Protein AF-0000000067234802 (afdb_homodimer)

pLDDT: mean 81.95, std 20.13, range [26.34, 98.94]

Nearest PDB structures (foldseek):
  7edz-assembly1_D  TM=8.935E-01  e=3.406E-32  Homo sapiens
  6ai8-assembly1_A  TM=8.961E-01  e=8.977E-29  Saccharomyces cerevisiae S288C
  6aim-assembly1_A  TM=8.455E-01  e=2.722E-29  Saccharomyces cerevisiae S288C
  1p9o-assembly1_B  TM=8.854E-01  e=9.335E-25  Homo sapiens
  1p9o-assembly1_A  TM=8.567E-01  e=4.963E-24  Homo sapiens

Foldseek 3Di:
DPPPPPPCPPPCPLVNLLVVQLVLFPDDCVVVLVLLLVLQVLQFDPDQCAPLNHRDRHGVAFEEEFEFFWAWFAQAPVGPDIDIPGDLRPLRAVLQVLCVVVVAQYEYEYAPPHDHHLCVLFDPDDPVVSCVVFKDWDPQDPPDPPPPPPDPPPPVPPCPVVVSPRDMDTDPVSVVSVVVSVVSVVVCVVSVRYHYHYDHHLNRRLNSLLSSLQSCQVNFLSYEYHYHYHYDQWYDRNVPHHHDDDDPPPDDDDDDTHGDRDCLLCSCVPSRVRYAYEEEEEDQDPVCFQVVQLCCCVVRVHAWYWTDYPVQRFFKIKIKGADPLPPQPVPPPPPDDPFKDDWDDDVVSRIIMIMGGDDPVDPTSSNVVSVVVVRSSSVSSVVVD/DPPPPPPCPPPCPLVNLLVVLLVLFPDDCVVVLVLLLVLQVLQFDPDQCAPLNHRDRHGVAFEEEFEFFWAWFAQAPVGPDIHIPGDLRPLRAVLQVLCVVVPYQYEYEYAPPHDHHLCVLFDPDDPVVSCVVFKDWDPQPPPDPPPPPPDPPPPPPPCPVPVSPRDMDTDPVSVVSVVVSVVSVVVCVVSVRYHYHYDHHLNRRLNSLLSSLQSCQVNFLSYEYHYHYHYDQWYDRNVPHHHDDDDPPPDDDDDDTHGDRDCLLCSCVPSRVRYAYEEEEEDQDPVCFQVVQLCCCVVRVHAWYWTDYPVQRFFKIKIKGADPLPPQPVPDVPPDDPFKDDWDDDVVSRIIMIMGGDGPVDPTSSNVVSVVVVRSSSVSSVVVD

Solvent-accessible surface area (backbone atoms only — not comparable to full-atom values): 42060 Å² total; per-residue (Å²): 136,81,83,76,76,73,78,71,78,71,78,69,50,69,63,54,47,42,51,51,52,59,70,48,41,90,68,81,53,62,71,58,50,52,52,50,51,54,52,52,59,69,37,45,32,97,51,66,57,11,68,78,65,42,84,47,95,20,34,62,40,40,39,34,37,35,26,18,7,27,17,27,30,58,62,22,66,61,67,46,36,27,39,35,26,60,39,65,12,57,70,30,16,52,35,50,50,42,40,46,73,71,55,32,29,35,39,37,40,29,21,68,90,31,51,52,58,66,36,86,69,44,74,92,59,58,70,51,54,34,47,60,66,39,30,43,77,54,73,76,75,78,73,68,78,72,77,78,72,77,76,72,80,73,68,78,69,72,68,70,66,54,73,76,71,60,41,51,40,58,33,75,93,37,29,65,48,51,31,53,41,52,50,52,53,47,52,31,62,75,69,63,33,62,44,81,43,76,31,53,32,52,54,40,45,55,51,46,50,51,53,52,32,49,72,47,32,86,52,23,56,49,27,33,39,40,44,53,38,36,69,55,62,51,33,54,59,61,86,72,39,41,65,58,77,84,71,68,87,74,55,61,50,76,47,76,27,42,66,49,61,74,54,63,38,44,39,38,68,62,39,24,53,53,35,45,34,34,42,60,41,79,34,90,47,78,91,49,41,63,60,53,41,44,48,47,36,69,71,34,59,45,59,33,26,42,34,29,40,68,91,47,49,71,43,36,41,33,38,39,29,55,61,78,56,73,74,51,57,78,54,79,75,52,88,64,92,84,23,67,50,76,71,43,76,37,74,92,71,46,29,30,36,33,41,37,37,48,45,90,86,50,92,54,36,44,58,60,50,46,54,53,51,51,37,47,48,54,44,52,38,63,65,76,98,135,84,80,77,76,77,78,72,77,71,78,70,49,69,62,56,48,41,50,51,54,58,68,49,38,90,67,80,53,62,69,58,51,52,53,50,51,54,52,52,59,70,36,45,33,96,51,66,57,10,70,78,66,41,85,47,95,20,33,61,39,41,39,33,38,35,25,17,7,26,17,26,30,58,62,22,67,61,66,46,36,28,38,33,26,60,40,64,12,57,69,29,16,52,35,50,50,43,39,48,75,70,55,32,29,36,41,37,41,30,20,69,91,32,51,51,56,64,35,84,68,45,73,93,59,58,70,52,55,35,47,59,67,40,31,43,75,54,72,77,75,76,74,68,77,72,76,76,75,77,76,73,78,74,66,78,70,71,66,70,67,55,73,76,70,62,40,49,40,56,33,75,91,38,30,63,47,50,33,52,41,51,47,54,52,46,51,31,63,74,68,62,33,62,45,80,43,77,29,54,33,50,54,40,45,53,51,46,51,50,54,53,32,50,72,46,32,88,52,22,57,48,29,33,39,39,45,54,39,36,70,54,62,50,34,54,60,59,86,72,40,40,66,58,78,86,72,68,87,75,56,61,50,76,44,75,28,41,65,47,59,73,53,63,39,44,39,38,68,62,40,24,55,52,35,46,34,33,41,62,43,79,33,91,47,78,89,48,39,61,58,53,42,45,46,46,35,69,73,32,59,47,60,32,28,44,32,31,41,69,91,46,50,69,44,35,40,33,39,39,30,55,62,78,56,72,74,55,58,73,55,72,76,51,86,65,92,82,23,67,49,76,71,44,76,37,74,92,71,46,30,30,35,32,41,36,35,47,46,90,87,49,92,54,36,42,58,60,50,46,54,53,51,50,38,47,48,53,44,51,37,61,66,76,99

InterPro domains:
  IPR007085 DNA/pantothenate metabolism flavoprotein, C-terminal [PF04127] (225-314)
  IPR035929 CoaB-like superfamily [G3DSA:3.40.50.10300] (46-384)
  IPR035929 CoaB-like superfamily [SSF102645] (59-322)

Structure (mmCIF, N/CA/C/O backbone):
data_AF-0000000067234802-model_v1
#
loop_
_entity.id
_entity.type
_entity.pdbx_description
1 polymer 'DNA/pantothenate metabolism flavoprotein C-terminal domain-containing protein'
#
loop_
_atom_site.group_PDB
_atom_site.id
_atom_site.type_symbol
_atom_site.label_atom_id
_atom_site.label_alt_id
_atom_site.label_comp_id
_atom_site.label_asym_id
_atom_site.label_entity_id
_atom_site.label_seq_id
_atom_site.pdbx_PDB_ins_code
_atom_site.Cartn_x
_atom_site.Cartn_y
_atom_site.Cartn_z
_atom_site.occupancy
_atom_site.B_iso_or_equiv
_atom_site.auth_seq_id
_atom_site.auth_comp_id
_atom_site.auth_asym_id
_atom_site.auth_atom_id
_atom_site.pdbx_PDB_model_num
ATOM 1 N N . MET A 1 1 ? 58.312 25.859 -0.154 1 26.38 1 MET A N 1
ATOM 2 C CA . MET A 1 1 ? 57.156 26.656 -0.539 1 26.38 1 MET A CA 1
ATOM 3 C C . MET A 1 1 ? 55.906 25.797 -0.668 1 26.38 1 MET A C 1
ATOM 5 O O . MET A 1 1 ? 55.812 25.016 -1.605 1 26.38 1 MET A O 1
ATOM 9 N N . GLU A 1 2 ? 55.438 25.172 0.445 1 26.88 2 GLU A N 1
ATOM 10 C CA . GLU A 1 2 ? 54.469 24.125 0.701 1 26.88 2 GLU A CA 1
ATOM 11 C C . GLU A 1 2 ? 53.062 24.609 0.369 1 26.88 2 GLU A C 1
ATOM 13 O O . GLU A 1 2 ? 52.594 25.625 0.907 1 26.88 2 GLU A O 1
ATOM 18 N N . ASN A 1 3 ? 52.625 24.547 -0.975 1 27.67 3 ASN A N 1
ATOM 19 C CA . ASN A 1 3 ? 51.344 25 -1.52 1 27.67 3 ASN A CA 1
ATOM 20 C C . ASN A 1 3 ? 50.188 24.344 -0.794 1 27.67 3 ASN A C 1
ATOM 22 O O . ASN A 1 3 ? 49.969 23.141 -0.9 1 27.67 3 ASN A O 1
ATOM 26 N N . GLY A 1 4 ? 49.844 24.75 0.474 1 28.23 4 GLY A N 1
ATOM 27 C CA . GLY A 1 4 ? 48.688 24.375 1.272 1 28.23 4 GLY A CA 1
ATOM 28 C C . GLY A 1 4 ? 47.375 24.531 0.532 1 28.23 4 GLY A C 1
ATOM 29 O O . GLY A 1 4 ? 46.812 25.641 0.451 1 28.23 4 GLY A O 1
ATOM 30 N N . GLY A 1 5 ? 47.125 23.812 -0.588 1 30.14 5 GLY A N 1
ATOM 31 C CA . GLY A 1 5 ? 45.875 23.875 -1.325 1 30.14 5 GLY A CA 1
ATOM 32 C C . GLY A 1 5 ? 44.656 23.672 -0.446 1 30.14 5 GLY A C 1
ATOM 33 O O . GLY A 1 5 ? 44.469 22.609 0.141 1 30.14 5 GLY A O 1
ATOM 34 N N . SER A 1 6 ? 44.156 24.719 0.299 1 28.97 6 SER A N 1
ATOM 35 C CA . SER A 1 6 ? 42.906 24.812 1.038 1 28.97 6 SER A CA 1
ATOM 36 C C . SER A 1 6 ? 41.719 24.375 0.182 1 28.97 6 SER A C 1
ATOM 38 O O . SER A 1 6 ? 41.375 25.031 -0.802 1 28.97 6 SER A O 1
ATOM 40 N N . ASN A 1 7 ? 41.594 23.156 -0.205 1 31.14 7 ASN A N 1
ATOM 41 C CA . ASN A 1 7 ? 40.406 22.656 -0.865 1 31.14 7 ASN A CA 1
ATOM 42 C C . ASN A 1 7 ? 39.125 23.109 -0.137 1 31.14 7 ASN A C 1
ATOM 44 O O . ASN A 1 7 ? 38.844 22.641 0.967 1 31.14 7 ASN A O 1
ATOM 48 N N . GLY A 1 8 ? 38.688 24.375 -0.122 1 28.81 8 GLY A N 1
ATOM 49 C CA . GLY A 1 8 ? 37.469 24.969 0.346 1 28.81 8 GLY A CA 1
ATOM 50 C C . GLY A 1 8 ? 36.219 24.156 -0.053 1 28.81 8 GLY A C 1
ATOM 51 O O . GLY A 1 8 ? 35.75 24.25 -1.188 1 28.81 8 GLY A O 1
ATOM 52 N N . ASP A 1 9 ? 36.031 22.953 0.308 1 35.59 9 ASP A N 1
ATOM 53 C CA . ASP A 1 9 ? 34.688 22.375 0.24 1 35.59 9 ASP A CA 1
ATOM 54 C C . ASP A 1 9 ? 33.625 23.422 0.593 1 35.59 9 ASP A C 1
ATOM 56 O O . ASP A 1 9 ? 33.562 23.906 1.727 1 35.59 9 ASP A O 1
ATOM 60 N N . GLN A 1 10 ? 33.344 24.375 -0.161 1 36.66 10 GLN A N 1
ATOM 61 C CA . GLN A 1 10 ? 32.312 25.406 -0.014 1 36.66 10 GLN A CA 1
ATOM 62 C C . GLN A 1 10 ? 31.031 24.812 0.531 1 36.66 10 GLN A C 1
ATOM 64 O O . GLN A 1 10 ? 30.484 23.859 -0.026 1 36.66 10 GLN A O 1
ATOM 69 N N . GLU A 1 11 ? 30.75 24.844 1.757 1 40.97 11 GLU A N 1
ATOM 70 C CA . GLU A 1 11 ? 29.484 24.609 2.441 1 40.97 11 GLU A CA 1
ATOM 71 C C . GLU A 1 11 ? 28.297 25.141 1.633 1 40.97 11 GLU A C 1
ATOM 73 O O . GLU A 1 11 ? 28.141 26.359 1.487 1 40.97 11 GLU A O 1
ATOM 78 N N . VAL A 1 12 ? 27.984 24.625 0.521 1 48.66 12 VAL A N 1
ATOM 79 C CA . VAL A 1 12 ? 26.734 24.984 -0.129 1 48.66 12 VAL A CA 1
ATOM 80 C C . VAL A 1 12 ? 25.656 25.25 0.926 1 48.66 12 VAL A C 1
ATOM 82 O O . VAL A 1 12 ? 25.453 24.422 1.818 1 48.66 12 VAL A O 1
ATOM 85 N N . SER A 1 13 ? 25.125 26.469 0.968 1 64.75 13 SER A N 1
ATOM 86 C CA . SER A 1 13 ? 24.062 26.859 1.896 1 64.75 13 SER A CA 1
ATOM 87 C C . SER A 1 13 ? 22.875 25.906 1.801 1 64.75 13 SER A C 1
ATOM 89 O O . SER A 1 13 ? 22.672 25.266 0.772 1 64.75 13 SER A O 1
ATOM 91 N N . THR A 1 14 ? 22.359 25.578 2.904 1 76.25 14 THR A N 1
ATOM 92 C CA . THR A 1 14 ? 21.156 24.766 2.998 1 76.25 14 THR A CA 1
ATOM 93 C C . THR A 1 14 ? 20.125 25.203 1.953 1 76.25 14 THR A C 1
ATOM 95 O O . THR A 1 14 ? 19.5 24.359 1.305 1 76.25 14 THR A O 1
ATOM 98 N N . SER A 1 15 ? 20.156 26.5 1.616 1 82.75 15 SER A N 1
ATOM 99 C CA . SER A 1 15 ? 19.188 27.031 0.663 1 82.75 15 SER A CA 1
ATOM 100 C C . SER A 1 15 ? 19.531 26.625 -0.764 1 82.75 15 SER A C 1
ATOM 102 O O . SER A 1 15 ? 18.641 26.297 -1.556 1 82.75 15 SER A O 1
ATOM 104 N N . ASP A 1 16 ? 20.75 26.672 -1.002 1 86.12 16 ASP A N 1
ATOM 105 C CA . ASP A 1 16 ? 21.203 26.281 -2.338 1 86.12 16 ASP A CA 1
ATOM 106 C C . ASP A 1 16 ? 20.922 24.812 -2.6 1 86.12 16 ASP A C 1
ATOM 108 O O . ASP A 1 16 ? 20.531 24.422 -3.709 1 86.12 16 ASP A O 1
ATOM 112 N N . ALA A 1 17 ? 21.141 24.094 -1.57 1 87.69 17 ALA A N 1
ATOM 113 C CA . ALA A 1 17 ? 20.891 22.656 -1.694 1 87.69 17 ALA A CA 1
ATOM 114 C C . ALA A 1 17 ? 19.406 22.375 -1.938 1 87.69 17 ALA A C 1
ATOM 116 O O . ALA A 1 17 ? 19.062 21.5 -2.738 1 87.69 17 ALA A O 1
ATOM 117 N N . VAL A 1 18 ? 18.578 23.109 -1.311 1 88.88 18 VAL A N 1
ATOM 118 C CA . VAL A 1 18 ? 17.141 22.953 -1.455 1 88.88 18 VAL A CA 1
ATOM 119 C C . VAL A 1 18 ? 16.719 23.344 -2.869 1 88.88 18 VAL A C 1
ATOM 121 O O . VAL A 1 18 ? 15.961 22.625 -3.518 1 88.88 18 VAL A O 1
ATOM 124 N N . GLU A 1 19 ? 17.203 24.453 -3.354 1 89.81 19 GLU A N 1
ATOM 125 C CA . GLU A 1 19 ? 16.875 24.906 -4.695 1 89.81 19 GLU A CA 1
ATOM 126 C C . GLU A 1 19 ? 17.359 23.922 -5.758 1 89.81 19 GLU A C 1
ATOM 128 O O . GLU A 1 19 ? 16.672 23.688 -6.75 1 89.81 19 GLU A O 1
ATOM 133 N N . ALA A 1 20 ? 18.5 23.453 -5.52 1 90.06 20 ALA A N 1
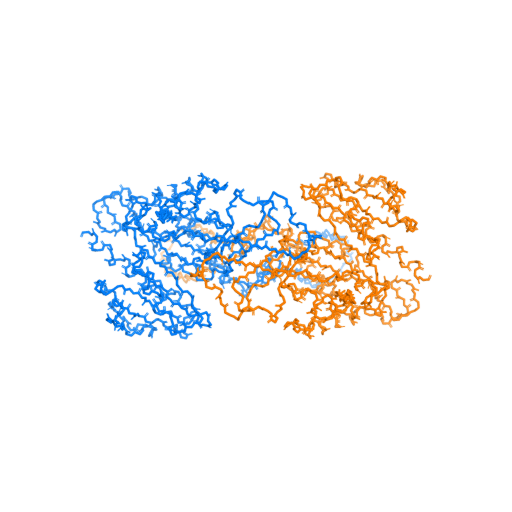ATOM 134 C CA . ALA A 1 20 ? 19.047 22.453 -6.453 1 90.06 20 ALA A CA 1
ATOM 135 C C . ALA A 1 20 ? 18.172 21.203 -6.484 1 90.06 20 ALA A C 1
ATOM 137 O O . ALA A 1 20 ? 17.906 20.641 -7.551 1 90.06 20 ALA A O 1
ATOM 138 N N . PHE A 1 21 ? 17.797 20.766 -5.34 1 92.25 21 PHE A N 1
ATOM 139 C CA . PHE A 1 21 ? 16.922 19.609 -5.223 1 92.25 21 PHE A CA 1
ATOM 140 C C . PHE A 1 21 ? 15.633 19.828 -5.996 1 92.25 21 PHE A C 1
ATOM 142 O O . PHE A 1 21 ? 15.219 18.984 -6.789 1 92.25 21 PHE A O 1
ATOM 149 N N . LEU A 1 22 ? 15.031 20.969 -5.832 1 90.69 22 LEU A N 1
ATOM 150 C CA . LEU A 1 22 ? 13.727 21.266 -6.422 1 90.69 22 LEU A CA 1
ATOM 151 C C . LEU A 1 22 ? 13.852 21.484 -7.93 1 90.69 22 LEU A C 1
ATOM 153 O O . LEU A 1 22 ? 12.938 21.156 -8.688 1 90.69 22 LEU A O 1
ATOM 157 N N . ALA A 1 23 ? 14.922 22.031 -8.336 1 90.5 23 ALA A N 1
ATOM 158 C CA . ALA A 1 23 ? 15.164 22.234 -9.758 1 90.5 23 ALA A CA 1
ATOM 159 C C . ALA A 1 23 ? 15.336 20.906 -10.484 1 90.5 23 ALA A C 1
ATOM 161 O O . ALA A 1 23 ? 14.977 20.781 -11.656 1 90.5 23 ALA A O 1
ATOM 162 N N . ASP A 1 24 ? 15.82 19.984 -9.789 1 91.94 24 ASP A N 1
ATOM 163 C CA . ASP A 1 24 ? 16.094 18.656 -10.352 1 91.94 24 ASP A CA 1
ATOM 164 C C . ASP A 1 24 ? 14.859 17.781 -10.305 1 91.94 24 ASP A C 1
ATOM 166 O O . ASP A 1 24 ? 14.828 16.719 -10.93 1 91.94 24 ASP A O 1
ATOM 170 N N . SER A 1 25 ? 13.867 18.188 -9.578 1 90.5 25 SER A N 1
ATOM 171 C CA . SER A 1 25 ? 12.648 17.391 -9.406 1 90.5 25 SER A CA 1
ATOM 172 C C . SER A 1 25 ? 11.852 17.312 -10.703 1 90.5 25 SER A C 1
ATOM 174 O O . SER A 1 25 ? 11.641 18.328 -11.367 1 90.5 25 SER A O 1
ATOM 176 N N . PRO A 1 26 ? 11.359 16.094 -11.07 1 90.81 26 PRO A N 1
ATOM 177 C CA . PRO A 1 26 ? 10.539 15.953 -12.281 1 90.81 26 PRO A CA 1
ATOM 178 C C . PRO A 1 26 ? 9.078 16.344 -12.055 1 90.81 26 PRO A C 1
ATOM 180 O O . PRO A 1 26 ? 8.258 16.25 -12.969 1 90.81 26 PRO A O 1
ATOM 183 N N . VAL A 1 27 ? 8.648 16.75 -10.93 1 91.81 27 VAL A N 1
ATOM 184 C CA . VAL A 1 27 ? 7.258 16.891 -10.508 1 91.81 27 VAL A CA 1
ATOM 185 C C . VAL A 1 27 ? 6.758 18.297 -10.844 1 91.81 27 VAL A C 1
ATOM 187 O O . VAL A 1 27 ? 7.43 19.297 -10.555 1 91.81 27 VAL A O 1
ATOM 190 N N . SER A 1 28 ? 5.574 18.203 -11.516 1 90.56 28 SER A N 1
ATOM 191 C CA . SER A 1 28 ? 4.879 19.469 -11.719 1 90.56 28 SER A CA 1
ATOM 192 C C . SER A 1 28 ? 3.852 19.719 -10.617 1 90.56 28 SER A C 1
ATOM 194 O O . SER A 1 28 ? 3.135 18.797 -10.211 1 90.56 28 SER A O 1
ATOM 196 N N . GLY A 1 29 ? 3.84 20.891 -10.094 1 92.06 29 GLY A N 1
ATOM 197 C CA . GLY A 1 29 ? 2.941 21.203 -8.992 1 92.06 29 GLY A CA 1
ATOM 198 C C . GLY A 1 29 ? 1.767 22.062 -9.398 1 92.06 29 GLY A C 1
ATOM 199 O O . GLY A 1 29 ? 1.055 22.594 -8.547 1 92.06 29 GLY A O 1
ATOM 200 N N . GLU A 1 30 ? 1.438 22.141 -10.695 1 92.62 30 GLU A N 1
ATOM 201 C CA . GLU A 1 30 ? 0.438 23.094 -11.164 1 92.62 30 GLU A CA 1
ATOM 202 C C . GLU A 1 30 ? -0.958 22.719 -10.68 1 92.62 30 GLU A C 1
ATOM 204 O O . GLU A 1 30 ? -1.699 23.562 -10.18 1 92.62 30 GLU A O 1
ATOM 209 N N . ALA A 1 31 ? -1.29 21.484 -10.812 1 95.31 31 ALA A N 1
ATOM 210 C CA . ALA A 1 31 ? -2.609 21.031 -10.383 1 95.31 31 ALA A CA 1
ATOM 211 C C . ALA A 1 31 ? -2.783 21.203 -8.875 1 95.31 31 ALA A C 1
ATOM 213 O O . ALA A 1 31 ? -3.865 21.578 -8.406 1 95.31 31 ALA A O 1
ATOM 214 N N . VAL A 1 32 ? -1.755 20.969 -8.164 1 96.88 32 VAL A N 1
ATOM 215 C CA . VAL A 1 32 ? -1.773 21.125 -6.715 1 96.88 32 VAL A CA 1
ATOM 216 C C . VAL A 1 32 ? -1.948 22.609 -6.359 1 96.88 32 VAL A C 1
ATOM 218 O O . VAL A 1 32 ? -2.756 22.953 -5.492 1 96.88 32 VAL A O 1
ATOM 221 N N . ALA A 1 33 ? -1.244 23.453 -7.074 1 97.31 33 ALA A N 1
ATOM 222 C CA . ALA A 1 33 ? -1.346 24.891 -6.84 1 97.31 33 ALA A CA 1
ATOM 223 C C . ALA A 1 33 ? -2.773 25.391 -7.055 1 97.31 33 ALA A C 1
ATOM 225 O O . ALA A 1 33 ? -3.305 26.141 -6.238 1 97.31 33 ALA A O 1
ATOM 226 N N . ASP A 1 34 ? -3.365 24.891 -8.062 1 97.69 34 ASP A N 1
ATOM 227 C CA . ASP A 1 34 ? -4.73 25.297 -8.391 1 97.69 34 ASP A CA 1
ATOM 228 C C . ASP A 1 34 ? -5.707 24.828 -7.309 1 97.69 34 ASP A C 1
ATOM 230 O O . ASP A 1 34 ? -6.582 25.594 -6.891 1 97.69 34 ASP A O 1
ATOM 234 N N . SER A 1 35 ? -5.531 23.656 -6.883 1 98 35 SER A N 1
ATOM 235 C CA . SER A 1 35 ? -6.426 23.109 -5.871 1 98 35 SER A CA 1
ATOM 236 C C . SER A 1 35 ? -6.281 23.844 -4.547 1 98 35 SER A C 1
ATOM 238 O O . SER A 1 35 ? -7.277 24.125 -3.873 1 98 35 SER A O 1
ATOM 240 N N . VAL A 1 36 ? -5.059 24.156 -4.219 1 98.31 36 VAL A N 1
ATOM 241 C CA . VAL A 1 36 ? -4.801 24.844 -2.957 1 98.31 36 VAL A CA 1
ATOM 242 C C . VAL A 1 36 ? -5.332 26.281 -3.027 1 98.31 36 VAL A C 1
ATOM 244 O O . VAL A 1 36 ? -5.949 26.766 -2.078 1 98.31 36 VAL A O 1
ATOM 247 N N . ALA A 1 37 ? -5.141 26.922 -4.156 1 97.62 37 ALA A N 1
ATOM 248 C CA . ALA A 1 37 ? -5.648 28.281 -4.336 1 97.62 37 ALA A CA 1
ATOM 249 C C . ALA A 1 37 ? -7.168 28.312 -4.207 1 97.62 37 ALA A C 1
ATOM 251 O O . ALA A 1 37 ? -7.719 29.203 -3.549 1 97.62 37 ALA A O 1
ATOM 252 N N . ALA A 1 38 ? -7.789 27.344 -4.812 1 97.25 38 ALA A N 1
ATOM 253 C CA . ALA A 1 38 ? -9.242 27.266 -4.734 1 97.25 38 ALA A CA 1
ATOM 254 C C . ALA A 1 38 ? -9.703 27 -3.301 1 97.25 38 ALA A C 1
ATOM 256 O O . ALA A 1 38 ? -10.719 27.547 -2.863 1 97.25 38 ALA A O 1
ATOM 257 N N . PHE A 1 39 ? -8.992 26.281 -2.615 1 97.75 39 PHE A N 1
ATOM 258 C CA . PHE A 1 39 ? -9.305 25.969 -1.229 1 97.75 39 PHE A CA 1
ATOM 259 C C . PHE A 1 39 ? -9.188 27.203 -0.344 1 97.75 39 PHE A C 1
ATOM 261 O O . PHE A 1 39 ? -10.055 27.453 0.492 1 97.75 39 PHE A O 1
ATOM 268 N N . ILE A 1 40 ? -8.102 27.922 -0.537 1 96.38 40 ILE A N 1
ATOM 269 C CA . ILE A 1 40 ? -7.875 29.156 0.208 1 96.38 40 ILE A CA 1
ATOM 270 C C . ILE A 1 40 ? -9.008 30.141 -0.067 1 96.38 40 ILE A C 1
ATOM 272 O O . ILE A 1 40 ? -9.555 30.75 0.86 1 96.38 40 ILE A O 1
ATOM 276 N N . GLU A 1 41 ? -9.391 30.219 -1.292 1 94.44 41 GLU A N 1
ATOM 277 C CA . GLU A 1 41 ? -10.453 31.141 -1.684 1 94.44 41 GLU A CA 1
ATOM 278 C C . GLU A 1 41 ? -11.773 30.797 -1.001 1 94.44 41 GLU A C 1
ATOM 280 O O . GLU A 1 41 ? -12.531 31.688 -0.618 1 94.44 41 GLU A O 1
ATOM 285 N N . ARG A 1 42 ? -11.977 29.641 -0.82 1 93.5 42 ARG A N 1
ATOM 286 C CA . ARG A 1 42 ? -13.219 29.172 -0.2 1 93.5 42 ARG A CA 1
ATOM 287 C C . ARG A 1 42 ? -13.281 29.578 1.266 1 93.5 42 ARG A C 1
ATOM 289 O O . ARG A 1 42 ? -14.375 29.781 1.811 1 93.5 42 ARG A O 1
ATOM 296 N N . HIS A 1 43 ? -12.18 29.719 1.885 1 93.5 43 HIS A N 1
ATOM 297 C CA . HIS A 1 43 ? -12.172 29.969 3.322 1 93.5 43 HIS A CA 1
ATOM 298 C C . HIS A 1 43 ? -11.766 31.406 3.625 1 93.5 43 HIS A C 1
ATOM 300 O O . HIS A 1 43 ? -11.5 31.75 4.777 1 93.5 43 HIS A O 1
ATOM 306 N N . ARG A 1 44 ? -11.719 32.188 2.58 1 87.69 44 ARG A N 1
ATOM 307 C CA . ARG A 1 44 ? -11.438 33.625 2.781 1 87.69 44 ARG A CA 1
ATOM 308 C C . ARG A 1 44 ? -12.625 34.312 3.424 1 87.69 44 ARG A C 1
ATOM 310 O O . ARG A 1 44 ? -13.781 34.031 3.094 1 87.69 44 ARG A O 1
ATOM 317 N N . SER A 1 45 ? -12.445 35.031 4.441 1 76.06 45 SER A N 1
ATOM 318 C CA . SER A 1 45 ? -13.5 35.75 5.156 1 76.06 45 SER A CA 1
ATOM 319 C C . SER A 1 45 ? -14.039 36.906 4.328 1 76.06 45 SER A C 1
ATOM 321 O O . SER A 1 45 ? -13.297 37.562 3.59 1 76.06 45 SER A O 1
ATOM 323 N N . SER A 1 46 ? -15.367 36.844 3.732 1 61.09 46 SER A N 1
ATOM 324 C CA . SER A 1 46 ? -15.977 37.969 3.064 1 61.09 46 SER A CA 1
ATOM 325 C C . SER A 1 46 ? -15.891 39.25 3.928 1 61.09 46 SER A C 1
ATOM 327 O O . SER A 1 46 ? -16.062 40.344 3.43 1 61.09 46 SER A O 1
ATOM 329 N N . GLY A 1 47 ? -15.766 39.156 5.406 1 54.72 47 GLY A N 1
ATOM 330 C CA . GLY A 1 47 ? -15.789 40.312 6.285 1 54.72 47 GLY A CA 1
ATOM 331 C C . GLY A 1 47 ? -14.578 40.406 7.191 1 54.72 47 GLY A C 1
ATOM 332 O O . GLY A 1 47 ? -13.703 39.531 7.156 1 54.72 47 GLY A O 1
ATOM 333 N N . ASN A 1 48 ? -14.352 41.625 7.895 1 47.84 48 ASN A N 1
ATOM 334 C CA . ASN A 1 48 ? -13.266 42.062 8.766 1 47.84 48 ASN A CA 1
ATOM 335 C C . ASN A 1 48 ? -13 41.062 9.883 1 47.84 48 ASN A C 1
ATOM 337 O O . ASN A 1 48 ? -12.375 41.406 10.891 1 47.84 48 ASN A O 1
ATOM 341 N N . THR A 1 49 ? -13.828 40.031 10.086 1 50.31 49 THR A N 1
ATOM 342 C CA . THR A 1 49 ? -13.617 39.312 11.336 1 50.31 49 THR A CA 1
ATOM 343 C C . THR A 1 49 ? -12.742 38.094 11.125 1 50.31 49 THR A C 1
ATOM 345 O O . THR A 1 49 ? -13.172 37.125 10.484 1 50.31 49 THR A O 1
ATOM 348 N N . ALA A 1 50 ? -11.539 38.219 11.008 1 50.81 50 ALA A N 1
ATOM 349 C CA . ALA A 1 50 ? -10.609 37.094 10.984 1 50.81 50 ALA A CA 1
ATOM 350 C C . ALA A 1 50 ? -10.797 36.188 12.211 1 50.81 50 ALA A C 1
ATOM 352 O O . ALA A 1 50 ? -11.234 36.656 13.266 1 50.81 50 ALA A O 1
ATOM 353 N N . PHE A 1 51 ? -10.945 34.812 12.039 1 55.31 51 PHE A N 1
ATOM 354 C CA . PHE A 1 51 ? -10.938 33.906 13.172 1 55.31 51 PHE A CA 1
ATOM 355 C C . PHE A 1 51 ? -10.102 34.469 14.32 1 55.31 51 PHE A C 1
ATOM 357 O O . PHE A 1 51 ? -10.453 34.281 15.492 1 55.31 51 PHE A O 1
ATOM 364 N N . THR A 1 52 ? -9.047 35.188 13.938 1 53.72 52 THR A N 1
ATOM 365 C CA . THR A 1 52 ? -8.156 35.719 14.961 1 53.72 52 THR A CA 1
ATOM 366 C C . THR A 1 52 ? -8.586 37.125 15.375 1 53.72 52 THR A C 1
ATOM 368 O O . THR A 1 52 ? -7.91 37.781 16.172 1 53.72 52 THR A O 1
ATOM 371 N N . GLY A 1 53 ? -9.883 37.469 15.109 1 52.88 53 GLY A N 1
ATOM 372 C CA . GLY A 1 53 ? -10.305 38.812 15.477 1 52.88 53 GLY A CA 1
ATOM 373 C C . GLY A 1 53 ? -9.477 39.906 14.797 1 52.88 53 GLY A C 1
ATOM 374 O O . GLY A 1 53 ? -9.656 41.094 15.078 1 52.88 53 GLY A O 1
ATOM 375 N N . ARG A 1 54 ? -8.445 39.562 14.133 1 52.22 54 ARG A N 1
ATOM 376 C CA . ARG A 1 54 ? -7.566 40.594 13.594 1 52.22 54 ARG A CA 1
ATOM 377 C C . ARG A 1 54 ? -8.133 41.188 12.312 1 52.22 54 ARG A C 1
ATOM 379 O O . ARG A 1 54 ? -8.883 40.531 11.594 1 52.22 54 ARG A O 1
ATOM 386 N N . ALA A 1 55 ? -8.062 42.562 12.172 1 48.47 55 ALA A N 1
ATOM 387 C CA . ALA A 1 55 ? -8.305 43.406 11.008 1 48.47 55 ALA A CA 1
ATOM 388 C C . ALA A 1 55 ? -7.418 43 9.836 1 48.47 55 ALA A C 1
ATOM 390 O O . ALA A 1 55 ? -6.211 42.812 10 1 48.47 55 ALA A O 1
ATOM 391 N N . GLY A 1 56 ? -7.719 42.125 8.805 1 53.34 56 GLY A N 1
ATOM 392 C CA . GLY A 1 56 ? -7.043 41.781 7.559 1 53.34 56 GLY A CA 1
ATOM 393 C C . GLY A 1 56 ? -7.754 40.688 6.777 1 53.34 56 GLY A C 1
ATOM 394 O O . GLY A 1 56 ? -8.781 40.156 7.215 1 53.34 56 GLY A O 1
ATOM 395 N N . PRO A 1 57 ? -7.355 40.562 5.461 1 57.78 57 PRO A N 1
ATOM 396 C CA . PRO A 1 57 ? -7.879 39.438 4.676 1 57.78 57 PRO A CA 1
ATOM 397 C C . PRO A 1 57 ? -7.719 38.094 5.383 1 57.78 57 PRO A C 1
ATOM 399 O O . PRO A 1 57 ? -6.594 37.688 5.684 1 57.78 57 PRO A O 1
ATOM 402 N N . GLY A 1 58 ? -8.719 37.875 6.355 1 67 58 GLY A N 1
ATOM 403 C CA . GLY A 1 58 ? -8.555 36.719 7.23 1 67 58 GLY A CA 1
ATOM 404 C C . GLY A 1 58 ? -9.367 35.5 6.793 1 67 58 GLY A C 1
ATOM 405 O O . GLY A 1 58 ? -9.938 35.5 5.703 1 67 58 GLY A O 1
ATOM 406 N N . LEU A 1 59 ? -9.039 34.438 7.328 1 81.12 59 LEU A N 1
ATOM 407 C CA . LEU A 1 59 ? -9.727 33.156 7.09 1 81.12 59 LEU A CA 1
ATOM 408 C C . LEU A 1 59 ? -10.961 33.031 7.973 1 81.12 59 LEU A C 1
ATOM 410 O O . LEU A 1 59 ? -10.992 33.594 9.078 1 81.12 59 LEU A O 1
ATOM 414 N N . SER A 1 60 ? -12.016 32.531 7.469 1 84.56 60 SER A N 1
ATOM 415 C CA . SER A 1 60 ? -13.203 32.188 8.25 1 84.56 60 SER A CA 1
ATOM 416 C C . SER A 1 60 ? -12.898 31.109 9.281 1 84.56 60 SER A C 1
ATOM 418 O O . SER A 1 60 ? -13.617 30.969 10.273 1 84.56 60 SER A O 1
ATOM 420 N N . ARG A 1 61 ? -11.883 30.406 9.047 1 91.5 61 ARG A N 1
ATOM 421 C CA . ARG A 1 61 ? -11.359 29.375 9.953 1 91.5 61 ARG A CA 1
ATOM 422 C C . ARG A 1 61 ? -9.875 29.125 9.695 1 91.5 61 ARG A C 1
ATOM 424 O O . ARG A 1 61 ? -9.391 29.328 8.578 1 91.5 61 ARG A O 1
ATOM 431 N N . PRO A 1 62 ? -9.211 28.734 10.703 1 95 62 PRO A N 1
ATOM 432 C CA . PRO A 1 62 ? -7.785 28.469 10.484 1 95 62 PRO A CA 1
ATOM 433 C C . PRO A 1 62 ? -7.539 27.281 9.57 1 95 62 PRO A C 1
ATOM 435 O O . PRO A 1 62 ? -8.375 26.375 9.492 1 95 62 PRO A O 1
ATOM 438 N N . ILE A 1 63 ? -6.43 27.297 8.852 1 97.31 63 ILE A N 1
ATOM 439 C CA . ILE A 1 63 ? -6.051 26.203 7.949 1 97.31 63 ILE A CA 1
ATOM 440 C C . ILE A 1 63 ? -4.852 25.453 8.523 1 97.31 63 ILE A C 1
ATOM 442 O O . ILE A 1 63 ? -3.896 26.078 9.008 1 97.31 63 ILE A O 1
ATOM 446 N N . VAL A 1 64 ? -4.965 24.172 8.57 1 98.69 64 VAL A N 1
ATOM 447 C CA . VAL A 1 64 ? -3.824 23.359 8.945 1 98.69 64 VAL A CA 1
ATOM 448 C C . VAL A 1 64 ? -3.432 22.438 7.789 1 98.69 64 VAL A C 1
ATOM 450 O O . VAL A 1 64 ? -4.297 21.875 7.113 1 98.69 64 VAL A O 1
ATOM 453 N N . VAL A 1 65 ? -2.145 22.359 7.469 1 98.88 65 VAL A N 1
ATOM 454 C CA . VAL A 1 65 ? -1.576 21.375 6.551 1 98.88 65 VAL A CA 1
ATOM 455 C C . VAL A 1 65 ? -1.06 20.172 7.336 1 98.88 65 VAL A C 1
ATOM 457 O O . VAL A 1 65 ? -0.133 20.312 8.141 1 98.88 65 VAL A O 1
ATOM 460 N N . VAL A 1 66 ? -1.678 19.047 7.113 1 98.94 66 VAL A N 1
ATOM 461 C CA . VAL A 1 66 ? -1.248 17.812 7.754 1 98.94 66 VAL A CA 1
ATOM 462 C C . VAL A 1 66 ? -0.521 16.938 6.738 1 98.94 66 VAL A C 1
ATOM 464 O O . VAL A 1 66 ? -1.109 16.516 5.742 1 98.94 66 VAL A O 1
ATOM 467 N N . THR A 1 67 ? 0.748 16.75 6.961 1 98.75 67 THR A N 1
ATOM 468 C CA . THR A 1 67 ? 1.438 15.766 6.133 1 98.75 67 THR A CA 1
ATOM 469 C C . THR A 1 67 ? 1.38 14.375 6.773 1 98.75 67 THR A C 1
ATOM 471 O O . THR A 1 67 ? 1.423 14.25 7.996 1 98.75 67 THR A O 1
ATOM 474 N N . SER A 1 68 ? 1.238 13.367 5.949 1 98.5 68 SER A N 1
ATOM 475 C CA . SER A 1 68 ? 0.999 12.039 6.492 1 98.5 68 SER A CA 1
ATOM 476 C C . SER A 1 68 ? 1.508 10.953 5.547 1 98.5 68 SER A C 1
ATOM 478 O O . SER A 1 68 ? 1.494 11.133 4.328 1 98.5 68 SER A O 1
ATOM 480 N N . GLY A 1 69 ? 1.903 9.812 6.16 1 97 69 GLY A N 1
ATOM 481 C CA . GLY A 1 69 ? 2.414 8.703 5.367 1 97 69 GLY A CA 1
ATOM 482 C C . GLY A 1 69 ? 3.912 8.773 5.148 1 97 69 GLY A C 1
ATOM 483 O O . GLY A 1 69 ? 4.586 9.656 5.676 1 97 69 GLY A O 1
ATOM 484 N N . GLY A 1 70 ? 4.414 7.812 4.426 1 96 70 GLY A N 1
ATOM 485 C CA . GLY A 1 70 ? 5.84 7.77 4.133 1 96 70 GLY A CA 1
ATOM 486 C C . GLY A 1 70 ? 6.195 8.398 2.801 1 96 70 GLY A C 1
ATOM 487 O O . GLY A 1 70 ? 5.348 9.016 2.154 1 96 70 GLY A O 1
ATOM 488 N N . THR A 1 71 ? 7.457 8.352 2.465 1 96.38 71 THR A N 1
ATOM 489 C CA . THR A 1 71 ? 7.953 8.789 1.163 1 96.38 71 THR A CA 1
ATOM 490 C C . THR A 1 71 ? 8.797 7.695 0.509 1 96.38 71 THR A C 1
ATOM 492 O O . THR A 1 71 ? 9.414 6.887 1.201 1 96.38 71 THR A O 1
ATOM 495 N N . THR A 1 72 ? 8.773 7.68 -0.773 1 95.62 72 THR A N 1
ATOM 496 C CA . THR A 1 72 ? 9.617 6.742 -1.503 1 95.62 72 THR A CA 1
ATOM 497 C C . THR A 1 72 ? 10.75 7.48 -2.221 1 95.62 72 THR A C 1
ATOM 499 O O . THR A 1 72 ? 10.625 8.672 -2.516 1 95.62 72 THR A O 1
ATOM 502 N N . VAL A 1 73 ? 11.781 6.773 -2.389 1 94.81 73 VAL A N 1
ATOM 503 C CA . VAL A 1 73 ? 12.93 7.25 -3.145 1 94.81 73 VAL A CA 1
ATOM 504 C C . VAL A 1 73 ? 13.172 6.344 -4.348 1 94.81 73 VAL A C 1
ATOM 506 O O . VAL A 1 73 ? 13.672 5.227 -4.203 1 94.81 73 VAL A O 1
ATOM 509 N N . PRO A 1 74 ? 12.875 6.863 -5.512 1 92.5 74 PRO A N 1
ATOM 510 C CA . PRO A 1 74 ? 13.094 6.027 -6.695 1 92.5 74 PRO A CA 1
ATOM 511 C C . PRO A 1 74 ? 14.562 5.66 -6.895 1 92.5 74 PRO A C 1
ATOM 513 O O . PRO A 1 74 ? 15.445 6.477 -6.633 1 92.5 74 PRO A O 1
ATOM 516 N N . LEU A 1 75 ? 14.773 4.434 -7.324 1 90.5 75 LEU A N 1
ATOM 517 C CA . LEU A 1 75 ? 16.125 3.986 -7.652 1 90.5 75 LEU A CA 1
ATOM 518 C C . LEU A 1 75 ? 16.359 4.023 -9.156 1 90.5 75 LEU A C 1
ATOM 520 O O . LEU A 1 75 ? 17.5 3.938 -9.617 1 90.5 75 LEU A O 1
ATOM 524 N N . GLU A 1 76 ? 15.328 4.07 -9.859 1 86.69 76 GLU A N 1
ATOM 525 C CA . GLU A 1 76 ? 15.328 4.242 -11.312 1 86.69 76 GLU A CA 1
ATOM 526 C C . GLU A 1 76 ? 14.195 5.156 -11.758 1 86.69 76 GLU A C 1
ATOM 528 O O . GLU A 1 76 ? 13.195 5.312 -11.047 1 86.69 76 GLU A O 1
ATOM 533 N N . ARG A 1 77 ? 14.398 5.711 -12.938 1 79.56 77 ARG A N 1
ATOM 534 C CA . ARG A 1 77 ? 13.398 6.66 -13.414 1 79.56 77 ARG A CA 1
ATOM 535 C C . ARG A 1 77 ? 12.102 5.945 -13.781 1 79.56 77 ARG A C 1
ATOM 537 O O . ARG A 1 77 ? 11.008 6.434 -13.484 1 79.56 77 ARG A O 1
ATOM 544 N N . ARG A 1 78 ? 12.289 4.91 -14.547 1 68.56 78 ARG A N 1
ATOM 545 C CA . ARG A 1 78 ? 11.117 4.09 -14.82 1 68.56 78 ARG A CA 1
ATOM 546 C C . ARG A 1 78 ? 10.883 3.074 -13.711 1 68.56 78 ARG A C 1
ATOM 548 O O . ARG A 1 78 ? 11.469 1.991 -13.719 1 68.56 78 ARG A O 1
ATOM 555 N N . CYS A 1 79 ? 10.188 3.508 -12.742 1 61.91 79 CYS A N 1
ATOM 556 C CA . CYS A 1 79 ? 10.258 3.121 -11.336 1 61.91 79 CYS A CA 1
ATOM 557 C C . CYS A 1 79 ? 9.68 1.727 -11.125 1 61.91 79 CYS A C 1
ATOM 559 O O . CYS A 1 79 ? 8.469 1.563 -10.984 1 61.91 79 CYS A O 1
ATOM 561 N N . VAL A 1 80 ? 10.602 0.771 -11.094 1 75.94 80 VAL A N 1
ATOM 562 C CA . VAL A 1 80 ? 10.234 -0.565 -10.641 1 75.94 80 VAL A CA 1
ATOM 563 C C . VAL A 1 80 ? 10.781 -0.801 -9.234 1 75.94 80 VAL A C 1
ATOM 565 O O . VAL A 1 80 ? 10.219 -1.579 -8.461 1 75.94 80 VAL A O 1
ATOM 568 N N . ARG A 1 81 ? 11.766 0.021 -8.922 1 86.88 81 ARG A N 1
ATOM 569 C CA . ARG A 1 81 ? 12.352 -0.166 -7.598 1 86.88 81 ARG A CA 1
ATOM 570 C C . ARG A 1 81 ? 12.484 1.165 -6.867 1 86.88 81 ARG A C 1
ATOM 572 O O . ARG A 1 81 ? 12.82 2.184 -7.473 1 86.88 81 ARG A O 1
ATOM 579 N N . PHE A 1 82 ? 12.203 1.153 -5.586 1 92.88 82 PHE A N 1
ATOM 580 C CA . PHE A 1 82 ? 12.375 2.342 -4.762 1 92.88 82 PHE A CA 1
ATOM 581 C C . PHE A 1 82 ? 12.68 1.958 -3.318 1 92.88 82 PHE A C 1
ATOM 583 O O . PHE A 1 82 ? 12.414 0.829 -2.9 1 92.88 82 PHE A O 1
ATOM 590 N N . ILE A 1 83 ? 13.273 2.883 -2.637 1 92.88 83 ILE A N 1
ATOM 591 C CA . ILE A 1 83 ? 13.391 2.777 -1.187 1 92.88 83 ILE A CA 1
ATOM 592 C C . ILE A 1 83 ? 12.188 3.428 -0.517 1 92.88 83 ILE A C 1
ATOM 594 O O . ILE A 1 83 ? 11.812 4.555 -0.856 1 92.88 83 ILE A O 1
ATOM 598 N N . ASP A 1 84 ? 11.641 2.701 0.323 1 93.44 84 ASP A N 1
ATOM 599 C CA . ASP A 1 84 ? 10.461 3.201 1.016 1 93.44 84 ASP A CA 1
ATOM 600 C C . ASP A 1 84 ? 10.773 3.518 2.477 1 93.44 84 ASP A C 1
ATOM 602 O O . ASP A 1 84 ? 11.25 2.656 3.217 1 93.44 84 ASP A O 1
ATOM 606 N N . ASN A 1 85 ? 10.57 4.75 2.818 1 92.56 85 ASN A N 1
ATOM 607 C CA . ASN A 1 85 ? 10.438 5.137 4.219 1 92.56 85 ASN A CA 1
ATOM 608 C C . ASN A 1 85 ? 9 5.012 4.703 1 92.56 85 ASN A C 1
ATOM 610 O O . ASN A 1 85 ? 8.203 5.938 4.543 1 92.56 85 ASN A O 1
ATOM 614 N N . PHE A 1 86 ? 8.836 3.941 5.418 1 89.12 86 PHE A N 1
ATOM 615 C CA . PHE A 1 86 ? 7.457 3.496 5.586 1 89.12 86 PHE A CA 1
ATOM 616 C C . PHE A 1 86 ? 6.793 4.219 6.754 1 89.12 86 PHE A C 1
ATOM 618 O O . PHE A 1 86 ? 7.422 4.438 7.793 1 89.12 86 PHE A O 1
ATOM 625 N N . SER A 1 87 ? 5.508 4.504 6.496 1 92.88 87 SER A N 1
ATOM 626 C CA . SER A 1 87 ? 4.562 4.938 7.52 1 92.88 87 SER A CA 1
ATOM 627 C C . SER A 1 87 ? 3.129 4.598 7.125 1 92.88 87 SER A C 1
ATOM 629 O O . SER A 1 87 ? 2.701 4.883 6.008 1 92.88 87 SER A O 1
ATOM 631 N N . ALA A 1 88 ? 2.455 4 8.094 1 91.94 88 ALA A N 1
ATOM 632 C CA . ALA A 1 88 ? 1.061 3.654 7.828 1 91.94 88 ALA A CA 1
ATOM 633 C C . ALA A 1 88 ? 0.197 4.906 7.707 1 91.94 88 ALA A C 1
ATOM 635 O O . ALA A 1 88 ? -0.895 4.863 7.137 1 91.94 88 ALA A O 1
ATOM 636 N N . GLY A 1 89 ? 0.66 5.996 8.25 1 95.25 89 GLY A N 1
ATOM 637 C CA . GLY A 1 89 ? -0.068 7.254 8.156 1 95.25 89 GLY A CA 1
ATOM 638 C C . GLY A 1 89 ? -1.188 7.371 9.172 1 95.25 89 GLY A C 1
ATOM 639 O O . GLY A 1 89 ? -2.104 8.18 9 1 95.25 89 GLY A O 1
ATOM 640 N N . THR A 1 90 ? -1.133 6.586 10.242 1 94.69 90 THR A N 1
ATOM 641 C CA . THR A 1 90 ? -2.191 6.562 11.25 1 94.69 90 THR A CA 1
ATOM 642 C C . THR A 1 90 ? -2.266 7.891 11.992 1 94.69 90 THR A C 1
ATOM 644 O O . THR A 1 90 ? -3.338 8.492 12.094 1 94.69 90 THR A O 1
ATOM 647 N N . ARG A 1 91 ? -1.131 8.367 12.422 1 95.5 91 ARG A N 1
ATOM 648 C CA . ARG A 1 91 ? -1.062 9.625 13.156 1 95.5 91 ARG A CA 1
ATOM 649 C C . ARG A 1 91 ? -1.658 10.766 12.336 1 95.5 91 ARG A C 1
ATOM 651 O O . ARG A 1 91 ? -2.486 11.531 12.836 1 95.5 91 ARG A O 1
ATOM 658 N N . GLY A 1 92 ? -1.254 10.891 11.133 1 97.88 92 GLY A N 1
ATOM 659 C CA . GLY A 1 92 ? -1.75 11.961 10.281 1 97.88 92 GLY A CA 1
ATOM 660 C C . GLY A 1 92 ? -3.234 11.852 9.984 1 97.88 92 GLY A C 1
ATOM 661 O O . GLY A 1 92 ? -3.957 12.852 10.031 1 97.88 92 GLY A O 1
ATOM 662 N N . ALA A 1 93 ? -3.701 10.68 9.742 1 97.94 93 ALA A N 1
ATOM 663 C CA . ALA A 1 93 ? -5.098 10.461 9.375 1 97.94 93 ALA A CA 1
ATOM 664 C C . ALA A 1 93 ? -6.027 10.797 10.531 1 97.94 93 ALA A C 1
ATOM 666 O O . ALA A 1 93 ? -6.996 11.547 10.367 1 97.94 93 ALA A O 1
ATOM 667 N N . ILE A 1 94 ? -5.734 10.289 11.688 1 97.31 94 ILE A N 1
ATOM 668 C CA . ILE A 1 94 ? -6.59 10.508 12.852 1 97.31 94 ILE A CA 1
ATOM 669 C C . ILE A 1 94 ? -6.512 11.969 13.289 1 97.31 94 ILE A C 1
ATOM 671 O O . ILE A 1 94 ? -7.52 12.562 13.672 1 97.31 94 ILE A O 1
ATOM 675 N N . SER A 1 95 ? -5.309 12.531 13.18 1 98.38 95 SER A N 1
ATOM 676 C CA . SER A 1 95 ? -5.168 13.938 13.523 1 98.38 95 SER A CA 1
ATOM 677 C C . SER A 1 95 ? -6.02 14.812 12.602 1 98.38 95 SER A C 1
ATOM 679 O O . SER A 1 95 ? -6.582 15.82 13.039 1 98.38 95 SER A O 1
ATOM 681 N N . THR A 1 96 ? -6.078 14.469 11.359 1 98.62 96 THR A N 1
ATOM 682 C CA . THR A 1 96 ? -6.902 15.203 10.414 1 98.62 96 THR A CA 1
ATOM 683 C C . THR A 1 96 ? -8.359 15.219 10.859 1 98.62 96 THR A C 1
ATOM 685 O O . THR A 1 96 ? -9.008 16.281 10.859 1 98.62 96 THR A O 1
ATOM 688 N N . GLU A 1 97 ? -8.844 14.117 11.328 1 97.81 97 GLU A N 1
ATOM 689 C CA . GLU A 1 97 ? -10.211 14.039 11.836 1 97.81 97 GLU A CA 1
ATOM 690 C C . GLU A 1 97 ? -10.406 14.953 13.039 1 97.81 97 GLU A C 1
ATOM 692 O O . GLU A 1 97 ? -11.406 15.672 13.117 1 97.81 97 GLU A O 1
ATOM 697 N N . ARG A 1 98 ? -9.445 14.906 13.875 1 97.5 98 ARG A N 1
ATOM 698 C CA . ARG A 1 98 ? -9.555 15.695 15.094 1 97.5 98 ARG A CA 1
ATOM 699 C C . ARG A 1 98 ? -9.461 17.188 14.805 1 97.5 98 ARG A C 1
ATOM 701 O O . ARG A 1 98 ? -10.133 18 15.445 1 97.5 98 ARG A O 1
ATOM 708 N N . PHE A 1 99 ? -8.617 17.578 13.875 1 98.31 99 PHE A N 1
ATOM 709 C CA . PHE A 1 99 ? -8.531 18.984 13.477 1 98.31 99 PHE A CA 1
ATOM 710 C C . PHE A 1 99 ? -9.852 19.453 12.875 1 98.31 99 PHE A C 1
ATOM 712 O O . PHE A 1 99 ? -10.289 20.578 13.141 1 98.31 99 PHE A O 1
ATOM 719 N N . LEU A 1 100 ? -10.43 18.594 12.047 1 97.69 100 LEU A N 1
ATOM 720 C CA . LEU A 1 100 ? -11.734 18.922 11.484 1 97.69 100 LEU A CA 1
ATOM 721 C C . LEU A 1 100 ? -12.758 19.156 12.586 1 97.69 100 LEU A C 1
ATOM 723 O O . LEU A 1 100 ? -13.523 20.125 12.547 1 97.69 100 LEU A O 1
ATOM 727 N N . GLU A 1 101 ? -12.766 18.328 13.57 1 95.81 101 GLU A N 1
ATOM 728 C CA . GLU A 1 101 ? -13.664 18.453 14.711 1 95.81 101 GLU A CA 1
ATOM 729 C C . GLU A 1 101 ? -13.398 19.734 15.492 1 95.81 101 GLU A C 1
ATOM 731 O O . GLU A 1 101 ? -14.312 20.312 16.078 1 95.81 101 GLU A O 1
ATOM 736 N N . ALA A 1 102 ? -12.133 20.156 15.469 1 96 102 ALA A N 1
ATOM 737 C CA . ALA A 1 102 ? -11.734 21.344 16.203 1 96 102 ALA A CA 1
ATOM 738 C C . ALA A 1 102 ? -12.023 22.609 15.398 1 96 102 ALA A C 1
ATOM 740 O O . ALA A 1 102 ? -11.695 23.719 15.828 1 96 102 ALA A O 1
ATOM 741 N N . GLY A 1 103 ? -12.539 22.484 14.172 1 95 103 GLY A N 1
ATOM 742 C CA . GLY A 1 103 ? -13.008 23.625 13.406 1 95 103 GLY A CA 1
ATOM 743 C C . GLY A 1 103 ? -12.008 24.094 12.367 1 95 103 GLY A C 1
ATOM 744 O O . GLY A 1 103 ? -12.188 25.156 11.758 1 95 103 GLY A O 1
ATOM 745 N N . TYR A 1 104 ? -10.961 23.328 12.148 1 97.12 104 TYR A N 1
ATOM 746 C CA . TYR A 1 104 ? -9.969 23.688 11.148 1 97.12 104 TYR A CA 1
ATOM 747 C C . TYR A 1 104 ? -10.422 23.281 9.75 1 97.12 104 TYR A C 1
ATOM 749 O O . TYR A 1 104 ? -11.18 22.328 9.594 1 97.12 104 TYR A O 1
ATOM 757 N N . ALA A 1 105 ? -10.031 24.031 8.742 1 97.94 105 ALA A N 1
ATOM 758 C CA . ALA A 1 105 ? -9.914 23.5 7.387 1 97.94 105 ALA A CA 1
ATOM 759 C C . ALA A 1 105 ? -8.578 22.781 7.195 1 97.94 105 ALA A C 1
ATOM 761 O O . ALA A 1 105 ? -7.539 23.266 7.652 1 97.94 105 ALA A O 1
ATOM 762 N N . VAL A 1 106 ? -8.656 21.625 6.535 1 98.81 106 VAL A N 1
ATOM 763 C CA . VAL A 1 106 ? -7.461 20.781 6.531 1 98.81 106 VAL A CA 1
ATOM 764 C C . VAL A 1 106 ? -7.02 20.516 5.094 1 98.81 106 VAL A C 1
ATOM 766 O O . VAL A 1 106 ? -7.82 20.078 4.266 1 98.81 106 VAL A O 1
ATOM 769 N N . ILE A 1 107 ? -5.785 20.844 4.781 1 98.88 107 ILE A N 1
ATOM 770 C CA . ILE A 1 107 ? -5.098 20.312 3.617 1 98.88 107 ILE A CA 1
ATOM 771 C C . ILE A 1 107 ? -4.309 19.062 4.016 1 98.88 107 ILE A C 1
ATOM 773 O O . ILE A 1 107 ? -3.299 19.156 4.715 1 98.88 107 ILE A O 1
ATOM 777 N N . PHE A 1 108 ? -4.805 17.969 3.574 1 98.81 108 PHE A N 1
ATOM 778 C CA . PHE A 1 108 ? -4.203 16.672 3.906 1 98.81 108 PHE A CA 1
ATOM 779 C C . PHE A 1 108 ? -3.26 16.219 2.801 1 98.81 108 PHE A C 1
ATOM 781 O O . PHE A 1 108 ? -3.697 15.641 1.805 1 98.81 108 PHE A O 1
ATOM 788 N N . LEU A 1 109 ? -1.994 16.5 2.979 1 98.88 109 LEU A N 1
ATOM 789 C CA . LEU A 1 109 ? -0.935 16.047 2.082 1 98.88 109 LEU A CA 1
ATOM 790 C C . LEU A 1 109 ? -0.467 14.648 2.459 1 98.88 109 LEU A C 1
ATOM 792 O O . LEU A 1 109 ? 0.272 14.477 3.432 1 98.88 109 LEU A O 1
ATOM 796 N N . THR A 1 110 ? -0.855 13.656 1.66 1 98.69 110 THR A N 1
ATOM 797 C CA . THR A 1 110 ? -0.75 12.281 2.145 1 98.69 110 THR A CA 1
ATOM 798 C C . THR A 1 110 ? -0.151 11.375 1.073 1 98.69 110 THR A C 1
ATOM 800 O O . THR A 1 110 ? -0.371 11.586 -0.121 1 98.69 110 THR A O 1
ATOM 803 N N . ARG A 1 111 ? 0.543 10.352 1.573 1 97.81 111 ARG A N 1
ATOM 804 C CA . ARG A 1 111 ? 1.109 9.32 0.707 1 97.81 111 ARG A CA 1
ATOM 805 C C . ARG A 1 111 ? 0.014 8.438 0.121 1 97.81 111 ARG A C 1
ATOM 807 O O . ARG A 1 111 ? -0.877 7.984 0.842 1 97.81 111 ARG A O 1
ATOM 814 N N . THR A 1 112 ? 0.15 8.203 -1.181 1 95.12 112 THR A N 1
ATOM 815 C CA . THR A 1 112 ? -0.741 7.238 -1.814 1 95.12 112 THR A CA 1
ATOM 816 C C . THR A 1 112 ? -0.667 5.887 -1.105 1 95.12 112 THR A C 1
ATOM 818 O O . THR A 1 112 ? 0.423 5.387 -0.824 1 95.12 112 THR A O 1
ATOM 821 N N . GLY A 1 113 ? -1.823 5.367 -0.777 1 91.25 113 GLY A N 1
ATOM 822 C CA . GLY A 1 113 ? -1.891 4.047 -0.172 1 91.25 113 GLY A CA 1
ATOM 823 C C . GLY A 1 113 ? -1.843 4.082 1.345 1 91.25 113 GLY A C 1
ATOM 824 O O . GLY A 1 113 ? -2.002 3.049 2 1 91.25 113 GLY A O 1
ATOM 825 N N . SER A 1 114 ? -1.553 5.215 1.953 1 95.12 114 SER A N 1
ATOM 826 C CA . SER A 1 114 ? -1.545 5.32 3.408 1 95.12 114 SER A CA 1
ATOM 827 C C . SER A 1 114 ? -2.955 5.508 3.957 1 95.12 114 SER A C 1
ATOM 829 O O . SER A 1 114 ? -3.898 5.734 3.195 1 95.12 114 SER A O 1
ATOM 831 N N . LEU A 1 115 ? -3.047 5.375 5.23 1 96.12 115 LEU A N 1
ATOM 832 C CA . LEU A 1 115 ? -4.348 5.496 5.883 1 96.12 115 LEU A CA 1
ATOM 833 C C . LEU A 1 115 ? -4.941 6.883 5.648 1 96.12 115 LEU A C 1
ATOM 835 O O . LEU A 1 115 ? -4.238 7.891 5.734 1 96.12 115 LEU A O 1
ATOM 839 N N . GLN A 1 116 ? -6.266 6.875 5.34 1 97.06 116 GLN A N 1
ATOM 840 C CA . GLN A 1 116 ? -7 8.117 5.105 1 97.06 116 GLN A CA 1
ATOM 841 C C . GLN A 1 116 ? -7.918 8.438 6.277 1 97.06 116 GLN A C 1
ATOM 843 O O . GLN A 1 116 ? -8.258 7.559 7.07 1 97.06 116 GLN A O 1
ATOM 848 N N . PRO A 1 117 ? -8.242 9.703 6.406 1 97.38 117 PRO A N 1
ATOM 849 C CA . PRO A 1 117 ? -9.242 10.023 7.43 1 97.38 117 PRO A CA 1
ATOM 850 C C . PRO A 1 117 ? -10.523 9.203 7.277 1 97.38 117 PRO A C 1
ATOM 852 O O . PRO A 1 117 ? -10.898 8.836 6.16 1 97.38 117 PRO A O 1
ATOM 855 N N . PHE A 1 118 ? -11.133 8.828 8.445 1 95.88 118 PHE A N 1
ATOM 856 C CA . PHE A 1 118 ? -12.398 8.125 8.547 1 95.88 118 PHE A CA 1
ATOM 857 C C . PHE A 1 118 ? -12.234 6.652 8.203 1 95.88 118 PHE A C 1
ATOM 859 O O . PHE A 1 118 ? -13.219 5.949 7.961 1 95.88 118 PHE A O 1
ATOM 866 N N . SER A 1 119 ? -11.016 6.211 8.102 1 93.81 119 SER A N 1
ATOM 867 C CA . SER A 1 119 ? -10.742 4.809 7.805 1 93.81 119 SER A CA 1
ATOM 868 C C . SER A 1 119 ? -10.867 3.945 9.055 1 93.81 119 SER A C 1
ATOM 870 O O . SER A 1 119 ? -11.094 2.736 8.961 1 93.81 119 SER A O 1
ATOM 872 N N . GLN A 1 120 ? -10.711 4.539 10.203 1 88 120 GLN A N 1
ATOM 873 C CA . GLN A 1 120 ? -10.617 3.779 11.445 1 88 120 GLN A CA 1
ATOM 874 C C . GLN A 1 120 ? -11.914 3.035 11.734 1 88 120 GLN A C 1
ATOM 876 O O . GLN A 1 120 ? -11.914 2.014 12.422 1 88 120 GLN A O 1
ATOM 881 N N . MET A 1 121 ? -12.969 3.502 11.188 1 87.38 121 MET A N 1
ATOM 882 C CA . MET A 1 121 ? -14.273 2.904 11.477 1 87.38 121 MET A CA 1
ATOM 883 C C . MET A 1 121 ? -14.594 1.79 10.484 1 87.38 121 MET A C 1
ATOM 885 O O . MET A 1 121 ? -15.625 1.125 10.602 1 87.38 121 MET A O 1
ATOM 889 N N . LEU A 1 122 ? -13.773 1.637 9.562 1 93 122 LEU A N 1
ATOM 890 C CA . LEU A 1 122 ? -13.969 0.616 8.539 1 93 122 LEU A CA 1
ATOM 891 C C . LEU A 1 122 ? -13.109 -0.611 8.82 1 93 122 LEU A C 1
ATOM 893 O O . LEU A 1 122 ? -12.078 -0.51 9.484 1 93 122 LEU A O 1
ATOM 897 N N . PRO A 1 123 ? -13.578 -1.782 8.336 1 91.62 123 PRO A N 1
ATOM 898 C CA . PRO A 1 123 ? -12.734 -2.969 8.484 1 91.62 123 PRO A CA 1
ATOM 899 C C . PRO A 1 123 ? -11.359 -2.795 7.844 1 91.62 123 PRO A C 1
ATOM 901 O O . PRO A 1 123 ? -11.25 -2.227 6.754 1 91.62 123 PRO A O 1
ATOM 904 N N . ALA A 1 124 ? -10.367 -3.23 8.609 1 89.5 124 ALA A N 1
ATOM 905 C CA . ALA A 1 124 ? -9.008 -3.229 8.078 1 89.5 124 ALA A CA 1
ATOM 906 C C . ALA A 1 124 ? -8.773 -4.441 7.184 1 89.5 124 ALA A C 1
ATOM 908 O O . ALA A 1 124 ? -8.391 -5.508 7.664 1 89.5 124 ALA A O 1
ATOM 909 N N . ALA A 1 125 ? -9.031 -4.336 5.949 1 91.69 125 ALA A N 1
ATOM 910 C CA . ALA A 1 125 ? -8.922 -5.43 4.988 1 91.69 125 ALA A CA 1
ATOM 911 C C . ALA A 1 125 ? -8.812 -4.902 3.562 1 91.69 125 ALA A C 1
ATOM 913 O O . ALA A 1 125 ? -8.953 -3.699 3.326 1 91.69 125 ALA A O 1
ATOM 914 N N . ASP A 1 126 ? -8.461 -5.82 2.652 1 92.38 126 ASP A N 1
ATOM 915 C CA . ASP A 1 126 ? -8.469 -5.461 1.237 1 92.38 126 ASP A CA 1
ATOM 916 C C . ASP A 1 126 ? -9.883 -5.172 0.747 1 92.38 126 ASP A C 1
ATOM 918 O O . ASP A 1 126 ? -10.859 -5.664 1.322 1 92.38 126 ASP A O 1
ATOM 922 N N . PRO A 1 127 ? -10.016 -4.453 -0.364 1 91.19 127 PRO A N 1
ATOM 923 C CA . PRO A 1 127 ? -11.312 -3.926 -0.785 1 91.19 127 PRO A CA 1
ATOM 924 C C . PRO A 1 127 ? -12.375 -5.016 -0.942 1 91.19 127 PRO A C 1
ATOM 926 O O . PRO A 1 127 ? -13.492 -4.871 -0.451 1 91.19 127 PRO A O 1
ATOM 929 N N . PRO A 1 128 ? -12.086 -6.176 -1.587 1 93.06 128 PRO A N 1
ATOM 930 C CA . PRO A 1 128 ? -13.141 -7.195 -1.685 1 93.06 128 PRO A CA 1
ATOM 931 C C . PRO A 1 128 ? -13.578 -7.719 -0.321 1 93.06 128 PRO A C 1
ATOM 933 O O . PRO A 1 128 ? -14.766 -7.988 -0.113 1 93.06 128 PRO A O 1
ATOM 936 N N . GLU A 1 129 ? -12.633 -7.77 0.569 1 93.12 129 GLU A N 1
ATOM 937 C CA . GLU A 1 129 ? -12.953 -8.234 1.915 1 93.12 129 GLU A CA 1
ATOM 938 C C . GLU A 1 129 ? -13.727 -7.172 2.693 1 93.12 129 GLU A C 1
ATOM 940 O O . GLU A 1 129 ? -14.594 -7.5 3.5 1 93.12 129 GLU A O 1
ATOM 945 N N . VAL A 1 130 ? -13.352 -5.914 2.463 1 93.62 130 VAL A N 1
ATOM 946 C CA . VAL A 1 130 ? -14.117 -4.832 3.08 1 93.62 130 VAL A CA 1
ATOM 947 C C . VAL A 1 130 ? -15.586 -4.938 2.676 1 93.62 130 VAL A C 1
ATOM 949 O O . VAL A 1 130 ? -16.469 -4.871 3.525 1 93.62 130 VAL A O 1
ATOM 952 N N . ILE A 1 131 ? -15.844 -5.168 1.427 1 94.44 131 ILE A N 1
ATOM 953 C CA . ILE A 1 131 ? -17.203 -5.27 0.913 1 94.44 131 ILE A CA 1
ATOM 954 C C . ILE A 1 131 ? -17.906 -6.461 1.559 1 94.44 131 ILE A C 1
ATOM 956 O O . ILE A 1 131 ? -19.062 -6.344 1.999 1 94.44 131 ILE A O 1
ATOM 960 N N . ALA A 1 132 ? -17.25 -7.555 1.684 1 94.19 132 ALA A N 1
ATOM 961 C CA . ALA A 1 132 ? -17.828 -8.758 2.262 1 94.19 132 ALA A CA 1
ATOM 962 C C . ALA A 1 132 ? -18.172 -8.555 3.738 1 94.19 132 ALA A C 1
ATOM 964 O O . ALA A 1 132 ? -19.078 -9.203 4.27 1 94.19 132 ALA A O 1
ATOM 965 N N . ARG A 1 133 ? -17.453 -7.664 4.34 1 94.62 133 ARG A N 1
ATOM 966 C CA . ARG A 1 133 ? -17.641 -7.438 5.77 1 94.62 133 ARG A CA 1
ATOM 967 C C . ARG A 1 133 ? -18.734 -6.398 6.016 1 94.62 133 ARG A C 1
ATOM 969 O O . ARG A 1 133 ? -19.391 -6.418 7.059 1 94.62 133 ARG A O 1
ATOM 976 N N . VAL A 1 134 ? -18.922 -5.547 5.031 1 95.44 134 VAL A N 1
ATOM 977 C CA . VAL A 1 134 ? -19.859 -4.457 5.309 1 95.44 134 VAL A CA 1
ATOM 978 C C . VAL A 1 134 ? -21.188 -4.734 4.625 1 95.44 134 VAL A C 1
ATOM 980 O O . VAL A 1 134 ? -22.203 -4.137 4.984 1 95.44 134 VAL A O 1
ATOM 983 N N . ALA A 1 135 ? -21.234 -5.613 3.615 1 95.88 135 ALA A N 1
ATOM 984 C CA . ALA A 1 135 ? -22.438 -5.891 2.834 1 95.88 135 ALA A CA 1
ATOM 985 C C . ALA A 1 135 ? -22.641 -7.391 2.648 1 95.88 135 ALA A C 1
ATOM 987 O O . ALA A 1 135 ? -21.719 -8.18 2.893 1 95.88 135 ALA A O 1
ATOM 988 N N . MET A 1 136 ? -23.844 -7.777 2.268 1 95.44 136 MET A N 1
ATOM 989 C CA . MET A 1 136 ? -24.172 -9.18 2.031 1 95.44 136 MET A CA 1
ATOM 990 C C . MET A 1 136 ? -25.266 -9.312 0.987 1 95.44 136 MET A C 1
ATOM 992 O O . MET A 1 136 ? -26.016 -8.359 0.737 1 95.44 136 MET A O 1
ATOM 996 N N . LEU A 1 137 ? -25.266 -10.477 0.339 1 93.81 137 LEU A N 1
ATOM 997 C CA . LEU A 1 137 ? -26.359 -10.797 -0.569 1 93.81 137 LEU A CA 1
ATOM 998 C C . LEU A 1 137 ? -27.656 -11.008 0.199 1 93.81 137 LEU A C 1
ATOM 1000 O O . LEU A 1 137 ? -27.656 -11.641 1.257 1 93.81 137 LEU A O 1
ATOM 1004 N N . GLN A 1 138 ? -28.703 -10.398 -0.319 1 86.44 138 GLN A N 1
ATOM 1005 C CA . GLN A 1 138 ? -30 -10.617 0.298 1 86.44 138 GLN A CA 1
ATOM 1006 C C . GLN A 1 138 ? -30.562 -11.992 -0.062 1 86.44 138 GLN A C 1
ATOM 1008 O O . GLN A 1 138 ? -30.609 -12.359 -1.237 1 86.44 138 GLN A O 1
ATOM 1013 N N . PRO A 1 139 ? -30.875 -12.773 0.884 1 73.19 139 PRO A N 1
ATOM 1014 C CA . PRO A 1 139 ? -31.484 -14.07 0.581 1 73.19 139 PRO A CA 1
ATOM 1015 C C . PRO A 1 139 ? -32.844 -13.938 -0.125 1 73.19 139 PRO A C 1
ATOM 1017 O O . PRO A 1 139 ? -33.531 -12.93 0.056 1 73.19 139 PRO A O 1
ATOM 1020 N N . PRO A 1 140 ? -33.062 -14.758 -1.164 1 66.56 140 PRO A N 1
ATOM 1021 C CA . PRO A 1 140 ? -34.406 -14.727 -1.791 1 66.56 140 PRO A CA 1
ATOM 1022 C C . PRO A 1 140 ? -35.531 -14.781 -0.773 1 66.56 140 PRO A C 1
ATOM 1024 O O . PRO A 1 140 ? -35.375 -15.367 0.303 1 66.56 140 PRO A O 1
ATOM 1027 N N . PRO A 1 141 ? -36.5 -13.883 -0.946 1 61.69 141 PRO A N 1
ATOM 1028 C CA . PRO A 1 141 ? -37.625 -13.961 -0.007 1 61.69 141 PRO A CA 1
ATOM 1029 C C . PRO A 1 141 ? -38.156 -15.383 0.159 1 61.69 141 PRO A C 1
ATOM 1031 O O . PRO A 1 141 ? -38.125 -16.172 -0.792 1 61.69 141 PRO A O 1
ATOM 1034 N N . ALA A 1 142 ? -38.156 -15.906 1.324 1 54.72 142 ALA A N 1
ATOM 1035 C CA . ALA A 1 142 ? -38.75 -17.203 1.586 1 54.72 142 ALA A CA 1
ATOM 1036 C C . ALA A 1 142 ? -40.125 -17.328 0.897 1 54.72 142 ALA A C 1
ATOM 1038 O O . ALA A 1 142 ? -40.969 -16.453 1.049 1 54.72 142 ALA A O 1
ATOM 1039 N N . VAL A 1 143 ? -40.094 -17.828 -0.282 1 50.06 143 VAL A N 1
ATOM 1040 C CA . VAL A 1 143 ? -41.438 -18.141 -0.816 1 50.06 143 VAL A CA 1
ATOM 1041 C C . VAL A 1 143 ? -42.281 -18.812 0.26 1 50.06 143 VAL A C 1
ATOM 1043 O O . VAL A 1 143 ? -41.844 -19.781 0.88 1 50.06 143 VAL A O 1
ATOM 1046 N N . ALA A 1 144 ? -43.188 -18.156 0.906 1 48.59 144 ALA A N 1
ATOM 1047 C CA . ALA A 1 144 ? -44.156 -18.844 1.742 1 48.59 144 ALA A CA 1
ATOM 1048 C C . ALA A 1 144 ? -44.719 -20.078 1.041 1 48.59 144 ALA A C 1
ATOM 1050 O O . ALA A 1 144 ? -45 -20.047 -0.16 1 48.59 144 ALA A O 1
ATOM 1051 N N . PRO A 1 145 ? -44.469 -21.234 1.668 1 44.91 145 PRO A N 1
ATOM 1052 C CA . PRO A 1 145 ? -45.094 -22.406 1.061 1 44.91 145 PRO A CA 1
ATOM 1053 C C . PRO A 1 145 ? -46.531 -22.109 0.563 1 44.91 145 PRO A C 1
ATOM 1055 O O . PRO A 1 145 ? -47.281 -21.422 1.241 1 44.91 145 PRO A O 1
ATOM 1058 N N . ALA A 1 146 ? -46.656 -22.062 -0.701 1 41.44 146 ALA A N 1
ATOM 1059 C CA . ALA A 1 146 ? -48.031 -22.047 -1.167 1 41.44 146 ALA A CA 1
ATOM 1060 C C . ALA A 1 146 ? -48.906 -23.031 -0.369 1 41.44 146 ALA A C 1
ATOM 1062 O O . ALA A 1 146 ? -48.531 -24.188 -0.183 1 41.44 146 ALA A O 1
ATOM 1063 N N . GLU A 1 147 ? -49.688 -22.656 0.427 1 42.72 147 GLU A N 1
ATOM 1064 C CA . GLU A 1 147 ? -50.781 -23.531 0.84 1 42.72 147 GLU A CA 1
ATOM 1065 C C . GLU A 1 147 ? -51.406 -24.219 -0.362 1 42.72 147 GLU A C 1
ATOM 1067 O O . GLU A 1 147 ? -51.719 -23.578 -1.369 1 42.72 147 GLU A O 1
ATOM 1072 N N . GLY A 1 148 ? -51.156 -25.5 -0.613 1 37.56 148 GLY A N 1
ATOM 1073 C CA . GLY A 1 148 ? -51.719 -26.438 -1.577 1 37.56 148 GLY A CA 1
ATOM 1074 C C . GLY A 1 148 ? -53.219 -26.266 -1.767 1 37.56 148 GLY A C 1
ATOM 1075 O O . GLY A 1 148 ? -54 -26.953 -1.113 1 37.56 148 GLY A O 1
ATOM 1076 N N . SER A 1 149 ? -53.844 -25.141 -1.96 1 38.56 149 SER A N 1
ATOM 1077 C CA . SER A 1 149 ? -55.188 -25.453 -2.418 1 38.56 149 SER A CA 1
ATOM 1078 C C . SER A 1 149 ? -55.156 -26.234 -3.729 1 38.56 149 SER A C 1
ATOM 1080 O O . SER A 1 149 ? -54.344 -25.938 -4.617 1 38.56 149 SER A O 1
ATOM 1082 N N . LEU A 1 150 ? -55.656 -27.594 -3.842 1 33.44 150 LEU A N 1
ATOM 1083 C CA . LEU A 1 150 ? -55.906 -28.656 -4.816 1 33.44 150 LEU A CA 1
ATOM 1084 C C . LEU A 1 150 ? -56.562 -28.078 -6.078 1 33.44 150 LEU A C 1
ATOM 1086 O O . LEU A 1 150 ? -56.969 -28.828 -6.957 1 33.44 150 LEU A O 1
ATOM 1090 N N . ASP A 1 151 ? -57.219 -27.031 -6.117 1 37.03 151 ASP A N 1
ATOM 1091 C CA . ASP A 1 151 ? -57.969 -26.984 -7.379 1 37.03 151 ASP A CA 1
ATOM 1092 C C . ASP A 1 151 ? -57 -26.953 -8.57 1 37.03 151 ASP A C 1
ATOM 1094 O O . ASP A 1 151 ? -55.906 -26.391 -8.484 1 37.03 151 ASP A O 1
ATOM 1098 N N . GLY A 1 152 ? -57.188 -27.734 -9.711 1 29.25 152 GLY A N 1
ATOM 1099 C CA . GLY A 1 152 ? -56.594 -28.141 -10.977 1 29.25 152 GLY A CA 1
ATOM 1100 C C . GLY A 1 152 ? -55.969 -26.984 -11.742 1 29.25 152 GLY A C 1
ATOM 1101 O O . GLY A 1 152 ? -55.5 -27.156 -12.867 1 29.25 152 GLY A O 1
ATOM 1102 N N . LYS A 1 153 ? -56.719 -25.891 -11.812 1 35.78 153 LYS A N 1
ATOM 1103 C CA . LYS A 1 153 ? -56.219 -25.203 -13.008 1 35.78 153 LYS A CA 1
ATOM 1104 C C . LYS A 1 153 ? -54.75 -24.812 -12.867 1 35.78 153 LYS A C 1
ATOM 1106 O O . LYS A 1 153 ? -54.375 -24.094 -11.945 1 35.78 153 LYS A O 1
ATOM 1111 N N . ALA A 1 154 ? -53.844 -25.688 -13.422 1 30.58 154 ALA A N 1
ATOM 1112 C CA . ALA A 1 154 ? -52.406 -25.531 -13.609 1 30.58 154 ALA A CA 1
ATOM 1113 C C . ALA A 1 154 ? -52.062 -24.125 -14.102 1 30.58 154 ALA A C 1
ATOM 1115 O O . ALA A 1 154 ? -52.25 -23.812 -15.281 1 30.58 154 ALA A O 1
ATOM 1116 N N . VAL A 1 155 ? -52.562 -23.094 -13.547 1 32.25 155 VAL A N 1
ATOM 1117 C CA . VAL A 1 155 ? -52 -21.891 -14.141 1 32.25 155 VAL A CA 1
ATOM 1118 C C . VAL A 1 155 ? -50.469 -22.047 -14.203 1 32.25 155 VAL A C 1
ATOM 1120 O O . VAL A 1 155 ? -49.844 -22.547 -13.266 1 32.25 155 VAL A O 1
ATOM 1123 N N . SER A 1 156 ? -49.938 -22.188 -15.422 1 31.52 156 SER A N 1
ATOM 1124 C CA . SER A 1 156 ? -48.531 -22.047 -15.797 1 31.52 156 SER A CA 1
ATOM 1125 C C . SER A 1 156 ? -47.844 -20.906 -15.016 1 31.52 156 SER A C 1
ATOM 1127 O O . SER A 1 156 ? -48.25 -19.75 -15.141 1 31.52 156 SER A O 1
ATOM 1129 N N . ALA A 1 157 ? -47.75 -21.062 -13.766 1 31.67 157 ALA A N 1
ATOM 1130 C CA . ALA A 1 157 ? -46.875 -20.125 -13.094 1 31.67 157 ALA A CA 1
ATOM 1131 C C . ALA A 1 157 ? -45.625 -19.875 -13.922 1 31.67 157 ALA A C 1
ATOM 1133 O O . ALA A 1 157 ? -44.781 -20.766 -14.094 1 31.67 157 ALA A O 1
ATOM 1134 N N . SER A 1 158 ? -45.812 -19.281 -15.055 1 32.12 158 SER A N 1
ATOM 1135 C CA . SER A 1 158 ? -44.594 -18.641 -15.602 1 32.12 158 SER A CA 1
ATOM 1136 C C . SER A 1 158 ? -43.719 -18.109 -14.484 1 32.12 158 SER A C 1
ATOM 1138 O O . SER A 1 158 ? -44.125 -17.234 -13.719 1 32.12 158 SER A O 1
ATOM 1140 N N . SER A 1 159 ? -43.125 -19.016 -13.766 1 32.94 159 SER A N 1
ATOM 1141 C CA . SER A 1 159 ? -41.906 -18.656 -13.047 1 32.94 159 SER A CA 1
ATOM 1142 C C . SER A 1 159 ? -41.125 -17.578 -13.797 1 32.94 159 SER A C 1
ATOM 1144 O O . SER A 1 159 ? -40.344 -17.891 -14.719 1 32.94 159 SER A O 1
ATOM 1146 N N . SER A 1 160 ? -41.781 -16.656 -14.406 1 33.56 160 SER A N 1
ATOM 1147 C CA . SER A 1 160 ? -40.844 -15.586 -14.703 1 33.56 160 SER A CA 1
ATOM 1148 C C . SER A 1 160 ? -39.75 -15.5 -13.648 1 33.56 160 SER A C 1
ATOM 1150 O O . SER A 1 160 ? -40.031 -15.148 -12.5 1 33.56 160 SER A O 1
ATOM 1152 N N . GLY A 1 161 ? -39.062 -16.562 -13.453 1 35.62 161 GLY A N 1
ATOM 1153 C CA . GLY A 1 161 ? -37.719 -16.5 -12.898 1 35.62 161 GLY A CA 1
ATOM 1154 C C . GLY A 1 161 ? -37.125 -15.117 -12.969 1 35.62 161 GLY A C 1
ATOM 1155 O O . GLY A 1 161 ? -36.344 -14.82 -13.898 1 35.62 161 GLY A O 1
ATOM 1156 N N . GLY A 1 162 ? -37.906 -14.203 -13.008 1 37.16 162 GLY A N 1
ATOM 1157 C CA . GLY A 1 162 ? -37.188 -12.945 -12.852 1 37.16 162 GLY A CA 1
ATOM 1158 C C . GLY A 1 162 ? -35.875 -13.086 -12.109 1 37.16 162 GLY A C 1
ATOM 1159 O O . GLY A 1 162 ? -35.719 -13.969 -11.266 1 37.16 162 GLY A O 1
ATOM 1160 N N . ALA A 1 163 ? -34.844 -12.836 -12.836 1 38.69 163 ALA A N 1
ATOM 1161 C CA . ALA A 1 163 ? -33.531 -12.703 -12.227 1 38.69 163 ALA A CA 1
ATOM 1162 C C . ALA A 1 163 ? -33.656 -12.312 -10.758 1 38.69 163 ALA A C 1
ATOM 1164 O O . ALA A 1 163 ? -34.188 -11.242 -10.43 1 38.69 163 ALA A O 1
ATOM 1165 N N . ASP A 1 164 ? -34.25 -13.094 -9.891 1 46 164 ASP A N 1
ATOM 1166 C CA . ASP A 1 164 ? -34 -12.891 -8.469 1 46 164 ASP A CA 1
ATOM 1167 C C . ASP A 1 164 ? -32.906 -11.844 -8.25 1 46 164 ASP A C 1
ATOM 1169 O O . ASP A 1 164 ? -31.734 -12.086 -8.523 1 46 164 ASP A O 1
ATOM 1173 N N . ALA A 1 165 ? -33.125 -10.672 -8.68 1 51.47 165 ALA A N 1
ATOM 1174 C CA . ALA A 1 165 ? -32.344 -9.438 -8.586 1 51.47 165 ALA A CA 1
ATOM 1175 C C . ALA A 1 165 ? -31.469 -9.438 -7.352 1 51.47 165 ALA A C 1
ATOM 1177 O O . ALA A 1 165 ? -31.938 -9.633 -6.23 1 51.47 165 ALA A O 1
ATOM 1178 N N . ASP A 1 166 ? -30.219 -9.969 -7.445 1 67.19 166 ASP A N 1
ATOM 1179 C CA . ASP A 1 166 ? -29.062 -9.938 -6.547 1 67.19 166 ASP A CA 1
ATOM 1180 C C . ASP A 1 166 ? -29.016 -8.633 -5.758 1 67.19 166 ASP A C 1
ATOM 1182 O O . ASP A 1 166 ? -28.531 -7.613 -6.258 1 67.19 166 ASP A O 1
ATOM 1186 N N . ASN A 1 167 ? -29.938 -8.625 -4.801 1 86.88 167 ASN A N 1
ATOM 1187 C CA . ASN A 1 167 ? -29.938 -7.449 -3.941 1 86.88 167 ASN A CA 1
ATOM 1188 C C . ASN A 1 167 ? -28.828 -7.52 -2.891 1 86.88 167 ASN A C 1
ATOM 1190 O O . ASN A 1 167 ? -28.625 -8.562 -2.27 1 86.88 167 ASN A O 1
ATOM 1194 N N . VAL A 1 168 ? -28.062 -6.555 -2.871 1 95.19 168 VAL A N 1
ATOM 1195 C CA . VAL A 1 168 ? -27 -6.391 -1.881 1 95.19 168 VAL A CA 1
ATOM 1196 C C . VAL A 1 168 ? -27.453 -5.402 -0.807 1 95.19 168 VAL A C 1
ATOM 1198 O O . VAL A 1 168 ? -28 -4.34 -1.119 1 95.19 168 VAL A O 1
ATOM 1201 N N . VAL A 1 169 ? -27.312 -5.789 0.431 1 94.69 169 VAL A N 1
ATOM 1202 C CA . VAL A 1 169 ? -27.688 -4.922 1.537 1 94.69 169 VAL A CA 1
ATOM 1203 C C . VAL A 1 169 ? -26.516 -4.754 2.5 1 94.69 169 VAL A C 1
ATOM 1205 O O . VAL A 1 169 ? -25.609 -5.582 2.525 1 94.69 169 VAL A O 1
ATOM 1208 N N . ILE A 1 170 ? -26.625 -3.67 3.246 1 96 170 ILE A N 1
ATOM 1209 C CA . ILE A 1 170 ? -25.609 -3.426 4.27 1 96 170 ILE A CA 1
ATOM 1210 C C . ILE A 1 170 ? -25.859 -4.34 5.469 1 96 170 ILE A C 1
ATOM 1212 O O . ILE A 1 170 ? -27 -4.52 5.895 1 96 170 ILE A O 1
ATOM 1216 N N . ARG A 1 171 ? -24.766 -4.902 5.949 1 95.12 171 ARG A N 1
ATOM 1217 C CA . ARG A 1 171 ? -24.891 -5.703 7.16 1 95.12 171 ARG A CA 1
ATOM 1218 C C . ARG A 1 171 ? -25.344 -4.844 8.336 1 95.12 171 ARG A C 1
ATOM 1220 O O . ARG A 1 171 ? -24.781 -3.773 8.578 1 95.12 171 ARG A O 1
ATOM 1227 N N . PRO A 1 172 ? -26.281 -5.316 9.07 1 93.88 172 PRO A N 1
ATOM 1228 C CA . PRO A 1 172 ? -26.844 -4.508 10.156 1 93.88 172 PRO A CA 1
ATOM 1229 C C . PRO A 1 172 ? -25.781 -4.074 11.172 1 93.88 172 PRO A C 1
ATOM 1231 O O . PRO A 1 172 ? -25.844 -2.947 11.672 1 93.88 172 PRO A O 1
ATOM 1234 N N . GLU A 1 173 ? -24.828 -4.914 11.469 1 94.31 173 GLU A N 1
ATOM 1235 C CA . GLU A 1 173 ? -23.828 -4.621 12.484 1 94.31 173 GLU A CA 1
ATOM 1236 C C . GLU A 1 173 ? -22.875 -3.527 12.016 1 94.31 173 GLU A C 1
ATOM 1238 O O . GLU A 1 173 ? -22.125 -2.965 12.82 1 94.31 173 GLU A O 1
ATOM 1243 N N . GLN A 1 174 ? -22.938 -3.23 10.711 1 94.56 174 GLN A N 1
ATOM 1244 C CA . GLN A 1 174 ? -22.016 -2.248 10.148 1 94.56 174 GLN A CA 1
ATOM 1245 C C . GLN A 1 174 ? -22.734 -0.934 9.844 1 94.56 174 GLN A C 1
ATOM 1247 O O . GLN A 1 174 ? -22.094 0.057 9.477 1 94.56 174 GLN A O 1
ATOM 1252 N N . MET A 1 175 ? -23.969 -0.855 10.078 1 94.25 175 MET A N 1
ATOM 1253 C CA . MET A 1 175 ? -24.812 0.264 9.68 1 94.25 175 MET A CA 1
ATOM 1254 C C . MET A 1 175 ? -24.375 1.555 10.359 1 94.25 175 MET A C 1
ATOM 1256 O O . MET A 1 175 ? -24.141 2.564 9.688 1 94.25 175 MET A O 1
ATOM 1260 N N . ALA A 1 176 ? -24.219 1.488 11.578 1 93.06 176 ALA A N 1
ATOM 1261 C CA . ALA A 1 176 ? -23.891 2.684 12.352 1 93.06 176 ALA A CA 1
ATOM 1262 C C . ALA A 1 176 ? -22.531 3.24 11.945 1 93.06 176 ALA A C 1
ATOM 1264 O O . ALA A 1 176 ? -22.375 4.449 11.742 1 93.06 176 ALA A O 1
ATOM 1265 N N . ALA A 1 177 ? -21.562 2.398 11.836 1 93.38 177 ALA A N 1
ATOM 1266 C CA . ALA A 1 177 ? -20.203 2.809 11.484 1 93.38 177 ALA A CA 1
ATOM 1267 C C . ALA A 1 177 ? -20.156 3.432 10.086 1 93.38 177 ALA A C 1
ATOM 1269 O O . ALA A 1 177 ? -19.547 4.484 9.891 1 93.38 177 ALA A O 1
ATOM 1270 N N . LEU A 1 178 ? -20.844 2.832 9.188 1 95.94 178 LEU A N 1
ATOM 1271 C CA . LEU A 1 178 ? -20.859 3.336 7.816 1 95.94 178 LEU A CA 1
ATOM 1272 C C . LEU A 1 178 ? -21.594 4.676 7.738 1 95.94 178 LEU A C 1
ATOM 1274 O O . LEU A 1 178 ? -21.156 5.574 7.012 1 95.94 178 LEU A O 1
ATOM 1278 N N . ALA A 1 179 ? -22.625 4.766 8.484 1 95.38 179 ALA A N 1
ATOM 1279 C CA . ALA A 1 179 ? -23.359 6.027 8.508 1 95.38 179 ALA A CA 1
ATOM 1280 C C . ALA A 1 179 ? -22.484 7.16 9.031 1 95.38 179 ALA A C 1
ATOM 1282 O O . ALA A 1 179 ? -22.5 8.273 8.492 1 95.38 179 ALA A O 1
ATOM 1283 N N . ARG A 1 180 ? -21.781 6.867 10.039 1 93.69 180 ARG A N 1
ATOM 1284 C CA . ARG A 1 180 ? -20.891 7.863 10.625 1 93.69 180 ARG A CA 1
ATOM 1285 C C . ARG A 1 180 ? -19.844 8.32 9.617 1 93.69 180 ARG A C 1
ATOM 1287 O O . ARG A 1 180 ? -19.578 9.516 9.477 1 93.69 180 ARG A O 1
ATOM 1294 N N . VAL A 1 181 ? -19.234 7.387 8.891 1 94.81 181 VAL A N 1
ATOM 1295 C CA . VAL A 1 181 ? -18.219 7.688 7.895 1 94.81 181 VAL A CA 1
ATOM 1296 C C . VAL A 1 181 ? -18.812 8.539 6.781 1 94.81 181 VAL A C 1
ATOM 1298 O O . VAL A 1 181 ? -18.25 9.57 6.406 1 94.81 181 VAL A O 1
ATOM 1301 N N . LEU A 1 182 ? -19.953 8.133 6.316 1 96.19 182 LEU A N 1
ATOM 1302 C CA . LEU A 1 182 ? -20.594 8.82 5.199 1 96.19 182 LEU A CA 1
ATOM 1303 C C . LEU A 1 182 ? -21 10.234 5.598 1 96.19 182 LEU A C 1
ATOM 1305 O O . LEU A 1 182 ? -20.859 11.172 4.812 1 96.19 182 LEU A O 1
ATOM 1309 N N . ARG A 1 183 ? -21.453 10.414 6.812 1 95.19 183 ARG A N 1
ATOM 1310 C CA . ARG A 1 183 ? -21.844 11.734 7.301 1 95.19 183 ARG A CA 1
ATOM 1311 C C . ARG A 1 183 ? -20.625 12.656 7.422 1 95.19 183 ARG A C 1
ATOM 1313 O O . ARG A 1 183 ? -20.688 13.828 7.051 1 95.19 183 ARG A O 1
ATOM 1320 N N . ALA A 1 184 ? -19.641 12.078 7.961 1 94.81 184 ALA A N 1
ATOM 1321 C CA . ALA A 1 184 ? -18.422 12.867 8.109 1 94.81 184 ALA A CA 1
ATOM 1322 C C . ALA A 1 184 ? -17.875 13.32 6.754 1 94.81 184 ALA A C 1
ATOM 1324 O O . ALA A 1 184 ? -17.484 14.477 6.59 1 94.81 184 ALA A O 1
ATOM 1325 N N . GLN A 1 185 ? -17.875 12.453 5.832 1 94.94 185 GLN A N 1
ATOM 1326 C CA . GLN A 1 185 ? -17.422 12.781 4.488 1 94.94 185 GLN A CA 1
ATOM 1327 C C . GLN A 1 185 ? -18.328 13.82 3.838 1 94.94 185 GLN A C 1
ATOM 1329 O O . GLN A 1 185 ? -17.844 14.742 3.174 1 94.94 185 GLN A O 1
ATOM 1334 N N . GLN A 1 186 ? -19.578 13.648 4.047 1 94.56 186 GLN A N 1
ATOM 1335 C CA . GLN A 1 186 ? -20.547 14.594 3.502 1 94.56 186 GLN A CA 1
ATOM 1336 C C . GLN A 1 186 ? -20.344 15.984 4.098 1 94.56 186 GLN A C 1
ATOM 1338 O O . GLN A 1 186 ? -20.406 16.984 3.381 1 94.56 186 GLN A O 1
ATOM 1343 N N . ALA A 1 187 ? -20.156 16.031 5.336 1 95.31 187 ALA A N 1
ATOM 1344 C CA . ALA A 1 187 ? -19.922 17.312 6.008 1 95.31 187 ALA A CA 1
ATOM 1345 C C . ALA A 1 187 ? -18.688 18.016 5.445 1 95.31 187 ALA A C 1
ATOM 1347 O O . ALA A 1 187 ? -18.703 19.219 5.191 1 95.31 187 ALA A O 1
ATOM 1348 N N . CYS A 1 188 ? -17.641 17.266 5.207 1 96.31 188 CYS A N 1
ATOM 1349 C CA . CYS A 1 188 ? -16.422 17.828 4.645 1 96.31 188 CYS A CA 1
ATOM 1350 C C . CYS A 1 188 ? -16.656 18.375 3.24 1 96.31 188 CYS A C 1
ATOM 1352 O O . CYS A 1 188 ? -16.141 19.422 2.881 1 96.31 188 CYS A O 1
ATOM 1354 N N . ARG A 1 189 ? -17.406 17.656 2.475 1 94.62 189 ARG A N 1
ATOM 1355 C CA . ARG A 1 189 ? -17.703 18.062 1.106 1 94.62 189 ARG A CA 1
ATOM 1356 C C . ARG A 1 189 ? -18.562 19.328 1.087 1 94.62 189 ARG A C 1
ATOM 1358 O O . ARG A 1 189 ? -18.297 20.25 0.32 1 94.62 189 ARG A O 1
ATOM 1365 N N . GLU A 1 190 ? -19.578 19.344 1.887 1 94.38 190 GLU A N 1
ATOM 1366 C CA . GLU A 1 190 ? -20.516 20.469 1.925 1 94.38 190 GLU A CA 1
ATOM 1367 C C . GLU A 1 190 ? -19.828 21.75 2.393 1 94.38 190 GLU A C 1
ATOM 1369 O O . GLU A 1 190 ? -20.047 22.812 1.82 1 94.38 190 GLU A O 1
ATOM 1374 N N . HIS A 1 191 ? -18.984 21.656 3.326 1 94.75 191 HIS A N 1
ATOM 1375 C CA . HIS A 1 191 ? -18.344 22.844 3.895 1 94.75 191 HIS A CA 1
ATOM 1376 C C . HIS A 1 191 ? -16.984 23.094 3.25 1 94.75 191 HIS A C 1
ATOM 1378 O O . HIS A 1 191 ? -16.375 24.141 3.463 1 94.75 191 HIS A O 1
ATOM 1384 N N . GLY A 1 192 ? -16.484 22.094 2.488 1 96.44 192 GLY A N 1
ATOM 1385 C CA . GLY A 1 192 ? -15.211 22.234 1.812 1 96.44 192 GLY A CA 1
ATOM 1386 C C . GLY A 1 192 ? -14.039 22.344 2.768 1 96.44 192 GLY A C 1
ATOM 1387 O O . GLY A 1 192 ? -13.133 23.156 2.561 1 96.44 192 GLY A O 1
ATOM 1388 N N . THR A 1 193 ? -14.062 21.547 3.814 1 97.88 193 THR A N 1
ATOM 1389 C CA . THR A 1 193 ? -13.102 21.75 4.895 1 97.88 193 THR A CA 1
ATOM 1390 C C . THR A 1 193 ? -11.938 20.766 4.766 1 97.88 193 THR A C 1
ATOM 1392 O O . THR A 1 193 ? -10.984 20.828 5.543 1 97.88 193 THR A O 1
ATOM 1395 N N . LEU A 1 194 ? -11.984 19.875 3.74 1 98.5 194 LEU A N 1
ATOM 1396 C CA . LEU A 1 194 ? -10.922 18.891 3.592 1 98.5 194 LEU A CA 1
ATOM 1397 C C . LEU A 1 194 ? -10.445 18.828 2.145 1 98.5 194 LEU A C 1
ATOM 1399 O O . LEU A 1 194 ? -11.234 18.547 1.238 1 98.5 194 LEU A O 1
ATOM 1403 N N . LEU A 1 195 ? -9.25 19.141 1.908 1 98.62 195 LEU A N 1
ATOM 1404 C CA . LEU A 1 195 ? -8.57 18.969 0.626 1 98.62 195 LEU A CA 1
ATOM 1405 C C . LEU A 1 195 ? -7.492 17.906 0.718 1 98.62 195 LEU A C 1
ATOM 1407 O O . LEU A 1 195 ? -6.559 18.016 1.516 1 98.62 195 LEU A O 1
ATOM 1411 N N . ILE A 1 196 ? -7.621 16.859 -0.055 1 98.44 196 ILE A N 1
ATOM 1412 C CA . ILE A 1 196 ? -6.66 15.758 -0.034 1 98.44 196 ILE A CA 1
ATOM 1413 C C . ILE A 1 196 ? -5.727 15.867 -1.239 1 98.44 196 ILE A C 1
ATOM 1415 O O . ILE A 1 196 ? -6.188 15.938 -2.381 1 98.44 196 ILE A O 1
ATOM 1419 N N . ILE A 1 197 ? -4.5 15.953 -1 1 98.56 197 ILE A N 1
ATOM 1420 C CA . ILE A 1 197 ? -3.465 15.969 -2.029 1 98.56 197 ILE A CA 1
ATOM 1421 C C . ILE A 1 197 ? -2.545 14.766 -1.854 1 98.56 197 ILE A C 1
ATOM 1423 O O . ILE A 1 197 ? -1.948 14.578 -0.789 1 98.56 197 ILE A O 1
ATOM 1427 N N . LYS A 1 198 ? -2.395 13.992 -2.906 1 98 198 LYS A N 1
ATOM 1428 C CA . LYS A 1 198 ? -1.621 12.758 -2.834 1 98 198 LYS A CA 1
ATOM 1429 C C . LYS A 1 198 ? -0.203 12.961 -3.359 1 98 198 LYS A C 1
ATOM 1431 O O . LYS A 1 198 ? 0.002 13.672 -4.344 1 98 198 LYS A O 1
ATOM 1436 N N . TYR A 1 199 ? 0.772 12.359 -2.674 1 97.56 199 TYR A N 1
ATOM 1437 C CA . TYR A 1 199 ? 2.148 12.258 -3.148 1 97.56 199 TYR A CA 1
ATOM 1438 C C . TYR A 1 199 ? 2.658 10.828 -3.035 1 97.56 199 TYR A C 1
ATOM 1440 O O . TYR A 1 199 ? 2.012 9.977 -2.416 1 97.56 199 TYR A O 1
ATOM 1448 N N . GLU A 1 200 ? 3.748 10.555 -3.66 1 95.56 200 GLU A N 1
ATOM 1449 C CA . GLU A 1 200 ? 4.363 9.234 -3.547 1 95.56 200 GLU A CA 1
ATOM 1450 C C . GLU A 1 200 ? 5.852 9.344 -3.229 1 95.56 200 GLU A C 1
ATOM 1452 O O . GLU A 1 200 ? 6.332 8.734 -2.27 1 95.56 200 GLU A O 1
ATOM 1457 N N . THR A 1 201 ? 6.559 10.125 -3.939 1 96 201 THR A N 1
ATOM 1458 C CA . THR A 1 201 ? 8.016 10.18 -3.822 1 96 201 THR A CA 1
ATOM 1459 C C . THR A 1 201 ? 8.438 11.359 -2.961 1 96 201 THR A C 1
ATOM 1461 O O . THR A 1 201 ? 7.648 12.273 -2.711 1 96 201 THR A O 1
ATOM 1464 N N . ILE A 1 202 ? 9.688 11.305 -2.607 1 96 202 ILE A N 1
ATOM 1465 C CA . ILE A 1 202 ? 10.281 12.422 -1.88 1 96 202 ILE A CA 1
ATOM 1466 C C . ILE A 1 202 ? 10.227 13.688 -2.732 1 96 202 ILE A C 1
ATOM 1468 O O . ILE A 1 202 ? 10.047 14.789 -2.211 1 96 202 ILE A O 1
ATOM 1472 N N . PHE A 1 203 ? 10.281 13.531 -4.031 1 95.5 203 PHE A N 1
ATOM 1473 C CA . PHE A 1 203 ? 10.203 14.672 -4.941 1 95.5 203 PHE A CA 1
ATOM 1474 C C . PHE A 1 203 ? 8.812 15.289 -4.926 1 95.5 203 PHE A C 1
ATOM 1476 O O . PHE A 1 203 ? 8.672 16.516 -4.855 1 95.5 203 PHE A O 1
ATOM 1483 N N . ASP A 1 204 ? 7.789 14.391 -5.012 1 96.88 204 ASP A N 1
ATOM 1484 C CA . ASP A 1 204 ? 6.418 14.875 -4.879 1 96.88 204 ASP A CA 1
ATOM 1485 C C . ASP A 1 204 ? 6.238 15.656 -3.584 1 96.88 204 ASP A C 1
ATOM 1487 O O . ASP A 1 204 ? 5.758 16.797 -3.604 1 96.88 204 ASP A O 1
ATOM 1491 N N . TYR A 1 205 ? 6.594 15.031 -2.514 1 97.31 205 TYR A N 1
ATOM 1492 C CA . TYR A 1 205 ? 6.355 15.547 -1.172 1 97.31 205 TYR A CA 1
ATOM 1493 C C . TYR A 1 205 ? 6.938 16.953 -1.016 1 97.31 205 TYR A C 1
ATOM 1495 O O . TYR A 1 205 ? 6.227 17.875 -0.633 1 97.31 205 TYR A O 1
ATOM 1503 N N . LEU A 1 206 ? 8.195 17.109 -1.335 1 96.31 206 LEU A N 1
ATOM 1504 C CA . LEU A 1 206 ? 8.883 18.375 -1.079 1 96.31 206 LEU A CA 1
ATOM 1505 C C . LEU A 1 206 ? 8.414 19.453 -2.047 1 96.31 206 LEU A C 1
ATOM 1507 O O . LEU A 1 206 ? 8.297 20.625 -1.671 1 96.31 206 LEU A O 1
ATOM 1511 N N . THR A 1 207 ? 8.141 19.094 -3.285 1 96.44 207 THR A N 1
ATOM 1512 C CA . THR A 1 207 ? 7.617 20.062 -4.254 1 96.44 207 THR A CA 1
ATOM 1513 C C . THR A 1 207 ? 6.258 20.594 -3.803 1 96.44 207 THR A C 1
ATOM 1515 O O . THR A 1 207 ? 6.027 21.797 -3.811 1 96.44 207 THR A O 1
ATOM 1518 N N . TYR A 1 208 ? 5.41 19.688 -3.398 1 98.12 208 TYR A N 1
ATOM 1519 C CA . TYR A 1 208 ? 4.074 20.094 -2.975 1 98.12 208 TYR A CA 1
ATOM 1520 C C . TYR A 1 208 ? 4.133 20.891 -1.678 1 98.12 208 TYR A C 1
ATOM 1522 O O . TYR A 1 208 ? 3.404 21.875 -1.512 1 98.12 208 TYR A O 1
ATOM 1530 N N . LEU A 1 209 ? 4.961 20.438 -0.772 1 97.56 209 LEU A N 1
ATOM 1531 C CA . LEU A 1 209 ? 5.094 21.156 0.491 1 97.56 209 LEU A CA 1
ATOM 1532 C C . LEU A 1 209 ? 5.523 22.609 0.254 1 97.56 209 LEU A C 1
ATOM 1534 O O . LEU A 1 209 ? 4.961 23.531 0.846 1 97.56 209 LEU A O 1
ATOM 1538 N N . ARG A 1 210 ? 6.488 22.828 -0.614 1 96.06 210 ARG A N 1
ATOM 1539 C CA . ARG A 1 210 ? 6.945 24.188 -0.941 1 96.06 210 ARG A CA 1
ATOM 1540 C C . ARG A 1 210 ? 5.82 25.016 -1.551 1 96.06 210 ARG A C 1
ATOM 1542 O O . ARG A 1 210 ? 5.566 26.141 -1.114 1 96.06 210 ARG A O 1
ATOM 1549 N N . LEU A 1 211 ? 5.223 24.438 -2.473 1 96.88 211 LEU A N 1
ATOM 1550 C CA . LEU A 1 211 ? 4.16 25.141 -3.182 1 96.88 211 LEU A CA 1
ATOM 1551 C C . LEU A 1 211 ? 3.035 25.531 -2.23 1 96.88 211 LEU A C 1
ATOM 1553 O O . LEU A 1 211 ? 2.57 26.672 -2.244 1 96.88 211 LEU A O 1
ATOM 1557 N N . ILE A 1 212 ? 2.59 24.625 -1.428 1 98.38 212 ILE A N 1
ATOM 1558 C CA . ILE A 1 212 ? 1.516 24.859 -0.469 1 98.38 212 ILE A CA 1
ATOM 1559 C C . ILE A 1 212 ? 1.938 25.938 0.523 1 98.38 212 ILE A C 1
ATOM 1561 O O . ILE A 1 212 ? 1.166 26.844 0.82 1 98.38 212 ILE A O 1
ATOM 1565 N N . SER A 1 213 ? 3.156 25.828 1.002 1 97.81 213 SER A N 1
ATOM 1566 C CA . SER A 1 213 ? 3.676 26.797 1.968 1 97.81 213 SER A CA 1
ATOM 1567 C C . SER A 1 213 ? 3.684 28.203 1.391 1 97.81 213 SER A C 1
ATOM 1569 O O . SER A 1 213 ? 3.254 29.156 2.051 1 97.81 213 SER A O 1
ATOM 1571 N N . GLU A 1 214 ? 4.098 28.281 0.19 1 96.44 214 GLU A N 1
ATOM 1572 C CA . GLU A 1 214 ? 4.184 29.594 -0.45 1 96.44 214 GLU A CA 1
ATOM 1573 C C . GLU A 1 214 ? 2.797 30.203 -0.653 1 96.44 214 GLU A C 1
ATOM 1575 O O . GLU A 1 214 ? 2.609 31.406 -0.472 1 96.44 214 GLU A O 1
ATOM 1580 N N . LEU A 1 215 ? 1.905 29.422 -1.005 1 97.5 215 LEU A N 1
ATOM 1581 C CA . LEU A 1 215 ? 0.543 29.891 -1.229 1 97.5 215 LEU A CA 1
ATOM 1582 C C . LEU A 1 215 ? -0.11 30.297 0.086 1 97.5 215 LEU A C 1
ATOM 1584 O O . LEU A 1 215 ? -0.94 31.219 0.111 1 97.5 215 LEU A O 1
ATOM 1588 N N . LEU A 1 216 ? 0.296 29.719 1.166 1 96.94 216 LEU A N 1
ATOM 1589 C CA . LEU A 1 216 ? -0.321 29.984 2.463 1 96.94 216 LEU A CA 1
ATOM 1590 C C . LEU A 1 216 ? 0.427 31.078 3.209 1 96.94 216 LEU A C 1
ATOM 1592 O O . LEU A 1 216 ? -0.061 31.594 4.219 1 96.94 216 LEU A O 1
ATOM 1596 N N . ARG A 1 217 ? 1.551 31.453 2.713 1 96 217 ARG A N 1
ATOM 1597 C CA . ARG A 1 217 ? 2.463 32.375 3.375 1 96 217 ARG A CA 1
ATOM 1598 C C . ARG A 1 217 ? 1.741 33.656 3.777 1 96 217 ARG A C 1
ATOM 1600 O O . ARG A 1 217 ? 1.877 34.125 4.91 1 96 217 ARG A O 1
ATOM 1607 N N . PRO A 1 218 ? 0.874 34.219 2.906 1 93.56 218 PRO A N 1
ATOM 1608 C CA . PRO A 1 218 ? 0.237 35.5 3.24 1 93.56 218 PRO A CA 1
ATOM 1609 C C . PRO A 1 218 ? -0.739 35.375 4.41 1 93.56 218 PRO A C 1
ATOM 1611 O O . PRO A 1 218 ? -1.112 36.406 5.008 1 93.56 218 PRO A O 1
ATOM 1614 N N . LEU A 1 219 ? -1.082 34.219 4.793 1 92.69 219 LEU A N 1
ATOM 1615 C CA . LEU A 1 219 ? -2.121 34.031 5.797 1 92.69 219 LEU A CA 1
ATOM 1616 C C . LEU A 1 219 ? -1.519 33.969 7.199 1 92.69 219 LEU A C 1
ATOM 1618 O O . LEU A 1 219 ? -2.248 34 8.195 1 92.69 219 LEU A O 1
ATOM 1622 N N . GLY A 1 220 ? -0.245 33.844 7.277 1 91.88 220 GLY A N 1
ATOM 1623 C CA . GLY A 1 220 ? 0.501 34.031 8.508 1 91.88 220 GLY A CA 1
ATOM 1624 C C . GLY A 1 220 ? 0.079 33.094 9.617 1 91.88 220 GLY A C 1
ATOM 1625 O O . GLY A 1 220 ? 0.016 31.891 9.422 1 91.88 220 GLY A O 1
ATOM 1626 N N . PRO A 1 221 ? -0.264 33.688 10.781 1 93 221 PRO A N 1
ATOM 1627 C CA . PRO A 1 221 ? -0.493 32.875 11.984 1 93 221 PRO A CA 1
ATOM 1628 C C . PRO A 1 221 ? -1.781 32.062 11.914 1 93 221 PRO A C 1
ATOM 1630 O O . PRO A 1 221 ? -2.018 31.203 12.758 1 93 221 PRO A O 1
ATOM 1633 N N . ASP A 1 222 ? -2.592 32.312 10.914 1 92.81 222 ASP A N 1
ATOM 1634 C CA . ASP A 1 222 ? -3.824 31.547 10.742 1 92.81 222 ASP A CA 1
ATOM 1635 C C . ASP A 1 222 ? -3.539 30.156 10.172 1 92.81 222 ASP A C 1
ATOM 1637 O O . ASP A 1 222 ? -4.441 29.328 10.07 1 92.81 222 ASP A O 1
ATOM 1641 N N . VAL A 1 223 ? -2.297 29.953 9.875 1 96.19 223 VAL A N 1
ATOM 1642 C CA . VAL A 1 223 ? -1.904 28.703 9.234 1 96.19 223 VAL A CA 1
ATOM 1643 C C . VAL A 1 223 ? -1.038 27.875 10.188 1 96.19 223 VAL A C 1
ATOM 1645 O O . VAL A 1 223 ? -0.179 28.422 10.883 1 96.19 223 VAL A O 1
ATOM 1648 N N . MET A 1 224 ? -1.3 26.609 10.18 1 97.81 224 MET A N 1
ATOM 1649 C CA . MET A 1 224 ? -0.462 25.656 10.906 1 97.81 224 MET A CA 1
ATOM 1650 C C . MET A 1 224 ? 0.079 24.594 9.961 1 97.81 224 MET A C 1
ATOM 1652 O O . MET A 1 224 ? -0.64 24.109 9.086 1 97.81 224 MET A O 1
ATOM 1656 N N . PHE A 1 225 ? 1.33 24.266 10.125 1 98.5 225 PHE A N 1
ATOM 1657 C CA . PHE A 1 225 ? 1.918 23.094 9.5 1 98.5 225 PHE A CA 1
ATOM 1658 C C . PHE A 1 225 ? 2.141 21.984 10.531 1 98.5 225 PHE A C 1
ATOM 1660 O O . PHE A 1 225 ? 2.896 22.172 11.484 1 98.5 225 PHE A O 1
ATOM 1667 N N . TYR A 1 226 ? 1.418 20.938 10.391 1 98.69 226 TYR A N 1
ATOM 1668 C CA . TYR A 1 226 ? 1.498 19.719 11.188 1 98.69 226 TYR A CA 1
ATOM 1669 C C . TYR A 1 226 ? 2.182 18.594 10.414 1 98.69 226 TYR A C 1
ATOM 1671 O O . TYR A 1 226 ? 1.528 17.859 9.672 1 98.69 226 TYR A O 1
ATOM 1679 N N . LEU A 1 227 ? 3.479 18.406 10.625 1 97.94 227 LEU A N 1
ATOM 1680 C CA . LEU A 1 227 ? 4.32 17.625 9.719 1 97.94 227 LEU A CA 1
ATOM 1681 C C . LEU A 1 227 ? 4.547 16.219 10.242 1 97.94 227 LEU A C 1
ATOM 1683 O O . LEU A 1 227 ? 5.656 15.875 10.656 1 97.94 227 LEU A O 1
ATOM 1687 N N . ALA A 1 228 ? 3.588 15.328 10.039 1 97.19 228 ALA A N 1
ATOM 1688 C CA . ALA A 1 228 ? 3.594 13.992 10.633 1 97.19 228 ALA A CA 1
ATOM 1689 C C . ALA A 1 228 ? 4.074 12.945 9.633 1 97.19 228 ALA A C 1
ATOM 1691 O O . ALA A 1 228 ? 4.117 11.75 9.945 1 97.19 228 ALA A O 1
ATOM 1692 N N . ALA A 1 229 ? 4.473 13.312 8.453 1 96.94 229 ALA A N 1
ATOM 1693 C CA . ALA A 1 229 ? 4.922 12.352 7.445 1 96.94 229 ALA A CA 1
ATOM 1694 C C . ALA A 1 229 ? 6.301 11.805 7.793 1 96.94 229 ALA A C 1
ATOM 1696 O O . ALA A 1 229 ? 7.121 12.5 8.398 1 96.94 229 ALA A O 1
ATOM 1697 N N . ALA A 1 230 ? 6.508 10.531 7.43 1 94.25 230 ALA A N 1
ATOM 1698 C CA . ALA A 1 230 ? 7.844 9.945 7.461 1 94.25 230 ALA A CA 1
ATOM 1699 C C . ALA A 1 230 ? 8.617 10.273 6.188 1 94.25 230 ALA A C 1
ATOM 1701 O O . ALA A 1 230 ? 8.398 9.648 5.145 1 94.25 230 ALA A O 1
ATOM 1702 N N . VAL A 1 231 ? 9.523 11.188 6.34 1 93.69 231 VAL A N 1
ATOM 1703 C CA . VAL A 1 231 ? 10.227 11.711 5.176 1 93.69 231 VAL A CA 1
ATOM 1704 C C . VAL A 1 231 ? 11.617 11.094 5.094 1 93.69 231 VAL A C 1
ATOM 1706 O O . VAL A 1 231 ? 12.344 11.047 6.09 1 93.69 231 VAL A O 1
ATOM 1709 N N . SER A 1 232 ? 11.93 10.672 3.9 1 92.69 232 SER A N 1
ATOM 1710 C CA . SER A 1 232 ? 13.25 10.07 3.709 1 92.69 232 SER A CA 1
ATOM 1711 C C . SER A 1 232 ? 14.359 11.07 3.992 1 92.69 232 SER A C 1
ATOM 1713 O O . SER A 1 232 ? 14.273 12.234 3.605 1 92.69 232 SER A O 1
ATOM 1715 N N . ASP A 1 233 ? 15.414 10.531 4.629 1 88.44 233 ASP A N 1
ATOM 1716 C CA . ASP A 1 233 ? 16.578 11.359 4.91 1 88.44 233 ASP A CA 1
ATOM 1717 C C . ASP A 1 233 ? 17.562 11.32 3.744 1 88.44 233 ASP A C 1
ATOM 1719 O O . ASP A 1 233 ? 18.469 12.156 3.668 1 88.44 233 ASP A O 1
ATOM 1723 N N . PHE A 1 234 ? 17.359 10.352 2.84 1 91.31 234 PHE A N 1
ATOM 1724 C CA . PHE A 1 234 ? 18.297 10.164 1.733 1 91.31 234 PHE A CA 1
ATOM 1725 C C . PHE A 1 234 ? 17.547 10.055 0.41 1 91.31 234 PHE A C 1
ATOM 1727 O O . PHE A 1 234 ? 16.344 9.758 0.391 1 91.31 234 PHE A O 1
ATOM 1734 N N . TYR A 1 235 ? 18.266 10.359 -0.629 1 92.56 235 TYR A N 1
ATOM 1735 C CA . TYR A 1 235 ? 17.672 10.234 -1.957 1 92.56 235 TYR A CA 1
ATOM 1736 C C . TYR A 1 235 ? 18.75 10.125 -3.025 1 92.56 235 TYR A C 1
ATOM 1738 O O . TYR A 1 235 ? 19.953 10.227 -2.725 1 92.56 235 TYR A O 1
ATOM 1746 N N . ILE A 1 236 ? 18.375 9.781 -4.203 1 90.94 236 ILE A N 1
ATOM 1747 C CA . ILE A 1 236 ? 19.219 9.875 -5.398 1 90.94 236 ILE A CA 1
ATOM 1748 C C . ILE A 1 236 ? 18.703 10.992 -6.301 1 90.94 236 ILE A C 1
ATOM 1750 O O . ILE A 1 236 ? 17.531 11.023 -6.664 1 90.94 236 ILE A O 1
ATOM 1754 N N . PRO A 1 237 ? 19.672 11.914 -6.598 1 91.75 237 PRO A N 1
ATOM 1755 C CA . PRO A 1 237 ? 19.234 12.977 -7.504 1 91.75 237 PRO A CA 1
ATOM 1756 C C . PRO A 1 237 ? 18.625 12.438 -8.797 1 91.75 237 PRO A C 1
ATOM 1758 O O . PRO A 1 237 ? 19.109 11.445 -9.344 1 91.75 237 PRO A O 1
ATOM 1761 N N . TRP A 1 238 ? 17.547 13.086 -9.219 1 89.38 238 TRP A N 1
ATOM 1762 C CA . TRP A 1 238 ? 16.797 12.617 -10.391 1 89.38 238 TRP A CA 1
ATOM 1763 C C . TRP A 1 238 ? 17.719 12.508 -11.602 1 89.38 238 TRP A C 1
ATOM 1765 O O . TRP A 1 238 ? 17.609 11.547 -12.375 1 89.38 238 TRP A O 1
ATOM 1775 N N . SER A 1 239 ? 18.547 13.438 -11.758 1 89.62 239 SER A N 1
ATOM 1776 C CA . SER A 1 239 ? 19.453 13.5 -12.898 1 89.62 239 SER A CA 1
ATOM 1777 C C . SER A 1 239 ? 20.453 12.344 -12.875 1 89.62 239 SER A C 1
ATOM 1779 O O . SER A 1 239 ? 21.078 12.031 -13.891 1 89.62 239 SER A O 1
ATOM 1781 N N . GLU A 1 240 ? 20.641 11.703 -11.695 1 88.19 240 GLU A N 1
ATOM 1782 C CA . GLU A 1 240 ? 21.609 10.625 -11.547 1 88.19 240 GLU A CA 1
ATOM 1783 C C . GLU A 1 240 ? 20.922 9.258 -11.633 1 88.19 240 GLU A C 1
ATOM 1785 O O . GLU A 1 240 ? 21.609 8.227 -11.641 1 88.19 240 GLU A O 1
ATOM 1790 N N . LEU A 1 241 ? 19.672 9.242 -11.734 1 85.56 241 LEU A N 1
ATOM 1791 C CA . LEU A 1 241 ? 18.938 7.984 -11.797 1 85.56 241 LEU A CA 1
ATOM 1792 C C . LEU A 1 241 ? 19.125 7.305 -13.148 1 85.56 241 LEU A C 1
ATOM 1794 O O . LEU A 1 241 ? 19.141 7.973 -14.188 1 85.56 241 LEU A O 1
ATOM 1798 N N . ALA A 1 242 ? 19.312 5.945 -13.039 1 77.69 242 ALA A N 1
ATOM 1799 C CA . ALA A 1 242 ? 19.328 5.16 -14.266 1 77.69 242 ALA A CA 1
ATOM 1800 C C . ALA A 1 242 ? 17.969 5.199 -14.961 1 77.69 242 ALA A C 1
ATOM 1802 O O . ALA A 1 242 ? 16.938 5.27 -14.297 1 77.69 242 ALA A O 1
ATOM 1803 N N . GLU A 1 243 ? 18.031 5.223 -16.312 1 71.5 243 GLU A N 1
ATOM 1804 C CA . GLU A 1 243 ? 16.781 5.293 -17.062 1 71.5 243 GLU A CA 1
ATOM 1805 C C . GLU A 1 243 ? 16.016 3.98 -16.969 1 71.5 243 GLU A C 1
ATOM 1807 O O . GLU A 1 243 ? 14.797 3.982 -16.781 1 71.5 243 GLU A O 1
ATOM 1812 N N . HIS A 1 244 ? 16.906 2.916 -17.172 1 66.69 244 HIS A N 1
ATOM 1813 C CA . HIS A 1 244 ? 16.25 1.615 -17.234 1 66.69 244 HIS A CA 1
ATOM 1814 C C . HIS A 1 244 ? 16.578 0.762 -16.016 1 66.69 244 HIS A C 1
ATOM 1816 O O . HIS A 1 244 ? 17.406 1.144 -15.195 1 66.69 244 HIS A O 1
ATOM 1822 N N . LYS A 1 245 ? 15.891 -0.375 -15.945 1 65.25 245 LYS A N 1
ATOM 1823 C CA . LYS A 1 245 ? 16 -1.307 -14.828 1 65.25 245 LYS A CA 1
ATOM 1824 C C . LYS A 1 245 ? 17.438 -1.746 -14.617 1 65.25 245 LYS A C 1
ATOM 1826 O O . LYS A 1 245 ? 18.141 -2.066 -15.578 1 65.25 245 LYS A O 1
ATOM 1831 N N . ILE A 1 246 ? 17.844 -1.646 -13.344 1 66.75 246 ILE A N 1
ATOM 1832 C CA . ILE A 1 246 ? 19.172 -2.129 -12.969 1 66.75 246 ILE A CA 1
ATOM 1833 C C . ILE A 1 246 ? 19.25 -3.639 -13.195 1 66.75 246 ILE A C 1
ATOM 1835 O O . ILE A 1 246 ? 18.375 -4.383 -12.758 1 66.75 246 ILE A O 1
ATOM 1839 N N . GLN A 1 247 ? 20.188 -4.035 -14.008 1 65.56 247 GLN A N 1
ATOM 1840 C CA . GLN A 1 247 ? 20.328 -5.449 -14.352 1 65.56 247 GLN A CA 1
ATOM 1841 C C . GLN A 1 247 ? 21.141 -6.195 -13.297 1 65.56 247 GLN A C 1
ATOM 1843 O O . GLN A 1 247 ? 22.109 -5.652 -12.75 1 65.56 247 GLN A O 1
ATOM 1848 N N . SER A 1 248 ? 20.75 -7.379 -12.852 1 63.97 248 SER A N 1
ATOM 1849 C CA . SER A 1 248 ? 21.375 -8.188 -11.82 1 63.97 248 SER A CA 1
ATOM 1850 C C . SER A 1 248 ? 22.609 -8.922 -12.359 1 63.97 248 SER A C 1
ATOM 1852 O O . SER A 1 248 ? 23.375 -9.492 -11.586 1 63.97 248 SER A O 1
ATOM 1854 N N . ALA A 1 249 ? 22.797 -8.984 -13.57 1 59.06 249 ALA A N 1
ATOM 1855 C CA . ALA A 1 249 ? 23.859 -9.82 -14.102 1 59.06 249 ALA A CA 1
ATOM 1856 C C . ALA A 1 249 ? 25.234 -9.305 -13.648 1 59.06 249 ALA A C 1
ATOM 1858 O O . ALA A 1 249 ? 26.203 -10.055 -13.625 1 59.06 249 ALA A O 1
ATOM 1859 N N . ASP A 1 250 ? 25.281 -8.195 -13.078 1 60.91 250 ASP A N 1
ATOM 1860 C CA . ASP A 1 250 ? 26.578 -7.555 -12.938 1 60.91 250 ASP A CA 1
ATOM 1861 C C . ASP A 1 250 ? 27.062 -7.609 -11.492 1 60.91 250 ASP A C 1
ATOM 1863 O O . ASP A 1 250 ? 27.875 -6.785 -11.07 1 60.91 250 ASP A O 1
ATOM 1867 N N . GLY A 1 251 ? 26.703 -8.57 -10.656 1 67.81 251 GLY A N 1
ATOM 1868 C CA . GLY A 1 251 ? 27.25 -8.625 -9.312 1 67.81 251 GLY A CA 1
ATOM 1869 C C . GLY A 1 251 ? 26.359 -7.969 -8.273 1 67.81 251 GLY A C 1
ATOM 1870 O O . GLY A 1 251 ? 25.156 -7.82 -8.484 1 67.81 251 GLY A O 1
ATOM 1871 N N . PRO A 1 252 ? 27.047 -7.695 -7.117 1 79.12 252 PRO A N 1
ATOM 1872 C CA . PRO A 1 252 ? 26.297 -7.031 -6.047 1 79.12 252 PRO A CA 1
ATOM 1873 C C . PRO A 1 252 ? 25.844 -5.629 -6.43 1 79.12 252 PRO A C 1
ATOM 1875 O O . PRO A 1 252 ? 26.438 -4.992 -7.301 1 79.12 252 PRO A O 1
ATOM 1878 N N . LEU A 1 253 ? 24.75 -5.27 -5.965 1 83.69 253 LEU A N 1
ATOM 1879 C CA . LEU A 1 253 ? 24.234 -3.932 -6.227 1 83.69 253 LEU A CA 1
ATOM 1880 C C . LEU A 1 253 ? 24.734 -2.939 -5.184 1 83.69 253 LEU A C 1
ATOM 1882 O O . LEU A 1 253 ? 24.547 -3.148 -3.982 1 83.69 253 LEU A O 1
ATOM 1886 N N . GLU A 1 254 ? 25.438 -1.926 -5.711 1 86.5 254 GLU A N 1
ATOM 1887 C CA . GLU A 1 254 ? 25.906 -0.843 -4.852 1 86.5 254 GLU A CA 1
ATOM 1888 C C . GLU A 1 254 ? 25.109 0.433 -5.082 1 86.5 254 GLU A C 1
ATOM 1890 O O . GLU A 1 254 ? 24.953 0.883 -6.219 1 86.5 254 GLU A O 1
ATOM 1895 N N . LEU A 1 255 ? 24.562 0.908 -3.975 1 87.75 255 LEU A N 1
ATOM 1896 C CA . LEU A 1 255 ? 23.781 2.143 -4.043 1 87.75 255 LEU A CA 1
ATOM 1897 C C . LEU A 1 255 ? 24.422 3.227 -3.176 1 87.75 255 LEU A C 1
ATOM 1899 O O . LEU A 1 255 ? 24.906 2.947 -2.076 1 87.75 255 LEU A O 1
ATOM 1903 N N . SER A 1 256 ? 24.469 4.422 -3.773 1 88.19 256 SER A N 1
ATOM 1904 C CA . SER A 1 256 ? 24.922 5.602 -3.045 1 88.19 256 SER A CA 1
ATOM 1905 C C . SER A 1 256 ? 23.844 6.68 -3.027 1 88.19 256 SER A C 1
ATOM 1907 O O . SER A 1 256 ? 23.438 7.18 -4.078 1 88.19 256 SER A O 1
ATOM 1909 N N . LEU A 1 257 ? 23.406 6.988 -1.837 1 90.94 257 LEU A N 1
ATOM 1910 C CA . LEU A 1 257 ? 22.328 7.973 -1.69 1 90.94 257 LEU A CA 1
ATOM 1911 C C . LEU A 1 257 ? 22.859 9.25 -1.044 1 90.94 257 LEU A C 1
ATOM 1913 O O . LEU A 1 257 ? 23.688 9.195 -0.137 1 90.94 257 LEU A O 1
ATOM 1917 N N . LYS A 1 258 ? 22.328 10.367 -1.52 1 91 258 LYS A N 1
ATOM 1918 C CA . LYS A 1 258 ? 22.656 11.664 -0.945 1 91 258 LYS A CA 1
ATOM 1919 C C . LYS A 1 258 ? 21.672 12.047 0.149 1 91 258 LYS A C 1
ATOM 1921 O O . LYS A 1 258 ? 20.547 11.531 0.19 1 91 258 LYS A O 1
ATOM 1926 N N . ARG A 1 259 ? 22.078 12.914 0.974 1 90.31 259 ARG A N 1
ATOM 1927 C CA . ARG A 1 259 ? 21.203 13.398 2.025 1 90.31 259 ARG A CA 1
ATOM 1928 C C . ARG A 1 259 ? 20.156 14.367 1.464 1 90.31 259 ARG A C 1
ATOM 1930 O O . ARG A 1 259 ? 20.469 15.203 0.616 1 90.31 259 ARG A O 1
ATOM 1937 N N . VAL A 1 260 ? 18.969 14.18 1.918 1 90.12 260 VAL A N 1
ATOM 1938 C CA . VAL A 1 260 ? 17.922 15.141 1.566 1 90.12 260 VAL A CA 1
ATOM 1939 C C . VAL A 1 260 ? 18.188 16.469 2.283 1 90.12 260 VAL A C 1
ATOM 1941 O O . VAL A 1 260 ? 18.484 16.484 3.479 1 90.12 260 VAL A O 1
ATOM 1944 N N . PRO A 1 261 ? 18.078 17.531 1.501 1 86.56 261 PRO A N 1
ATOM 1945 C CA . PRO A 1 261 ? 18.266 18.812 2.178 1 86.56 261 PRO A CA 1
ATOM 1946 C C . PRO A 1 261 ? 17.25 19.062 3.279 1 86.56 261 PRO A C 1
ATOM 1948 O O . PRO A 1 261 ? 16.094 18.609 3.176 1 86.56 261 PRO A O 1
ATOM 1951 N N . LYS A 1 262 ? 17.688 19.703 4.297 1 78.56 262 LYS A N 1
ATOM 1952 C CA . LYS A 1 262 ? 16.828 19.953 5.441 1 78.56 262 LYS A CA 1
ATOM 1953 C C . LYS A 1 262 ? 15.734 20.953 5.094 1 78.56 262 LYS A C 1
ATOM 1955 O O . LYS A 1 262 ? 15.938 22.172 5.238 1 78.56 262 LYS A O 1
ATOM 1960 N N . MET A 1 263 ? 14.68 20.562 4.852 1 86.06 263 MET A N 1
ATOM 1961 C CA . MET A 1 263 ? 13.586 21.391 4.336 1 86.06 263 MET A CA 1
ATOM 1962 C C . MET A 1 263 ? 12.836 22.078 5.473 1 86.06 263 MET A C 1
ATOM 1964 O O . MET A 1 263 ? 12.227 23.125 5.273 1 86.06 263 MET A O 1
ATOM 1968 N N . LEU A 1 264 ? 12.914 21.516 6.605 1 90 264 LEU A N 1
ATOM 1969 C CA . LEU A 1 264 ? 12.195 22.062 7.746 1 90 264 LEU A CA 1
ATOM 1970 C C . LEU A 1 264 ? 12.648 23.5 8.023 1 90 264 LEU A C 1
ATOM 1972 O O . LEU A 1 264 ? 11.82 24.391 8.242 1 90 264 LEU A O 1
ATOM 1976 N N . GLY A 1 265 ? 13.93 23.703 7.949 1 89.12 265 GLY A N 1
ATOM 1977 C CA . GLY A 1 265 ? 14.453 25.047 8.141 1 89.12 265 GLY A CA 1
ATOM 1978 C C . GLY A 1 265 ? 13.953 26.047 7.102 1 89.12 265 GLY A C 1
ATOM 1979 O O . GLY A 1 265 ? 13.625 27.188 7.43 1 89.12 265 GLY A O 1
ATOM 1980 N N . GLU A 1 266 ? 13.875 25.594 5.898 1 92.31 266 GLU A N 1
ATOM 1981 C CA . GLU A 1 266 ? 13.383 26.453 4.82 1 92.31 266 GLU A CA 1
ATOM 1982 C C . GLU A 1 266 ? 11.914 26.797 5.012 1 92.31 266 GLU A C 1
ATOM 1984 O O . GLU A 1 266 ? 11.492 27.938 4.762 1 92.31 266 GLU A O 1
ATOM 1989 N N . LEU A 1 267 ? 11.188 25.859 5.445 1 94.94 267 LEU A N 1
ATOM 1990 C CA . LEU A 1 267 ? 9.766 26.078 5.684 1 94.94 267 LEU A CA 1
ATOM 1991 C C . LEU A 1 267 ? 9.547 27.141 6.742 1 94.94 267 LEU A C 1
ATOM 1993 O O . LEU A 1 267 ? 8.805 28.109 6.516 1 94.94 267 LEU A O 1
ATOM 1997 N N . VAL A 1 268 ? 10.219 27.094 7.828 1 93.75 268 VAL A N 1
ATOM 1998 C CA . VAL A 1 268 ? 9.992 27.938 9 1 93.75 268 VAL A CA 1
ATOM 1999 C C . VAL A 1 268 ? 10.586 29.312 8.758 1 93.75 268 VAL A C 1
ATOM 2001 O O . VAL A 1 268 ? 10.023 30.328 9.195 1 93.75 268 VAL A O 1
ATOM 2004 N N . ASN A 1 269 ? 11.625 29.375 7.938 1 92.12 269 ASN A N 1
ATOM 2005 C CA . ASN A 1 269 ? 12.344 30.641 7.855 1 92.12 269 ASN A CA 1
ATOM 2006 C C . ASN A 1 269 ? 12.039 31.359 6.547 1 92.12 269 ASN A C 1
ATOM 2008 O O . ASN A 1 269 ? 12.18 32.594 6.465 1 92.12 269 ASN A O 1
ATOM 2012 N N . LYS A 1 270 ? 11.633 30.625 5.547 1 93.62 270 LYS A N 1
ATOM 2013 C CA . LYS A 1 270 ? 11.516 31.25 4.238 1 93.62 270 LYS A CA 1
ATOM 2014 C C . LYS A 1 270 ? 10.133 31.016 3.633 1 93.62 270 LYS A C 1
ATOM 2016 O O . LYS A 1 270 ? 9.438 31.969 3.289 1 93.62 270 LYS A O 1
ATOM 2021 N N . TRP A 1 271 ? 9.688 29.875 3.562 1 96.06 271 TRP A N 1
ATOM 2022 C CA . TRP A 1 271 ? 8.469 29.562 2.822 1 96.06 271 TRP A CA 1
ATOM 2023 C C . TRP A 1 271 ? 7.238 30.078 3.557 1 96.06 271 TRP A C 1
ATOM 2025 O O . TRP A 1 271 ? 6.34 30.656 2.945 1 96.06 271 TRP A O 1
ATOM 2035 N N . ALA A 1 272 ? 7.152 29.859 4.906 1 96.06 272 ALA A N 1
ATOM 2036 C CA . ALA A 1 272 ? 6.027 30.297 5.73 1 96.06 272 ALA A CA 1
ATOM 2037 C C . ALA A 1 272 ? 6.492 30.672 7.133 1 96.06 272 ALA A C 1
ATOM 2039 O O . ALA A 1 272 ? 6.074 30.062 8.117 1 96.06 272 ALA A O 1
ATOM 2040 N N . PRO A 1 273 ? 7.184 31.734 7.23 1 94.75 273 PRO A N 1
ATOM 2041 C CA . PRO A 1 273 ? 7.848 32.094 8.492 1 94.75 273 PRO A CA 1
ATOM 2042 C C . PRO A 1 273 ? 6.867 32.469 9.586 1 94.75 273 PRO A C 1
ATOM 2044 O O . PRO A 1 273 ? 7.207 32.438 10.773 1 94.75 273 PRO A O 1
ATOM 2047 N N . ARG A 1 274 ? 5.66 32.844 9.258 1 94.31 274 ARG A N 1
ATOM 2048 C CA . ARG A 1 274 ? 4.723 33.344 10.266 1 94.31 274 ARG A CA 1
ATOM 2049 C C . ARG A 1 274 ? 3.707 32.25 10.625 1 94.31 274 ARG A C 1
ATOM 2051 O O . ARG A 1 274 ? 2.814 32.469 11.445 1 94.31 274 ARG A O 1
ATOM 2058 N N . ALA A 1 275 ? 3.832 31.125 10.008 1 95.38 275 ALA A N 1
ATOM 2059 C CA . ALA A 1 275 ? 2.928 30.016 10.312 1 95.38 275 ALA A CA 1
ATOM 2060 C C . ALA A 1 275 ? 3.393 29.266 11.555 1 95.38 275 ALA A C 1
ATOM 2062 O O . ALA A 1 275 ? 4.582 29.25 11.883 1 95.38 275 ALA A O 1
ATOM 2063 N N . PHE A 1 276 ? 2.42 28.656 12.32 1 96.06 276 PHE A N 1
ATOM 2064 C CA . PHE A 1 276 ? 2.734 27.766 13.43 1 96.06 276 PHE A CA 1
ATOM 2065 C C . PHE A 1 276 ? 3.176 26.391 12.914 1 96.06 276 PHE A C 1
ATOM 2067 O O . PHE A 1 276 ? 2.459 25.766 12.141 1 96.06 276 PHE A O 1
ATOM 2074 N N . THR A 1 277 ? 4.324 25.922 13.328 1 96.88 277 THR A N 1
ATOM 2075 C CA . THR A 1 277 ? 4.875 24.688 12.758 1 96.88 277 THR A CA 1
ATOM 2076 C C . THR A 1 277 ? 5.094 23.641 13.852 1 96.88 277 THR A C 1
ATOM 2078 O O . THR A 1 277 ? 5.762 23.906 14.852 1 96.88 277 THR A O 1
ATOM 2081 N N . VAL A 1 278 ? 4.488 22.484 13.633 1 97.25 278 VAL A N 1
ATOM 2082 C CA . VAL A 1 278 ? 4.629 21.312 14.5 1 97.25 278 VAL A CA 1
ATOM 2083 C C . VAL A 1 278 ? 5.391 20.219 13.766 1 97.25 278 VAL A C 1
ATOM 2085 O O . VAL A 1 278 ? 4.992 19.812 12.672 1 97.25 278 VAL A O 1
ATOM 2088 N N . SER A 1 279 ? 6.461 19.766 14.297 1 96.12 279 SER A N 1
ATOM 2089 C CA . SER A 1 279 ? 7.215 18.656 13.719 1 96.12 279 SER A CA 1
ATOM 2090 C C . SER A 1 279 ? 7.168 17.422 14.625 1 96.12 279 SER A C 1
ATOM 2092 O O . SER A 1 279 ? 6.664 17.484 15.75 1 96.12 279 SER A O 1
ATOM 2094 N N . PHE A 1 280 ? 7.625 16.312 14.062 1 94.5 280 PHE A N 1
ATOM 2095 C CA . PHE A 1 280 ? 7.562 15.039 14.773 1 94.5 280 PHE A CA 1
ATOM 2096 C C . PHE A 1 280 ? 8.938 14.383 14.828 1 94.5 280 PHE A C 1
ATOM 2098 O O . PHE A 1 280 ? 9.75 14.555 13.914 1 94.5 280 PHE A O 1
ATOM 2105 N N . LYS A 1 281 ? 9.141 13.703 15.93 1 89.25 281 LYS A N 1
ATOM 2106 C CA . LYS A 1 281 ? 10.352 12.891 16.094 1 89.25 281 LYS A CA 1
ATOM 2107 C C . LYS A 1 281 ? 10.016 11.508 16.625 1 89.25 281 LYS A C 1
ATOM 2109 O O . LYS A 1 281 ? 9.344 11.383 17.656 1 89.25 281 LYS A O 1
ATOM 2114 N N . LEU A 1 282 ? 10.383 10.562 15.844 1 85.69 282 LEU A N 1
ATOM 2115 C CA . LEU A 1 282 ? 10.234 9.172 16.266 1 85.69 282 LEU A CA 1
ATOM 2116 C C . LEU A 1 282 ? 11.594 8.555 16.578 1 85.69 282 LEU A C 1
ATOM 2118 O O . LEU A 1 282 ? 12.516 8.641 15.766 1 85.69 282 LEU A O 1
ATOM 2122 N N . GLU A 1 283 ? 11.672 8.016 17.797 1 78.56 283 GLU A N 1
ATOM 2123 C CA . GLU A 1 283 ? 12.914 7.379 18.203 1 78.56 283 GLU A CA 1
ATOM 2124 C C . GLU A 1 283 ? 12.664 5.996 18.797 1 78.56 283 GLU A C 1
ATOM 2126 O O . GLU A 1 283 ? 11.516 5.648 19.109 1 78.56 283 GLU A O 1
ATOM 2131 N N . THR A 1 284 ? 13.656 5.207 18.797 1 76.88 284 THR A N 1
ATOM 2132 C CA . THR A 1 284 ? 13.562 3.885 19.406 1 76.88 284 THR A CA 1
ATOM 2133 C C . THR A 1 284 ? 14.18 3.883 20.797 1 76.88 284 THR A C 1
ATOM 2135 O O . THR A 1 284 ? 14.023 2.918 21.562 1 76.88 284 THR A O 1
ATOM 2138 N N . ASP A 1 285 ? 14.836 5.02 21.172 1 77.25 285 ASP A N 1
ATOM 2139 C CA . ASP A 1 285 ? 15.523 5.141 22.453 1 77.25 285 ASP A CA 1
ATOM 2140 C C . ASP A 1 285 ? 15.031 6.363 23.219 1 77.25 285 ASP A C 1
ATOM 2142 O O . ASP A 1 285 ? 15.25 7.5 22.797 1 77.25 285 ASP A O 1
ATOM 2146 N N . GLN A 1 286 ? 14.484 6.059 24.406 1 78.25 286 GLN A N 1
ATOM 2147 C CA . GLN A 1 286 ? 13.914 7.105 25.25 1 78.25 286 GLN A CA 1
ATOM 2148 C C . GLN A 1 286 ? 14.984 8.109 25.672 1 78.25 286 GLN A C 1
ATOM 2150 O O . GLN A 1 286 ? 14.695 9.297 25.828 1 78.25 286 GLN A O 1
ATOM 2155 N N . ARG A 1 287 ? 16.172 7.648 25.859 1 78.44 287 ARG A N 1
ATOM 2156 C CA . ARG A 1 287 ? 17.266 8.445 26.422 1 78.44 287 ARG A CA 1
ATOM 2157 C C . ARG A 1 287 ? 17.625 9.609 25.516 1 78.44 287 ARG A C 1
ATOM 2159 O O . ARG A 1 287 ? 18.109 10.641 25.969 1 78.44 287 ARG A O 1
ATOM 2166 N N . ILE A 1 288 ? 17.266 9.398 24.188 1 81.5 288 ILE A N 1
ATOM 2167 C CA . ILE A 1 288 ? 17.703 10.414 23.25 1 81.5 288 ILE A CA 1
ATOM 2168 C C . ILE A 1 288 ? 16.5 11.188 22.719 1 81.5 288 ILE A C 1
ATOM 2170 O O . ILE A 1 288 ? 16.656 12.141 21.953 1 81.5 288 ILE A O 1
ATOM 2174 N N . LEU A 1 289 ? 15.375 10.867 23.156 1 83.5 289 LEU A N 1
ATOM 2175 C CA . LEU A 1 289 ? 14.141 11.391 22.578 1 83.5 289 LEU A CA 1
ATOM 2176 C C . LEU A 1 289 ? 14.055 12.898 22.766 1 83.5 289 LEU A C 1
ATOM 2178 O O . LEU A 1 289 ? 13.938 13.641 21.781 1 83.5 289 LEU A O 1
ATOM 2182 N N . VAL A 1 290 ? 14.203 13.359 23.922 1 85.5 290 VAL A N 1
ATOM 2183 C CA . VAL A 1 290 ? 14.031 14.773 24.234 1 85.5 290 VAL A CA 1
ATOM 2184 C C . VAL A 1 290 ? 15.195 15.578 23.672 1 85.5 290 VAL A C 1
ATOM 2186 O O . VAL A 1 290 ? 14.992 16.656 23.125 1 85.5 290 VAL A O 1
ATOM 2189 N N . HIS A 1 291 ? 16.328 14.992 23.734 1 86.5 291 HIS A N 1
ATOM 2190 C CA . HIS A 1 291 ? 17.484 15.672 23.188 1 86.5 291 HIS A CA 1
ATOM 2191 C C . HIS A 1 291 ? 17.359 15.883 21.688 1 86.5 291 HIS A C 1
ATOM 2193 O O . HIS A 1 291 ? 17.609 16.984 21.172 1 86.5 291 HIS A O 1
ATOM 2199 N N . LYS A 1 292 ? 16.906 14.938 21.031 1 84.44 292 LYS A N 1
ATOM 2200 C CA . LYS A 1 292 ? 16.734 15.055 19.594 1 84.44 292 LYS A CA 1
ATOM 2201 C C . LYS A 1 292 ? 15.617 16.047 19.25 1 84.44 292 LYS A C 1
ATOM 2203 O O . LYS A 1 292 ? 15.742 16.812 18.297 1 84.44 292 LYS A O 1
ATOM 2208 N N . ALA A 1 293 ? 14.633 15.945 20.016 1 88.31 293 ALA A N 1
ATOM 2209 C CA . ALA A 1 293 ? 13.531 16.875 19.812 1 88.31 293 ALA A CA 1
ATOM 2210 C C . ALA A 1 293 ? 13.984 18.328 20.031 1 88.31 293 ALA A C 1
ATOM 2212 O O . ALA A 1 293 ? 13.625 19.219 19.281 1 88.31 293 ALA A O 1
ATOM 2213 N N . SER A 1 294 ? 14.789 18.5 21.016 1 88.69 294 SER A N 1
ATOM 2214 C CA . SER A 1 294 ? 15.289 19.828 21.328 1 88.69 294 SER A CA 1
ATOM 2215 C C . SER A 1 294 ? 16.203 20.359 20.234 1 88.69 294 SER A C 1
ATOM 2217 O O . SER A 1 294 ? 16.172 21.562 19.922 1 88.69 294 SER A O 1
ATOM 2219 N N . THR A 1 295 ? 16.891 19.469 19.672 1 84.06 295 THR A N 1
ATOM 2220 C CA . THR A 1 295 ? 17.766 19.875 18.578 1 84.06 295 THR A CA 1
ATOM 2221 C C . THR A 1 295 ? 16.969 20.391 17.391 1 84.06 295 THR A C 1
ATOM 2223 O O . THR A 1 295 ? 17.344 21.375 16.75 1 84.06 295 THR A O 1
ATOM 2226 N N . ALA A 1 296 ? 15.898 19.797 17.109 1 81.56 296 ALA A N 1
ATOM 2227 C CA . ALA A 1 296 ? 15.039 20.234 16.016 1 81.56 296 ALA A CA 1
ATOM 2228 C C . ALA A 1 296 ? 14.445 21.609 16.312 1 81.56 296 ALA A C 1
ATOM 2230 O O . ALA A 1 296 ? 14.359 22.469 15.43 1 81.56 296 ALA A O 1
ATOM 2231 N N . LEU A 1 297 ? 14.078 21.766 17.516 1 87.44 297 LEU A N 1
ATOM 2232 C CA . LEU A 1 297 ? 13.516 23.031 17.953 1 87.44 297 LEU A CA 1
ATOM 2233 C C . LEU A 1 297 ? 14.516 24.172 17.75 1 87.44 297 LEU A C 1
ATOM 2235 O O . LEU A 1 297 ? 14.188 25.203 17.156 1 87.44 297 LEU A O 1
ATOM 2239 N N . HIS A 1 298 ? 15.664 23.906 18.141 1 85.62 298 HIS A N 1
ATOM 2240 C CA . HIS A 1 298 ? 16.672 24.953 18.125 1 85.62 298 HIS A CA 1
ATOM 2241 C C . HIS A 1 298 ? 17.25 25.141 16.719 1 85.62 298 HIS A C 1
ATOM 2243 O O . HIS A 1 298 ? 17.547 26.266 16.312 1 85.62 298 HIS A O 1
ATOM 2249 N N . ARG A 1 299 ? 17.375 24.078 16.047 1 84.56 299 ARG A N 1
ATOM 2250 C CA . ARG A 1 299 ? 18.016 24.109 14.742 1 84.56 299 ARG A CA 1
ATOM 2251 C C . ARG A 1 299 ? 17.094 24.703 13.688 1 84.56 299 ARG A C 1
ATOM 2253 O O . ARG A 1 299 ? 17.516 25.484 12.844 1 84.56 299 ARG A O 1
ATOM 2260 N N . TYR A 1 300 ? 15.844 24.375 13.758 1 87.56 300 TYR A N 1
ATOM 2261 C CA . TYR A 1 300 ? 14.969 24.719 12.641 1 87.56 300 TYR A CA 1
ATOM 2262 C C . TYR A 1 300 ? 13.969 25.797 13.055 1 87.56 300 TYR A C 1
ATOM 2264 O O . TYR A 1 300 ? 13.344 26.422 12.203 1 87.56 300 TYR A O 1
ATOM 2272 N N . GLY A 1 301 ? 13.805 25.984 14.305 1 87.75 301 GLY A N 1
ATOM 2273 C CA . GLY A 1 301 ? 12.914 27.031 14.789 1 87.75 301 GLY A CA 1
ATOM 2274 C C . GLY A 1 301 ? 11.445 26.625 14.742 1 87.75 301 GLY A C 1
ATOM 2275 O O . GLY A 1 301 ? 10.578 27.469 14.539 1 87.75 301 GLY A O 1
ATOM 2276 N N . VAL A 1 302 ? 11.227 25.391 14.875 1 92.12 302 VAL A N 1
ATOM 2277 C CA . VAL A 1 302 ? 9.836 24.953 14.914 1 92.12 302 VAL A CA 1
ATOM 2278 C C . VAL A 1 302 ? 9.219 25.328 16.266 1 92.12 302 VAL A C 1
ATOM 2280 O O . VAL A 1 302 ? 9.938 25.594 17.234 1 92.12 302 VAL A O 1
ATOM 2283 N N . HIS A 1 303 ? 7.918 25.406 16.312 1 92.81 303 HIS A N 1
ATOM 2284 C CA . HIS A 1 303 ? 7.234 25.891 17.5 1 92.81 303 HIS A CA 1
ATOM 2285 C C . HIS A 1 303 ? 6.961 24.766 18.484 1 92.81 303 HIS A C 1
ATOM 2287 O O . HIS A 1 303 ? 6.887 24.984 19.688 1 92.81 303 HIS A O 1
ATOM 2293 N N . LEU A 1 304 ? 6.73 23.609 17.969 1 95 304 LEU A N 1
ATOM 2294 C CA . LEU A 1 304 ? 6.414 22.438 18.781 1 95 304 LEU A CA 1
ATOM 2295 C C . LEU A 1 304 ? 6.957 21.172 18.141 1 95 304 LEU A C 1
ATOM 2297 O O . LEU A 1 304 ? 6.863 21 16.922 1 95 304 LEU A O 1
ATOM 2301 N N . VAL A 1 305 ? 7.543 20.281 18.969 1 95.25 305 VAL A N 1
ATOM 2302 C CA . VAL A 1 305 ? 7.965 18.969 18.516 1 95.25 305 VAL A CA 1
ATOM 2303 C C . VAL A 1 305 ? 7.18 17.891 19.25 1 95.25 305 VAL A C 1
ATOM 2305 O O . VAL A 1 305 ? 7.117 17.891 20.484 1 95.25 305 VAL A O 1
ATOM 2308 N N . VAL A 1 306 ? 6.508 17.109 18.516 1 95.62 306 VAL A N 1
ATOM 2309 C CA . VAL A 1 306 ? 5.848 15.938 19.078 1 95.62 306 VAL A CA 1
ATOM 2310 C C . VAL A 1 306 ? 6.785 14.734 18.984 1 95.62 306 VAL A C 1
ATOM 2312 O O . VAL A 1 306 ? 7.109 14.266 17.891 1 95.62 306 VAL A O 1
ATOM 2315 N N . ALA A 1 307 ? 7.176 14.219 20.125 1 92.81 307 ALA A N 1
ATOM 2316 C CA . ALA A 1 307 ? 8.156 13.141 20.172 1 92.81 307 ALA A CA 1
ATOM 2317 C C . ALA A 1 307 ? 7.543 11.875 20.766 1 92.81 307 ALA A C 1
ATOM 2319 O O . ALA A 1 307 ? 6.805 11.938 21.75 1 92.81 307 ALA A O 1
ATOM 2320 N N . ASN A 1 308 ? 7.781 10.805 20.047 1 88.88 308 ASN A N 1
ATOM 2321 C CA . ASN A 1 308 ? 7.309 9.539 20.594 1 88.88 308 ASN A CA 1
ATOM 2322 C C . ASN A 1 308 ? 8.234 8.383 20.219 1 88.88 308 ASN A C 1
ATOM 2324 O O . ASN A 1 308 ? 9.055 8.508 19.312 1 88.88 308 ASN A O 1
ATOM 2328 N N . LEU A 1 309 ? 8.094 7.387 21.109 1 83.75 309 LEU A N 1
ATOM 2329 C CA . LEU A 1 309 ? 8.82 6.152 20.828 1 83.75 309 LEU A CA 1
ATOM 2330 C C . LEU A 1 309 ? 8.039 5.262 19.875 1 83.75 309 LEU A C 1
ATOM 2332 O O . LEU A 1 309 ? 6.805 5.281 19.859 1 83.75 309 LEU A O 1
ATOM 2336 N N . LEU A 1 310 ? 8.805 4.48 19.188 1 78.25 310 LEU A N 1
ATOM 2337 C CA . LEU A 1 310 ? 8.195 3.619 18.188 1 78.25 310 LEU A CA 1
ATOM 2338 C C . LEU A 1 310 ? 7.238 2.623 18.828 1 78.25 310 LEU A C 1
ATOM 2340 O O . LEU A 1 310 ? 6.141 2.395 18.312 1 78.25 310 LEU A O 1
ATOM 2344 N N . HIS A 1 311 ? 7.547 2.053 19.938 1 79.62 311 HIS A N 1
ATOM 2345 C CA . HIS A 1 311 ? 6.844 0.89 20.469 1 79.62 311 HIS A CA 1
ATOM 2346 C C . HIS A 1 311 ? 5.594 1.305 21.234 1 79.62 311 HIS A C 1
ATOM 2348 O O . HIS A 1 311 ? 4.68 0.498 21.422 1 79.62 311 HIS A O 1
ATOM 2354 N N . ASN A 1 312 ? 5.516 2.582 21.688 1 83.94 312 ASN A N 1
ATOM 2355 C CA . ASN A 1 312 ? 4.34 2.986 22.453 1 83.94 312 ASN A CA 1
ATOM 2356 C C . ASN A 1 312 ? 3.723 4.266 21.891 1 83.94 312 ASN A C 1
ATOM 2358 O O . ASN A 1 312 ? 3.066 5.012 22.625 1 83.94 312 ASN A O 1
ATOM 2362 N N . ARG A 1 313 ? 3.943 4.52 20.672 1 82.19 313 ARG A N 1
ATOM 2363 C CA . ARG A 1 313 ? 3.568 5.773 20.031 1 82.19 313 ARG A CA 1
ATOM 2364 C C . ARG A 1 313 ? 2.059 5.977 20.062 1 82.19 313 ARG A C 1
ATOM 2366 O O . ARG A 1 313 ? 1.577 7.105 19.969 1 82.19 313 ARG A O 1
ATOM 2373 N N . LYS A 1 314 ? 1.309 4.953 20.281 1 87.38 314 LYS A N 1
ATOM 2374 C CA . LYS A 1 314 ? -0.146 5.078 20.297 1 87.38 314 LYS A CA 1
ATOM 2375 C C . LYS A 1 314 ? -0.653 5.461 21.688 1 87.38 314 LYS A C 1
ATOM 2377 O O . LYS A 1 314 ? -1.797 5.895 21.844 1 87.38 314 LYS A O 1
ATOM 2382 N N . ASP A 1 315 ? 0.287 5.41 22.641 1 90.25 315 ASP A N 1
ATOM 2383 C CA . ASP A 1 315 ? -0.187 5.559 24 1 90.25 315 ASP A CA 1
ATOM 2384 C C . ASP A 1 315 ? 0.488 6.742 24.688 1 90.25 315 ASP A C 1
ATOM 2386 O O . ASP A 1 315 ? -0.049 7.293 25.656 1 90.25 315 ASP A O 1
ATOM 2390 N N . VAL A 1 316 ? 1.661 7.055 24.203 1 91.62 316 VAL A N 1
ATOM 2391 C CA . VAL A 1 316 ? 2.402 8.117 24.875 1 91.62 316 VAL A CA 1
ATOM 2392 C C . VAL A 1 316 ? 3.039 9.039 23.844 1 91.62 316 VAL A C 1
ATOM 2394 O O . VAL A 1 316 ? 3.654 8.57 22.875 1 91.62 316 VAL A O 1
ATOM 2397 N N . VAL A 1 317 ? 2.855 10.336 24.078 1 93.62 317 VAL A N 1
ATOM 2398 C CA . VAL A 1 317 ? 3.535 11.344 23.266 1 93.62 317 VAL A CA 1
ATOM 2399 C C . VAL A 1 317 ? 4.102 12.438 24.172 1 93.62 317 VAL A C 1
ATOM 2401 O O . VAL A 1 317 ? 3.506 12.773 25.203 1 93.62 317 VAL A O 1
ATOM 2404 N N . THR A 1 318 ? 5.238 12.906 23.828 1 92.69 318 THR A N 1
ATOM 2405 C CA . THR A 1 318 ? 5.867 14.008 24.547 1 92.69 318 THR A CA 1
ATOM 2406 C C . THR A 1 318 ? 5.914 15.258 23.688 1 92.69 318 THR A C 1
ATOM 2408 O O . THR A 1 318 ? 6.469 15.242 22.578 1 92.69 318 THR A O 1
ATOM 2411 N N . LEU A 1 319 ? 5.328 16.297 24.234 1 94.44 319 LEU A N 1
ATOM 2412 C CA . LEU A 1 319 ? 5.41 17.609 23.578 1 94.44 319 LEU A CA 1
ATOM 2413 C C . LEU A 1 319 ? 6.629 18.375 24.062 1 94.44 319 LEU A C 1
ATOM 2415 O O . LEU A 1 319 ? 6.84 18.531 25.281 1 94.44 319 LEU A O 1
ATOM 2419 N N . VAL A 1 320 ? 7.426 18.781 23.141 1 93.5 320 VAL A N 1
ATOM 2420 C CA . VAL A 1 320 ? 8.625 19.547 23.453 1 93.5 320 VAL A CA 1
ATOM 2421 C C . VAL A 1 320 ? 8.523 20.953 22.859 1 93.5 320 VAL A C 1
ATOM 2423 O O . VAL A 1 320 ? 8.297 21.094 21.656 1 93.5 320 VAL A O 1
ATOM 2426 N N . GLU A 1 321 ? 8.633 22 23.625 1 93.31 321 GLU A N 1
ATOM 2427 C CA . GLU A 1 321 ? 8.531 23.375 23.172 1 93.31 321 GLU A CA 1
ATOM 2428 C C . GLU A 1 321 ? 9.57 24.266 23.859 1 93.31 321 GLU A C 1
ATOM 2430 O O . GLU A 1 321 ? 10.109 23.891 24.906 1 93.31 321 GLU A O 1
ATOM 2435 N N . PRO A 1 322 ? 9.992 25.391 23.234 1 88.75 322 PRO A N 1
ATOM 2436 C CA . PRO A 1 322 ? 10.969 26.281 23.875 1 88.75 322 PRO A CA 1
ATOM 2437 C C . PRO A 1 322 ? 10.492 26.812 25.219 1 88.75 322 PRO A C 1
ATOM 2439 O O . PRO A 1 322 ? 9.289 26.969 25.438 1 88.75 322 PRO A O 1
ATOM 2442 N N . LEU A 1 323 ? 11.609 27.156 25.938 1 82.38 323 LEU A N 1
ATOM 2443 C CA . LEU A 1 323 ? 11.297 27.781 27.219 1 82.38 323 LEU A CA 1
ATOM 2444 C C . LEU A 1 323 ? 10.641 29.141 27 1 82.38 323 LEU A C 1
ATOM 2446 O O . LEU A 1 323 ? 11.039 29.891 26.109 1 82.38 323 LEU A O 1
ATOM 2450 N N . GLY A 1 324 ? 9.656 29.547 27.703 1 70.31 324 GLY A N 1
ATOM 2451 C CA . GLY A 1 324 ? 9.023 30.859 27.625 1 70.31 324 GLY A CA 1
ATOM 2452 C C . GLY A 1 324 ? 7.859 30.891 26.656 1 70.31 324 GLY A C 1
ATOM 2453 O O . GLY A 1 324 ? 7.188 31.922 26.516 1 70.31 324 GLY A O 1
ATOM 2454 N N . ALA A 1 325 ? 7.961 29.984 25.734 1 62.41 325 ALA A N 1
ATOM 2455 C CA . ALA A 1 325 ? 6.773 29.938 24.891 1 62.41 325 ALA A CA 1
ATOM 2456 C C . ALA A 1 325 ? 5.5 30 25.734 1 62.41 325 ALA A C 1
ATOM 2458 O O . ALA A 1 325 ? 5.465 29.5 26.859 1 62.41 325 ALA A O 1
ATOM 2459 N N . ALA A 1 326 ? 4.852 31.188 25.844 1 51.22 326 ALA A N 1
ATOM 2460 C CA . ALA A 1 326 ? 3.662 31.438 26.656 1 51.22 326 ALA A CA 1
ATOM 2461 C C . ALA A 1 326 ? 2.898 30.156 26.922 1 51.22 326 ALA A C 1
ATOM 2463 O O . ALA A 1 326 ? 2.625 29.375 26 1 51.22 326 ALA A O 1
ATOM 2464 N N . ALA A 1 327 ? 3.24 29.609 28.047 1 47.84 327 ALA A N 1
ATOM 2465 C CA . ALA A 1 327 ? 2.469 28.484 28.562 1 47.84 327 ALA A CA 1
ATOM 2466 C C . ALA A 1 327 ? 0.981 28.656 28.266 1 47.84 327 ALA A C 1
ATOM 2468 O O . ALA A 1 327 ? 0.287 29.391 28.969 1 47.84 327 ALA A O 1
ATOM 2469 N N . ALA A 1 328 ? 0.673 29.062 27.078 1 44.16 328 ALA A N 1
ATOM 2470 C CA . ALA A 1 328 ? -0.767 29.312 27.047 1 44.16 328 ALA A CA 1
ATOM 2471 C C . ALA A 1 328 ? -1.52 28.266 27.875 1 44.16 328 ALA A C 1
ATOM 2473 O O . ALA A 1 328 ? -2.33 28.609 28.734 1 44.16 328 ALA A O 1
ATOM 2474 N N . GLY A 1 329 ? -1.832 27.188 27.125 1 42.62 329 GLY A N 1
ATOM 2475 C CA . GLY A 1 329 ? -2.963 26.312 27.438 1 42.62 329 GLY A CA 1
ATOM 2476 C C . GLY A 1 329 ? -2.754 25.469 28.672 1 42.62 329 GLY A C 1
ATOM 2477 O O . GLY A 1 329 ? -3.352 24.406 28.797 1 42.62 329 GLY A O 1
ATOM 2478 N N . ALA A 1 330 ? -1.689 25.672 29.375 1 40.88 330 ALA A N 1
ATOM 2479 C CA . ALA A 1 330 ? -1.907 24.828 30.562 1 40.88 330 ALA A CA 1
ATOM 2480 C C . ALA A 1 330 ? -3.287 25.078 31.156 1 40.88 330 ALA A C 1
ATOM 2482 O O . ALA A 1 330 ? -3.4 25.594 32.281 1 40.88 330 ALA A O 1
ATOM 2483 N N . ALA A 1 331 ? -4.066 26.016 30.469 1 37.56 331 ALA A N 1
ATOM 2484 C CA . ALA A 1 331 ? -5.316 26.203 31.203 1 37.56 331 ALA A CA 1
ATOM 2485 C C . ALA A 1 331 ? -5.777 24.906 31.844 1 37.56 331 ALA A C 1
ATOM 2487 O O . ALA A 1 331 ? -5.219 23.844 31.578 1 37.56 331 ALA A O 1
ATOM 2488 N N . ALA A 1 332 ? -7.289 24.812 31.672 1 33.62 332 ALA A N 1
ATOM 2489 C CA . ALA A 1 332 ? -8.352 24.125 32.375 1 33.62 332 ALA A CA 1
ATOM 2490 C C . ALA A 1 332 ? -8.164 22.609 32.312 1 33.62 332 ALA A C 1
ATOM 2492 O O . ALA A 1 332 ? -8.344 22.016 31.25 1 33.62 332 ALA A O 1
ATOM 2493 N N . ALA A 1 333 ? -7.141 22.078 32.812 1 35.97 333 ALA A N 1
ATOM 2494 C CA . ALA A 1 333 ? -7.402 20.688 33.188 1 35.97 333 ALA A CA 1
ATOM 2495 C C . ALA A 1 333 ? -8.875 20.484 33.5 1 35.97 333 ALA A C 1
ATOM 2497 O O . ALA A 1 333 ? -9.344 20.828 34.594 1 35.97 333 ALA A O 1
ATOM 2498 N N . GLY A 1 334 ? -9.789 21.156 32.75 1 34.09 334 GLY A N 1
ATOM 2499 C CA . GLY A 1 334 ? -11.07 20.656 33.25 1 34.09 334 GLY A CA 1
ATOM 2500 C C . GLY A 1 334 ? -11.016 19.219 33.688 1 34.09 334 GLY A C 1
ATOM 2501 O O . GLY A 1 334 ? -10.086 18.484 33.344 1 34.09 334 GLY A O 1
ATOM 2502 N N . PRO A 1 335 ? -11.859 18.938 34.625 1 34.47 335 PRO A N 1
ATOM 2503 C CA . PRO A 1 335 ? -11.953 17.594 35.188 1 34.47 335 PRO A CA 1
ATOM 2504 C C . PRO A 1 335 ? -11.734 16.5 34.156 1 34.47 335 PRO A C 1
ATOM 2506 O O . PRO A 1 335 ? -11.844 15.312 34.469 1 34.47 335 PRO A O 1
ATOM 2509 N N . ALA A 1 336 ? -12.102 16.766 32.844 1 37.5 336 ALA A N 1
ATOM 2510 C CA . ALA A 1 336 ? -12.328 15.445 32.281 1 37.5 336 ALA A CA 1
ATOM 2511 C C . ALA A 1 336 ? -11.016 14.664 32.156 1 37.5 336 ALA A C 1
ATOM 2513 O O . ALA A 1 336 ? -9.945 15.211 32.438 1 37.5 336 ALA A O 1
ATOM 2514 N N . GLY A 1 337 ? -10.641 13.617 31.062 1 44.56 337 GLY A N 1
ATOM 2515 C CA . GLY A 1 337 ? -9.758 12.469 31.172 1 44.56 337 GLY A CA 1
ATOM 2516 C C . GLY A 1 337 ? -8.289 12.844 31.156 1 44.56 337 GLY A C 1
ATOM 2517 O O . GLY A 1 337 ? -7.891 13.789 30.484 1 44.56 337 GLY A O 1
ATOM 2518 N N . GLY A 1 338 ? -7.375 12.805 32.375 1 54.66 338 GLY A N 1
ATOM 2519 C CA . GLY A 1 338 ? -6.125 12.711 33.094 1 54.66 338 GLY A CA 1
ATOM 2520 C C . GLY A 1 338 ? -4.938 12.352 32.219 1 54.66 338 GLY A C 1
ATOM 2521 O O . GLY A 1 338 ? -3.939 11.82 32.719 1 54.66 338 GLY A O 1
ATOM 2522 N N . GLY A 1 339 ? -5.047 12.656 30.969 1 62.22 339 GLY A N 1
ATOM 2523 C CA . GLY A 1 339 ? -3.934 11.969 30.328 1 62.22 339 GLY A CA 1
ATOM 2524 C C . GLY A 1 339 ? -2.709 12.852 30.156 1 62.22 339 GLY A C 1
ATOM 2525 O O . GLY A 1 339 ? -1.686 12.406 29.641 1 62.22 339 GLY A O 1
ATOM 2526 N N . ALA A 1 340 ? -2.783 14.32 30.5 1 70.31 340 ALA A N 1
ATOM 2527 C CA . ALA A 1 340 ? -1.581 15.141 30.359 1 70.31 340 ALA A CA 1
ATOM 2528 C C . ALA A 1 340 ? -0.857 15.289 31.688 1 70.31 340 ALA A C 1
ATOM 2530 O O . ALA A 1 340 ? -1.477 15.617 32.719 1 70.31 340 ALA A O 1
ATOM 2531 N N . ALA A 1 341 ? 0.371 14.898 31.672 1 71.19 341 ALA A N 1
ATOM 2532 C CA . ALA A 1 341 ? 1.198 15.078 32.844 1 71.19 341 ALA A CA 1
ATOM 2533 C C . ALA A 1 341 ? 1.639 16.531 33 1 71.19 341 ALA A C 1
ATOM 2535 O O . ALA A 1 341 ? 1.476 17.328 32.062 1 71.19 341 ALA A O 1
ATOM 2536 N N . ALA A 1 342 ? 2.084 16.844 34.188 1 70.25 342 ALA A N 1
ATOM 2537 C CA . ALA A 1 342 ? 2.611 18.172 34.438 1 70.25 342 ALA A CA 1
ATOM 2538 C C . ALA A 1 342 ? 3.82 18.469 33.562 1 70.25 342 ALA A C 1
ATOM 2540 O O . ALA A 1 342 ? 4.629 17.578 33.281 1 70.25 342 ALA A O 1
ATOM 2541 N N . ALA A 1 343 ? 3.805 19.672 33.125 1 77.06 343 ALA A N 1
ATOM 2542 C CA . ALA A 1 343 ? 4.93 20.125 32.312 1 77.06 343 ALA A CA 1
ATOM 2543 C C . ALA A 1 343 ? 6.227 20.109 33.094 1 77.06 343 ALA A C 1
ATOM 2545 O O . ALA A 1 343 ? 6.234 20.438 34.281 1 77.06 343 ALA A O 1
ATOM 2546 N N . VAL A 1 344 ? 7.266 19.641 32.5 1 80.62 344 VAL A N 1
ATOM 2547 C CA . VAL A 1 344 ? 8.594 19.609 33.094 1 80.62 344 VAL A CA 1
ATOM 2548 C C . VAL A 1 344 ? 9.539 20.516 32.312 1 80.62 344 VAL A C 1
ATOM 2550 O O . VAL A 1 344 ? 9.555 20.484 31.078 1 80.62 344 VAL A O 1
ATOM 2553 N N . GLU A 1 345 ? 10.18 21.391 33.031 1 81.19 345 GLU A N 1
ATOM 2554 C CA . GLU A 1 345 ? 11.148 22.266 32.375 1 81.19 345 GLU A CA 1
ATOM 2555 C C . GLU A 1 345 ? 12.555 21.688 32.438 1 81.19 345 GLU A C 1
ATOM 2557 O O . GLU A 1 345 ? 12.961 21.172 33.5 1 81.19 345 GLU A O 1
ATOM 2562 N N . ASP A 1 346 ? 13.102 21.594 31.344 1 79.75 346 ASP A N 1
ATOM 2563 C CA . ASP A 1 346 ? 14.508 21.219 31.266 1 79.75 346 ASP A CA 1
ATOM 2564 C C . ASP A 1 346 ? 15.367 22.438 30.922 1 79.75 346 ASP A C 1
ATOM 2566 O O . ASP A 1 346 ? 15.516 22.797 29.75 1 79.75 346 ASP A O 1
ATOM 2570 N N . GLN A 1 347 ? 15.992 22.969 31.891 1 75.38 347 GLN A N 1
ATOM 2571 C CA . GLN A 1 347 ? 16.766 24.203 31.719 1 75.38 347 GLN A CA 1
ATOM 2572 C C . GLN A 1 347 ? 18.016 23.953 30.891 1 75.38 347 GLN A C 1
ATOM 2574 O O . GLN A 1 347 ? 18.438 24.828 30.125 1 75.38 347 GLN A O 1
ATOM 2579 N N . ALA A 1 348 ? 18.531 22.781 31.094 1 75.81 348 ALA A N 1
ATOM 2580 C CA . ALA A 1 348 ? 19.75 22.469 30.375 1 75.81 348 ALA A CA 1
ATOM 2581 C C . ALA A 1 348 ? 19.516 22.422 28.875 1 75.81 348 ALA A C 1
ATOM 2583 O O . ALA A 1 348 ? 20.328 22.906 28.078 1 75.81 348 ALA A O 1
ATOM 2584 N N . GLU A 1 349 ? 18.375 22 28.484 1 80.19 349 GLU A N 1
ATOM 2585 C CA . GLU A 1 349 ? 18.047 21.859 27.078 1 80.19 349 GLU A CA 1
ATOM 2586 C C . GLU A 1 349 ? 17.266 23.078 26.562 1 80.19 349 GLU A C 1
ATOM 2588 O O . GLU A 1 349 ? 17.125 23.266 25.359 1 80.19 349 GLU A O 1
ATOM 2593 N N . GLY A 1 350 ? 16.844 23.938 27.531 1 81.88 350 GLY A N 1
ATOM 2594 C CA . GLY A 1 350 ? 16.094 25.125 27.172 1 81.88 350 GLY A CA 1
ATOM 2595 C C . GLY A 1 350 ? 14.711 24.797 26.625 1 81.88 350 GLY A C 1
ATOM 2596 O O . GLY A 1 350 ? 14.234 25.469 25.703 1 81.88 350 GLY A O 1
ATOM 2597 N N . VAL A 1 351 ? 14.203 23.641 27.109 1 89.25 351 VAL A N 1
ATOM 2598 C CA . VAL A 1 351 ? 12.906 23.234 26.578 1 89.25 351 VAL A CA 1
ATOM 2599 C C . VAL A 1 351 ? 11.961 22.891 27.719 1 89.25 351 VAL A C 1
ATOM 2601 O O . VAL A 1 351 ? 12.391 22.672 28.844 1 89.25 351 VAL A O 1
ATOM 2604 N N . ARG A 1 352 ? 10.758 23.016 27.422 1 90.75 352 ARG A N 1
ATOM 2605 C CA . ARG A 1 352 ? 9.656 22.516 28.25 1 90.75 352 ARG A CA 1
ATOM 2606 C C . ARG A 1 352 ? 9 21.297 27.625 1 90.75 352 ARG A C 1
ATOM 2608 O O . ARG A 1 352 ? 8.805 21.25 26.406 1 90.75 352 ARG A O 1
ATOM 2615 N N . THR A 1 353 ? 8.742 20.266 28.531 1 90.56 353 THR A N 1
ATOM 2616 C CA . THR A 1 353 ? 8.156 19.031 28.016 1 90.56 353 THR A CA 1
ATOM 2617 C C . THR A 1 353 ? 6.824 18.75 28.703 1 90.56 353 THR A C 1
ATOM 2619 O O . THR A 1 353 ? 6.664 19 29.891 1 90.56 353 THR A O 1
ATOM 2622 N N . VAL A 1 354 ? 5.875 18.328 27.938 1 90.38 354 VAL A N 1
ATOM 2623 C CA . VAL A 1 354 ? 4.594 17.844 28.438 1 90.38 354 VAL A CA 1
ATOM 2624 C C . VAL A 1 354 ? 4.332 16.438 27.906 1 90.38 354 VAL A C 1
ATOM 2626 O O . VAL A 1 354 ? 4.301 16.219 26.703 1 90.38 354 VAL A O 1
ATOM 2629 N N . GLU A 1 355 ? 4.145 15.523 28.797 1 91.19 355 GLU A N 1
ATOM 2630 C CA . GLU A 1 355 ? 3.846 14.148 28.406 1 91.19 355 GLU A CA 1
ATOM 2631 C C . GLU A 1 355 ? 2.342 13.898 28.375 1 91.19 355 GLU A C 1
ATOM 2633 O O . GLU A 1 355 ? 1.643 14.195 29.344 1 91.19 355 GLU A O 1
ATOM 2638 N N . LEU A 1 356 ? 1.862 13.438 27.266 1 92.62 356 LEU A N 1
ATOM 2639 C CA . LEU A 1 356 ? 0.473 13.016 27.125 1 92.62 356 LEU A CA 1
ATOM 2640 C C . LEU A 1 356 ? 0.361 11.5 27.141 1 92.62 356 LEU A C 1
ATOM 2642 O O . LEU A 1 356 ? 1.118 10.805 26.453 1 92.62 356 LEU A O 1
ATOM 2646 N N . ARG A 1 357 ? -0.553 10.984 27.906 1 91.94 357 ARG A N 1
ATOM 2647 C CA . ARG A 1 357 ? -0.846 9.555 27.969 1 91.94 357 ARG A CA 1
ATOM 2648 C C . ARG A 1 357 ? -2.305 9.281 27.625 1 91.94 357 ARG A C 1
ATOM 2650 O O . ARG A 1 357 ? -3.207 9.953 28.125 1 91.94 357 ARG A O 1
ATOM 2657 N N . ARG A 1 358 ? -2.463 8.352 26.812 1 90.38 358 ARG A N 1
ATOM 2658 C CA . ARG A 1 358 ? -3.82 8.016 26.391 1 90.38 358 ARG A CA 1
ATOM 2659 C C . ARG A 1 358 ? -4.617 7.414 27.547 1 90.38 358 ARG A C 1
ATOM 2661 O O . ARG A 1 358 ? -4.23 6.383 28.094 1 90.38 358 ARG A O 1
ATOM 2668 N N . PRO A 1 359 ? -5.758 8.047 27.781 1 88.62 359 PRO A N 1
ATOM 2669 C CA . PRO A 1 359 ? -6.621 7.426 28.797 1 88.62 359 PRO A CA 1
ATOM 2670 C C . PRO A 1 359 ? -7.25 6.121 28.312 1 88.62 359 PRO A C 1
ATOM 2672 O O . PRO A 1 359 ? -7.438 5.934 27.109 1 88.62 359 PRO A O 1
ATOM 2675 N N . PRO A 1 360 ? -7.594 5.215 29.172 1 84.88 360 PRO A N 1
ATOM 2676 C CA . PRO A 1 360 ? -8.133 3.902 28.797 1 84.88 360 PRO A CA 1
ATOM 2677 C C . PRO A 1 360 ? -9.414 4.004 27.969 1 84.88 360 PRO A C 1
ATOM 2679 O O . PRO A 1 360 ? -9.664 3.152 27.109 1 84.88 360 PRO A O 1
ATOM 2682 N N . LEU A 1 361 ? -10.133 5.031 28.156 1 84.88 361 LEU A N 1
ATOM 2683 C CA . LEU A 1 361 ? -11.43 5.102 27.5 1 84.88 361 LEU A CA 1
ATOM 2684 C C . LEU A 1 361 ? -11.32 5.797 26.141 1 84.88 361 LEU A C 1
ATOM 2686 O O . LEU A 1 361 ? -12.258 5.773 25.344 1 84.88 361 LEU A O 1
ATOM 2690 N N . GLU A 1 362 ? -10.219 6.367 25.938 1 86.25 362 GLU A N 1
ATOM 2691 C CA . GLU A 1 362 ? -10.039 7.078 24.672 1 86.25 362 GLU A CA 1
ATOM 2692 C C . GLU A 1 362 ? -9.57 6.137 23.562 1 86.25 362 GLU A C 1
ATOM 2694 O O . GLU A 1 362 ? -8.688 5.301 23.781 1 86.25 362 GLU A O 1
ATOM 2699 N N . HIS A 1 363 ? -10.164 6.273 22.422 1 85.62 363 HIS A N 1
ATOM 2700 C CA . HIS A 1 363 ? -9.867 5.395 21.297 1 85.62 363 HIS A CA 1
ATOM 2701 C C . HIS A 1 363 ? -8.492 5.688 20.703 1 85.62 363 HIS A C 1
ATOM 2703 O O . HIS A 1 363 ? -7.836 4.789 20.172 1 85.62 363 HIS A O 1
ATOM 2709 N N . ASP A 1 364 ? -8.156 6.934 20.75 1 91.19 364 ASP A N 1
ATOM 2710 C CA . ASP A 1 364 ? -6.883 7.34 20.172 1 91.19 364 ASP A CA 1
ATOM 2711 C C . ASP A 1 364 ? -6.266 8.492 20.953 1 91.19 364 ASP A C 1
ATOM 2713 O O . ASP A 1 364 ? -6.977 9.266 21.594 1 91.19 364 ASP A O 1
ATOM 2717 N N . ILE A 1 365 ? -4.957 8.594 20.953 1 93.94 365 ILE A N 1
ATOM 2718 C CA . ILE A 1 365 ? -4.242 9.641 21.688 1 93.94 365 ILE A CA 1
ATOM 2719 C C . ILE A 1 365 ? -4.363 10.969 20.953 1 93.94 365 ILE A C 1
ATOM 2721 O O . ILE A 1 365 ? -4.098 12.031 21.516 1 93.94 365 ILE A O 1
ATOM 2725 N N . GLU A 1 366 ? -4.727 10.906 19.656 1 95.12 366 GLU A N 1
ATOM 2726 C CA . GLU A 1 366 ? -4.773 12.102 18.812 1 95.12 366 GLU A CA 1
ATOM 2727 C C . GLU A 1 366 ? -5.816 13.094 19.328 1 95.12 366 GLU A C 1
ATOM 2729 O O . GLU A 1 366 ? -5.668 14.305 19.141 1 95.12 366 GLU A O 1
ATOM 2734 N N . ARG A 1 367 ? -6.824 12.625 20 1 93.56 367 ARG A N 1
ATOM 2735 C CA . ARG A 1 367 ? -7.789 13.562 20.562 1 93.56 367 ARG A CA 1
ATOM 2736 C C . ARG A 1 367 ? -7.113 14.516 21.547 1 93.56 367 ARG A C 1
ATOM 2738 O O . ARG A 1 367 ? -7.273 15.734 21.453 1 93.56 367 ARG A O 1
ATOM 2745 N N . LEU A 1 368 ? -6.344 13.938 22.422 1 93.69 368 LEU A N 1
ATOM 2746 C CA . LEU A 1 368 ? -5.609 14.742 23.391 1 93.69 368 LEU A CA 1
ATOM 2747 C C . LEU A 1 368 ? -4.535 15.578 22.703 1 93.69 368 LEU A C 1
ATOM 2749 O O . LEU A 1 368 ? -4.363 16.75 23.016 1 93.69 368 LEU A O 1
ATOM 2753 N N . LEU A 1 369 ? -3.848 14.953 21.828 1 95.88 369 LEU A N 1
ATOM 2754 C CA . LEU A 1 369 ? -2.75 15.602 21.125 1 95.88 369 LEU A CA 1
ATOM 2755 C C . LEU A 1 369 ? -3.24 16.844 20.391 1 95.88 369 LEU A C 1
ATOM 2757 O O . LEU A 1 369 ? -2.658 17.922 20.516 1 95.88 369 LEU A O 1
ATOM 2761 N N . ILE A 1 370 ? -4.344 16.75 19.656 1 97.38 370 ILE A N 1
ATOM 2762 C CA . ILE A 1 370 ? -4.82 17.844 18.828 1 97.38 370 ILE A CA 1
ATOM 2763 C C . ILE A 1 370 ? -5.43 18.938 19.719 1 97.38 370 ILE A C 1
ATOM 2765 O O . ILE A 1 370 ? -5.324 20.125 19.406 1 97.38 370 ILE A O 1
ATOM 2769 N N . GLU A 1 371 ? -6.035 18.516 20.797 1 94.81 371 GLU A N 1
ATOM 2770 C CA . GLU A 1 371 ? -6.496 19.516 21.75 1 94.81 371 GLU A CA 1
ATOM 2771 C C . GLU A 1 371 ? -5.34 20.391 22.234 1 94.81 371 GLU A C 1
ATOM 2773 O O . GLU A 1 371 ? -5.453 21.625 22.266 1 94.81 371 GLU A O 1
ATOM 2778 N N . GLU A 1 372 ? -4.266 19.75 22.547 1 94.81 372 GLU A N 1
ATOM 2779 C CA . GLU A 1 372 ? -3.08 20.469 23.016 1 94.81 372 GLU A CA 1
ATOM 2780 C C . GLU A 1 372 ? -2.459 21.312 21.906 1 94.81 372 GLU A C 1
ATOM 2782 O O . GLU A 1 372 ? -2.078 22.453 22.141 1 94.81 372 GLU A O 1
ATOM 2787 N N . VAL A 1 373 ? -2.373 20.797 20.781 1 96.62 373 VAL A N 1
ATOM 2788 C CA . VAL A 1 373 ? -1.756 21.484 19.656 1 96.62 373 VAL A CA 1
ATOM 2789 C C . VAL A 1 373 ? -2.607 22.688 19.25 1 96.62 373 VAL A C 1
ATOM 2791 O O . VAL A 1 373 ? -2.082 23.781 19.031 1 96.62 373 VAL A O 1
ATOM 2794 N N . ALA A 1 374 ? -3.918 22.531 19.219 1 95.56 374 ALA A N 1
ATOM 2795 C CA . ALA A 1 374 ? -4.832 23.609 18.859 1 95.56 374 ALA A CA 1
ATOM 2796 C C . ALA A 1 374 ? -4.773 24.734 19.875 1 95.56 374 ALA A C 1
ATOM 2798 O O . ALA A 1 374 ? -4.828 25.906 19.516 1 95.56 374 ALA A O 1
ATOM 2799 N N . ALA A 1 375 ? -4.664 24.359 21.125 1 93.19 375 ALA A N 1
ATOM 2800 C CA . ALA A 1 375 ? -4.555 25.375 22.172 1 93.19 375 ALA A CA 1
ATOM 2801 C C . ALA A 1 375 ? -3.295 26.219 21.984 1 93.19 375 ALA A C 1
ATOM 2803 O O . ALA A 1 375 ? -3.336 27.438 22.125 1 93.19 375 ALA A O 1
ATOM 2804 N N . ARG A 1 376 ? -2.238 25.609 21.656 1 93.38 376 ARG A N 1
ATOM 2805 C CA . ARG A 1 376 ? -0.974 26.297 21.453 1 93.38 376 ARG A CA 1
ATOM 2806 C C . ARG A 1 376 ? -1.028 27.172 20.203 1 93.38 376 ARG A C 1
ATOM 2808 O O . ARG A 1 376 ? -0.467 28.266 20.188 1 93.38 376 ARG A O 1
ATOM 2815 N N . HIS A 1 377 ? -1.696 26.703 19.219 1 94.75 377 HIS A N 1
ATOM 2816 C CA . HIS A 1 377 ? -1.866 27.5 18 1 94.75 377 HIS A CA 1
ATOM 2817 C C . HIS A 1 377 ? -2.699 28.734 18.281 1 94.75 377 HIS A C 1
ATOM 2819 O O . HIS A 1 377 ? -2.369 29.828 17.797 1 94.75 377 HIS A O 1
ATOM 2825 N N . ARG A 1 378 ? -3.74 28.594 19.062 1 90.38 378 ARG A N 1
ATOM 2826 C CA . ARG A 1 378 ? -4.582 29.734 19.422 1 90.38 378 ARG A CA 1
ATOM 2827 C C . ARG A 1 378 ? -3.785 30.781 20.203 1 90.38 378 ARG A C 1
ATOM 2829 O O . ARG A 1 378 ? -3.959 31.969 19.984 1 90.38 378 ARG A O 1
ATOM 2836 N N . ALA A 1 379 ? -2.986 30.266 21.047 1 88.56 379 ALA A N 1
ATOM 2837 C CA . ALA A 1 379 ? -2.143 31.172 21.828 1 88.56 379 ALA A CA 1
ATOM 2838 C C . ALA A 1 379 ? -1.14 31.891 20.922 1 88.56 379 ALA A C 1
ATOM 2840 O O . ALA A 1 379 ? -0.797 33.031 21.172 1 88.56 379 ALA A O 1
ATOM 2841 N N . PHE A 1 380 ? -0.68 31.234 20 1 89 380 PHE A N 1
ATOM 2842 C CA . PHE A 1 380 ? 0.276 31.781 19.047 1 89 380 PHE A CA 1
ATOM 2843 C C . PHE A 1 380 ? -0.335 32.938 18.266 1 89 380 PHE A C 1
ATOM 2845 O O . PHE A 1 380 ? 0.334 33.938 18 1 89 380 PHE A O 1
ATOM 2852 N N . PHE A 1 381 ? -1.598 32.844 18 1 77.38 381 PHE A N 1
ATOM 2853 C CA . PHE A 1 381 ? -2.371 33.875 17.344 1 77.38 381 PHE A CA 1
ATOM 2854 C C . PHE A 1 381 ? -2.33 35.156 18.156 1 77.38 381 PHE A C 1
ATOM 2856 O O . PHE A 1 381 ? -2.186 36.25 17.609 1 77.38 381 PHE A O 1
A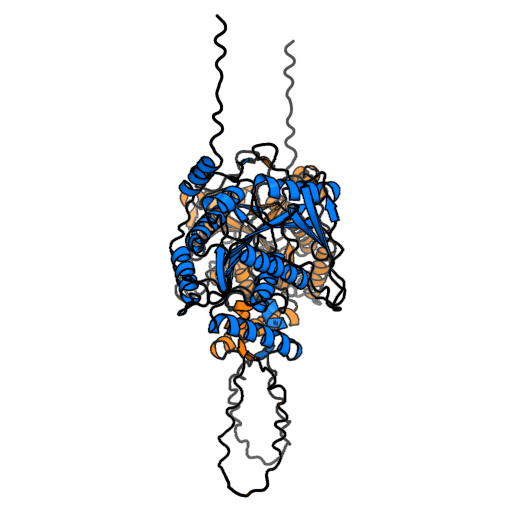TOM 2863 N N . GLY A 1 382 ? -2.707 34.906 19.438 1 69.56 382 GLY A N 1
ATOM 2864 C CA . GLY A 1 382 ? -2.881 36.031 20.328 1 69.56 382 GLY A CA 1
ATOM 2865 C C . GLY A 1 382 ? -1.62 36.875 20.5 1 69.56 382 GLY A C 1
ATOM 2866 O O . GLY A 1 382 ? -1.689 38.094 20.656 1 69.56 382 GLY A O 1
ATOM 2867 N N . LYS A 1 383 ? -0.501 36.281 20.297 1 63.25 383 LYS A N 1
ATOM 2868 C CA . LYS A 1 383 ? 0.759 37 20.469 1 63.25 383 LYS A CA 1
ATOM 2869 C C . LYS A 1 383 ? 1.153 37.719 19.203 1 63.25 383 LYS A C 1
ATOM 2871 O O . LYS A 1 383 ? 1.812 38.75 19.25 1 63.25 383 LYS A O 1
ATOM 2876 N N . ALA A 1 384 ? 0.765 37.125 18.109 1 56.53 384 ALA A N 1
ATOM 2877 C CA . ALA A 1 384 ? 1.138 37.75 16.844 1 56.53 384 ALA A CA 1
ATOM 2878 C C . ALA A 1 384 ? 0.269 38.969 16.531 1 56.53 384 ALA A C 1
ATOM 2880 O O . ALA A 1 384 ? 0.631 39.812 15.711 1 56.53 384 ALA A O 1
ATOM 2881 N N . ALA A 1 385 ? -0.851 39.188 17.375 1 45.22 385 ALA A N 1
ATOM 2882 C CA . ALA A 1 385 ? -1.691 40.375 17.25 1 45.22 385 ALA A CA 1
ATOM 2883 C C . ALA A 1 385 ? -1.123 41.531 18.062 1 45.22 385 ALA A C 1
ATOM 2885 O O . ALA A 1 385 ? -0.594 41.312 19.156 1 45.22 385 ALA A O 1
ATOM 2886 N N . MET B 1 1 ? 60.594 -20.125 -6.672 1 26.34 1 MET B N 1
ATOM 2887 C CA . MET B 1 1 ? 59.5 -21.047 -6.336 1 26.34 1 MET B CA 1
ATOM 2888 C C . MET B 1 1 ? 58.188 -20.312 -6.102 1 26.34 1 MET B C 1
ATOM 2890 O O . MET B 1 1 ? 58.062 -19.594 -5.117 1 26.34 1 MET B O 1
ATOM 2894 N N . GLU B 1 2 ? 57.594 -19.688 -7.168 1 26.97 2 GLU B N 1
ATOM 2895 C CA . GLU B 1 2 ? 56.5 -18.734 -7.309 1 26.97 2 GLU B CA 1
ATOM 2896 C C . GLU B 1 2 ? 55.156 -19.344 -6.902 1 26.97 2 GLU B C 1
ATOM 2898 O O . GLU B 1 2 ? 54.719 -20.359 -7.473 1 26.97 2 GLU B O 1
ATOM 2903 N N . ASN B 1 3 ? 54.812 -19.422 -5.539 1 27.47 3 ASN B N 1
ATOM 2904 C CA . ASN B 1 3 ? 53.656 -20.031 -4.938 1 27.47 3 ASN B CA 1
ATOM 2905 C C . ASN B 1 3 ? 52.344 -19.422 -5.504 1 27.47 3 ASN B C 1
ATOM 2907 O O . ASN B 1 3 ? 52.062 -18.266 -5.266 1 27.47 3 ASN B O 1
ATOM 2911 N N . GLY B 1 4 ? 51.938 -19.75 -6.762 1 28.2 4 GLY B N 1
ATOM 2912 C CA . GLY B 1 4 ? 50.688 -19.406 -7.418 1 28.2 4 GLY B CA 1
ATOM 2913 C C . GLY B 1 4 ? 49.469 -19.734 -6.582 1 28.2 4 GLY B C 1
ATOM 2914 O O . GLY B 1 4 ? 49.062 -20.891 -6.496 1 28.2 4 GLY B O 1
ATOM 2915 N N . GLY B 1 5 ? 49.219 -19.094 -5.41 1 30.02 5 GLY B N 1
ATOM 2916 C CA . GLY B 1 5 ? 48.062 -19.312 -4.57 1 30.02 5 GLY B CA 1
ATOM 2917 C C . GLY B 1 5 ? 46.75 -19.203 -5.324 1 30.02 5 GLY B C 1
ATOM 2918 O O . GLY B 1 5 ? 46.375 -18.109 -5.805 1 30.02 5 GLY B O 1
ATOM 2919 N N . SER B 1 6 ? 46.281 -20.234 -6.082 1 29.16 6 SER B N 1
ATOM 2920 C CA . SER B 1 6 ? 44.969 -20.406 -6.703 1 29.16 6 SER B CA 1
ATOM 2921 C C . SER B 1 6 ? 43.844 -20.125 -5.707 1 29.16 6 SER B C 1
ATOM 2923 O O . SER B 1 6 ? 43.656 -20.859 -4.734 1 29.16 6 SER B O 1
ATOM 2925 N N . ASN B 1 7 ? 43.594 -18.938 -5.25 1 31.2 7 ASN B N 1
ATOM 2926 C CA . ASN B 1 7 ? 42.406 -18.594 -4.453 1 31.2 7 ASN B CA 1
ATOM 2927 C C . ASN B 1 7 ? 41.156 -19.156 -5.062 1 31.2 7 ASN B C 1
ATOM 2929 O O . ASN B 1 7 ? 40.688 -18.719 -6.125 1 31.2 7 ASN B O 1
ATOM 2933 N N . GLY B 1 8 ? 40.812 -20.469 -5.055 1 29 8 GLY B N 1
ATOM 2934 C CA . GLY B 1 8 ? 39.594 -21.172 -5.402 1 29 8 GLY B CA 1
ATOM 2935 C C . GLY B 1 8 ? 38.344 -20.5 -4.875 1 29 8 GLY B C 1
ATOM 2936 O O . GLY B 1 8 ? 38 -20.641 -3.701 1 29 8 GLY B O 1
ATOM 2937 N N . ASP B 1 9 ? 37.969 -19.328 -5.219 1 35.44 9 ASP B N 1
ATOM 2938 C CA . ASP B 1 9 ? 36.594 -18.891 -5.012 1 35.44 9 ASP B CA 1
ATOM 2939 C C . ASP B 1 9 ? 35.594 -20.031 -5.254 1 35.44 9 ASP B C 1
ATOM 2941 O O . ASP B 1 9 ? 35.469 -20.516 -6.379 1 35.44 9 ASP B O 1
ATOM 2945 N N . GLN B 1 10 ? 35.5 -21 -4.48 1 36.72 10 GLN B N 1
ATOM 2946 C CA . GLN B 1 10 ? 34.562 -22.125 -4.523 1 36.72 10 GLN B CA 1
ATOM 2947 C C . GLN B 1 10 ? 33.156 -21.672 -4.918 1 36.72 10 GLN B C 1
ATOM 2949 O O . GLN B 1 10 ? 32.594 -20.766 -4.301 1 36.72 10 GLN B O 1
ATOM 2954 N N . GLU B 1 11 ? 32.75 -21.734 -6.109 1 41.09 11 GLU B N 1
ATOM 2955 C CA . GLU B 1 11 ? 31.406 -21.625 -6.641 1 41.09 11 GLU B CA 1
ATOM 2956 C C . GLU B 1 11 ? 30.391 -22.281 -5.703 1 41.09 11 GLU B C 1
ATOM 2958 O O . GLU B 1 11 ? 30.375 -23.5 -5.551 1 41.09 11 GLU B O 1
ATOM 2963 N N . VAL B 1 12 ? 30.156 -21.781 -4.551 1 48.59 12 VAL B N 1
ATOM 2964 C CA . VAL B 1 12 ? 29.031 -22.266 -3.758 1 48.59 12 VAL B CA 1
ATOM 2965 C C . VAL B 1 12 ? 27.875 -22.625 -4.676 1 48.59 12 VAL B C 1
ATOM 2967 O O . VAL B 1 12 ? 27.469 -21.828 -5.527 1 48.59 12 VAL B O 1
ATOM 2970 N N . SER B 1 13 ? 27.469 -23.922 -4.676 1 64.38 13 SER B N 1
ATOM 2971 C CA . SER B 1 13 ? 26.359 -24.406 -5.473 1 64.38 13 SER B CA 1
ATOM 2972 C C . SER B 1 13 ? 25.094 -23.594 -5.23 1 64.38 13 SER B C 1
ATOM 2974 O O . SER B 1 13 ? 24.953 -22.969 -4.18 1 64.38 13 SER B O 1
ATOM 2976 N N . THR B 1 14 ? 24.422 -23.312 -6.258 1 76.25 14 THR B N 1
ATOM 2977 C CA . THR B 1 14 ? 23.125 -22.641 -6.199 1 76.25 14 THR B CA 1
ATOM 2978 C C . THR B 1 14 ? 22.281 -23.172 -5.043 1 76.25 14 THR B C 1
ATOM 2980 O O . THR B 1 14 ? 21.656 -22.391 -4.32 1 76.25 14 THR B O 1
ATOM 2983 N N . SER B 1 15 ? 22.5 -24.469 -4.719 1 82.88 15 SER B N 1
ATOM 2984 C CA . SER B 1 15 ? 21.703 -25.078 -3.658 1 82.88 15 SER B CA 1
ATOM 2985 C C . SER B 1 15 ? 22.172 -24.625 -2.281 1 82.88 15 SER B C 1
ATOM 2987 O O . SER B 1 15 ? 21.359 -24.391 -1.39 1 82.88 15 SER B O 1
ATOM 2989 N N . ASP B 1 16 ? 23.406 -24.547 -2.184 1 86.38 16 ASP B N 1
ATOM 2990 C CA . ASP B 1 16 ? 23.969 -24.109 -0.911 1 86.38 16 ASP B CA 1
ATOM 2991 C C . ASP B 1 16 ? 23.562 -22.656 -0.612 1 86.38 16 ASP B C 1
ATOM 2993 O O . ASP B 1 16 ? 23.281 -22.312 0.537 1 86.38 16 ASP B O 1
ATOM 2997 N N . ALA B 1 17 ? 23.578 -21.938 -1.655 1 87.88 17 ALA B N 1
ATOM 2998 C CA . ALA B 1 17 ? 23.203 -20.547 -1.497 1 87.88 17 ALA B CA 1
ATOM 2999 C C . ALA B 1 17 ? 21.75 -20.406 -1.075 1 87.88 17 ALA B C 1
ATOM 3001 O O . ALA B 1 17 ? 21.406 -19.578 -0.237 1 87.88 17 ALA B O 1
ATOM 3002 N N . VAL B 1 18 ? 20.938 -21.234 -1.602 1 88.94 18 VAL B N 1
ATOM 3003 C CA . VAL B 1 18 ? 19.5 -21.234 -1.281 1 88.94 18 VAL B CA 1
ATOM 3004 C C . VAL B 1 18 ? 19.297 -21.656 0.172 1 88.94 18 VAL B C 1
ATOM 3006 O O . VAL B 1 18 ? 18.562 -21 0.912 1 88.94 18 VAL B O 1
ATOM 3009 N N . GLU B 1 19 ? 19.969 -22.688 0.578 1 89.94 19 GLU B N 1
ATOM 3010 C CA . GLU B 1 19 ? 19.844 -23.188 1.948 1 89.94 19 GLU B CA 1
ATOM 3011 C C . GLU B 1 19 ? 20.344 -22.141 2.949 1 89.94 19 GLU B C 1
ATOM 3013 O O . GLU B 1 19 ? 19.766 -21.969 4.023 1 89.94 19 GLU B O 1
ATOM 3018 N N . ALA B 1 20 ? 21.406 -21.547 2.59 1 90.12 20 ALA B N 1
ATOM 3019 C CA . ALA B 1 20 ? 21.938 -20.5 3.457 1 90.12 20 ALA B CA 1
ATOM 3020 C C . ALA B 1 20 ? 20.953 -19.344 3.6 1 90.12 20 ALA B C 1
ATOM 3022 O O . ALA B 1 20 ? 20.766 -18.812 4.695 1 90.12 20 ALA B O 1
ATOM 3023 N N . PHE B 1 21 ? 20.391 -18.953 2.506 1 92.38 21 PHE B N 1
ATOM 3024 C CA . PHE B 1 21 ? 19.391 -17.891 2.504 1 92.38 21 PHE B CA 1
ATOM 3025 C C . PHE B 1 21 ? 18.234 -18.25 3.432 1 92.38 21 PHE B C 1
ATOM 3027 O O . PHE B 1 21 ? 17.828 -17.438 4.273 1 92.38 21 PHE B O 1
ATOM 3034 N N . LEU B 1 22 ? 17.75 -19.438 3.338 1 90.75 22 LEU B N 1
ATOM 3035 C CA . LEU B 1 22 ? 16.562 -19.875 4.082 1 90.75 22 LEU B CA 1
ATOM 3036 C C . LEU B 1 22 ? 16.906 -20.062 5.559 1 90.75 22 LEU B C 1
ATOM 3038 O O . LEU B 1 22 ? 16.062 -19.828 6.422 1 90.75 22 LEU B O 1
ATOM 3042 N N . ALA B 1 23 ? 18.047 -20.5 5.828 1 90.62 23 ALA B N 1
ATOM 3043 C CA . ALA B 1 23 ? 18.484 -20.672 7.211 1 90.62 23 ALA B CA 1
ATOM 3044 C C . ALA B 1 23 ? 18.609 -19.328 7.922 1 90.62 23 ALA B C 1
ATOM 3046 O O . ALA B 1 23 ? 18.391 -19.234 9.133 1 90.62 23 ALA B O 1
ATOM 3047 N N . ASP B 1 24 ? 18.906 -18.359 7.184 1 91.81 24 ASP B N 1
ATOM 3048 C CA . ASP B 1 24 ? 19.109 -17.016 7.719 1 91.81 24 ASP B CA 1
ATOM 3049 C C . ASP B 1 24 ? 17.781 -16.266 7.828 1 91.81 24 ASP B C 1
ATOM 3051 O O . ASP B 1 24 ? 17.719 -15.203 8.461 1 91.81 24 ASP B O 1
ATOM 3055 N N . SER B 1 25 ? 16.75 -16.781 7.223 1 90.5 25 SER B N 1
ATOM 3056 C CA . SER B 1 25 ? 15.445 -16.141 7.203 1 90.5 25 SER B CA 1
ATOM 3057 C C . SER B 1 25 ? 14.812 -16.125 8.586 1 90.5 25 SER B C 1
ATOM 3059 O O . SER B 1 25 ? 14.789 -17.156 9.266 1 90.5 25 SER B O 1
ATOM 3061 N N . PRO B 1 26 ? 14.242 -14.961 9.031 1 90.75 26 PRO B N 1
ATOM 3062 C CA . PRO B 1 26 ? 13.562 -14.891 10.328 1 90.75 26 PRO B CA 1
ATOM 3063 C C . PRO B 1 26 ? 12.133 -15.43 10.273 1 90.75 26 PRO B C 1
ATOM 3065 O O . PRO B 1 26 ? 11.43 -15.43 11.289 1 90.75 26 PRO B O 1
ATOM 3068 N N . VAL B 1 27 ? 11.625 -15.898 9.211 1 91.94 27 VAL B N 1
ATOM 3069 C CA . VAL B 1 27 ? 10.219 -16.188 8.961 1 91.94 27 VAL B CA 1
ATOM 3070 C C . VAL B 1 27 ? 9.914 -17.641 9.344 1 91.94 27 VAL B C 1
ATOM 3072 O O . VAL B 1 27 ? 10.648 -18.547 8.961 1 91.94 27 VAL B O 1
ATOM 3075 N N . SER B 1 28 ? 8.82 -17.656 10.164 1 90.44 28 SER B N 1
ATOM 3076 C CA . SER B 1 28 ? 8.289 -19 10.438 1 90.44 28 SER B CA 1
ATOM 3077 C C . SER B 1 28 ? 7.172 -19.359 9.469 1 90.44 28 SER B C 1
ATOM 3079 O O . SER B 1 28 ? 6.332 -18.516 9.141 1 90.44 28 SER B O 1
ATOM 3081 N N . GLY B 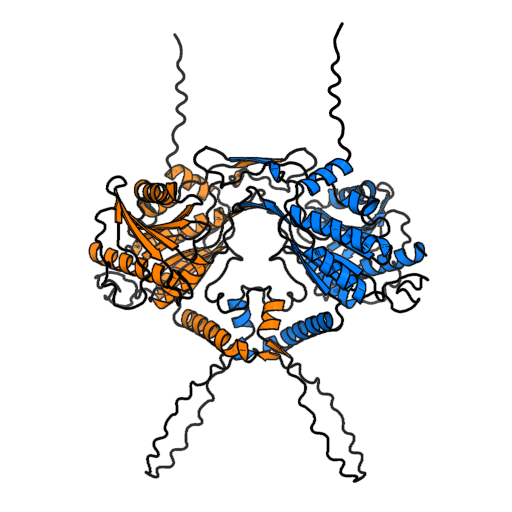1 29 ? 7.207 -20.547 8.938 1 92.06 29 GLY B N 1
ATOM 3082 C CA . GLY B 1 29 ? 6.219 -20.938 7.949 1 92.06 29 GLY B CA 1
ATOM 3083 C C . GLY B 1 29 ? 5.203 -21.922 8.492 1 92.06 29 GLY B C 1
ATOM 3084 O O . GLY B 1 29 ? 4.453 -22.531 7.727 1 92.06 29 GLY B O 1
ATOM 3085 N N . GLU B 1 30 ? 5.047 -22.016 9.805 1 92.69 30 GLU B N 1
ATOM 3086 C CA . GLU B 1 30 ? 4.219 -23.062 10.391 1 92.69 30 GLU B CA 1
ATOM 3087 C C . GLU B 1 30 ? 2.742 -22.844 10.078 1 92.69 30 GLU B C 1
ATOM 3089 O O . GLU B 1 30 ? 2.041 -23.781 9.672 1 92.69 30 GLU B O 1
ATOM 3094 N N . ALA B 1 31 ? 2.299 -21.656 10.273 1 95.31 31 ALA B N 1
ATOM 3095 C CA . ALA B 1 31 ? 0.895 -21.359 10.008 1 95.31 31 ALA B CA 1
ATOM 3096 C C . ALA B 1 31 ? 0.558 -21.562 8.531 1 95.31 31 ALA B C 1
ATOM 3098 O O . ALA B 1 31 ? -0.526 -22.047 8.195 1 95.31 31 ALA B O 1
ATOM 3099 N N . VAL B 1 32 ? 1.461 -21.203 7.711 1 96.94 32 VAL B N 1
ATOM 3100 C CA . VAL B 1 32 ? 1.284 -21.375 6.273 1 96.94 32 VAL B CA 1
ATOM 3101 C C . VAL B 1 32 ? 1.225 -22.875 5.934 1 96.94 32 VAL B C 1
ATOM 3103 O O . VAL B 1 32 ? 0.359 -23.297 5.168 1 96.94 32 VAL B O 1
ATOM 3106 N N . ALA B 1 33 ? 2.096 -23.641 6.547 1 97.38 33 ALA B N 1
ATOM 3107 C CA . ALA B 1 33 ? 2.119 -25.078 6.316 1 97.38 33 ALA B CA 1
ATOM 3108 C C . ALA B 1 33 ? 0.787 -25.719 6.699 1 97.38 33 ALA B C 1
ATOM 3110 O O . ALA B 1 33 ? 0.244 -26.531 5.949 1 97.38 33 ALA B O 1
ATOM 3111 N N . ASP B 1 34 ? 0.273 -25.281 7.77 1 97.62 34 ASP B N 1
ATOM 3112 C CA . ASP B 1 34 ? -0.992 -25.828 8.25 1 97.62 34 ASP B CA 1
ATOM 3113 C C . ASP B 1 34 ? -2.137 -25.484 7.305 1 97.62 34 ASP B C 1
ATOM 3115 O O . ASP B 1 34 ? -2.967 -26.328 6.988 1 97.62 34 ASP B O 1
ATOM 3119 N N . SER B 1 35 ? -2.139 -24.297 6.871 1 98 35 SER B N 1
ATOM 3120 C CA . SER B 1 35 ? -3.201 -23.844 5.98 1 98 35 SER B CA 1
ATOM 3121 C C . SER B 1 35 ? -3.143 -24.578 4.641 1 98 35 SER B C 1
ATOM 3123 O O . SER B 1 35 ? -4.176 -24.953 4.094 1 98 35 SER B O 1
ATOM 3125 N N . VAL B 1 36 ? -1.944 -24.766 4.172 1 98.31 36 VAL B N 1
ATOM 3126 C CA . VAL B 1 36 ? -1.771 -25.422 2.885 1 98.31 36 VAL B CA 1
ATOM 3127 C C . VAL B 1 36 ? -2.131 -26.906 3.01 1 98.31 36 VAL B C 1
ATOM 3129 O O . VAL B 1 36 ? -2.805 -27.453 2.141 1 98.31 36 VAL B O 1
ATOM 3132 N N . ALA B 1 37 ? -1.742 -27.516 4.098 1 97.56 37 ALA B N 1
ATOM 3133 C CA . ALA B 1 37 ? -2.078 -28.906 4.328 1 97.56 37 ALA B CA 1
ATOM 3134 C C . ALA B 1 37 ? -3.59 -29.109 4.387 1 97.56 37 ALA B C 1
ATOM 3136 O O . ALA B 1 37 ? -4.121 -30.047 3.791 1 97.56 37 ALA B O 1
ATOM 3137 N N . ALA B 1 38 ? -4.223 -28.203 5.07 1 97.25 38 ALA B N 1
ATOM 3138 C CA . ALA B 1 38 ? -5.676 -28.281 5.172 1 97.25 38 ALA B CA 1
ATOM 3139 C C . ALA B 1 38 ? -6.328 -28.078 3.805 1 97.25 38 ALA B C 1
ATOM 3141 O O . ALA B 1 38 ? -7.328 -28.734 3.488 1 97.25 38 ALA B O 1
ATOM 3142 N N . PHE B 1 39 ? -5.797 -27.297 3.045 1 97.81 39 PHE B N 1
ATOM 3143 C CA . PHE B 1 39 ? -6.309 -27.016 1.709 1 97.81 39 PHE B CA 1
ATOM 3144 C C . PHE B 1 39 ? -6.168 -28.234 0.809 1 97.81 39 PHE B C 1
ATOM 3146 O O . PHE B 1 39 ? -7.098 -28.594 0.083 1 97.81 39 PHE B O 1
ATOM 3153 N N . ILE B 1 40 ? -5 -28.844 0.86 1 96.38 40 ILE B N 1
ATOM 3154 C CA . ILE B 1 40 ? -4.738 -30.047 0.083 1 96.38 40 ILE B CA 1
ATOM 3155 C C . ILE B 1 40 ? -5.719 -31.141 0.487 1 96.38 40 ILE B C 1
ATOM 3157 O O . ILE B 1 40 ? -6.305 -31.812 -0.372 1 96.38 40 ILE B O 1
ATOM 3161 N N . GLU B 1 41 ? -5.934 -31.25 1.752 1 94.44 41 GLU B N 1
ATOM 3162 C CA . GLU B 1 41 ? -6.832 -32.281 2.262 1 94.44 41 GLU B CA 1
ATOM 3163 C C . GLU B 1 41 ? -8.25 -32.094 1.748 1 94.44 41 GLU B C 1
ATOM 3165 O O . GLU B 1 41 ? -8.953 -33.062 1.451 1 94.44 41 GLU B O 1
ATOM 3170 N N . ARG B 1 42 ? -8.609 -30.969 1.601 1 93.56 42 ARG B N 1
ATOM 3171 C CA . ARG B 1 42 ? -9.953 -30.625 1.138 1 93.56 42 ARG B CA 1
ATOM 3172 C C . ARG B 1 42 ? -10.156 -31.062 -0.311 1 93.56 42 ARG B C 1
ATOM 3174 O O . ARG B 1 42 ? -11.273 -31.375 -0.722 1 93.56 42 ARG B O 1
ATOM 3181 N N . HIS B 1 43 ? -9.125 -31.078 -1.063 1 93.62 43 HIS B N 1
ATOM 3182 C CA . HIS B 1 43 ? -9.258 -31.344 -2.492 1 93.62 43 HIS B CA 1
ATOM 3183 C C . HIS B 1 43 ? -8.75 -32.719 -2.854 1 93.62 43 HIS B C 1
ATOM 3185 O O . HIS B 1 43 ? -8.586 -33.062 -4.031 1 93.62 43 HIS B O 1
ATOM 3191 N N . ARG B 1 44 ? -8.492 -33.5 -1.826 1 87.75 44 ARG B N 1
ATOM 3192 C CA . ARG B 1 44 ? -8.086 -34.875 -2.07 1 87.75 44 ARG B CA 1
ATOM 3193 C C . ARG B 1 44 ? -9.266 -35.719 -2.568 1 87.75 44 ARG B C 1
ATOM 3195 O O . ARG B 1 44 ? -10.391 -35.562 -2.1 1 87.75 44 ARG B O 1
ATOM 3202 N N . SER B 1 45 ? -9.141 -36.406 -3.605 1 76 45 SER B N 1
ATOM 3203 C CA . SER B 1 45 ? -10.188 -37.25 -4.188 1 76 45 SER B CA 1
ATOM 3204 C C . SER B 1 45 ? -10.5 -38.438 -3.299 1 76 45 SER B C 1
ATOM 3206 O O . SER B 1 45 ? -9.602 -39 -2.666 1 76 45 SER B O 1
ATOM 3208 N N . SER B 1 46 ? -11.742 -38.5 -2.531 1 60.94 46 SER B N 1
ATOM 3209 C CA . SER B 1 46 ? -12.148 -39.688 -1.786 1 60.94 46 SER B CA 1
ATOM 3210 C C . SER B 1 46 ? -12.047 -40.938 -2.646 1 60.94 46 SER B C 1
ATOM 3212 O O . SER B 1 46 ? -12.047 -42.062 -2.127 1 60.94 46 SER B O 1
ATOM 3214 N N . GLY B 1 47 ? -12.07 -40.875 -4.145 1 54.84 47 GLY B N 1
ATOM 3215 C CA . GLY B 1 47 ? -12.086 -42.031 -5.004 1 54.84 47 GLY B CA 1
ATOM 3216 C C . GLY B 1 47 ? -11.016 -42 -6.074 1 54.84 47 GLY B C 1
ATOM 3217 O O . GLY B 1 47 ? -10.242 -41.062 -6.156 1 54.84 47 GLY B O 1
ATOM 3218 N N . ASN B 1 48 ? -10.781 -43.219 -6.824 1 47.97 48 ASN B N 1
ATOM 3219 C CA . ASN B 1 48 ? -9.797 -43.531 -7.844 1 47.97 48 ASN B CA 1
ATOM 3220 C C . ASN B 1 48 ? -9.781 -42.5 -8.969 1 47.97 48 ASN B C 1
ATOM 3222 O O . ASN B 1 48 ? -9.273 -42.781 -10.062 1 47.97 48 ASN B O 1
ATOM 3226 N N . THR B 1 49 ? -10.719 -41.562 -9.047 1 50.38 49 THR B N 1
ATOM 3227 C CA . THR B 1 49 ? -10.766 -40.812 -10.305 1 50.38 49 THR B CA 1
ATOM 3228 C C . THR B 1 49 ? -10 -39.5 -10.195 1 50.38 49 THR B C 1
ATOM 3230 O O . THR B 1 49 ? -10.438 -38.594 -9.508 1 50.38 49 THR B O 1
ATOM 3233 N N . ALA B 1 50 ? -8.773 -39.531 -10.242 1 50.78 50 ALA B N 1
ATOM 3234 C CA . ALA B 1 50 ? -7.969 -38.312 -10.328 1 50.78 50 ALA B CA 1
ATOM 3235 C C . ALA B 1 50 ? -8.391 -37.438 -11.516 1 50.78 50 ALA B C 1
ATOM 3237 O O . ALA B 1 50 ? -8.906 -37.969 -12.516 1 50.78 50 ALA B O 1
ATOM 3238 N N . PHE B 1 51 ? -8.664 -36.094 -11.328 1 55.34 51 PHE B N 1
ATOM 3239 C CA . PHE B 1 51 ? -8.891 -35.188 -12.445 1 55.34 51 PHE B CA 1
ATOM 3240 C C . PHE B 1 51 ? -8.141 -35.656 -13.688 1 55.34 51 PHE B C 1
ATOM 3242 O O . PHE B 1 51 ? -8.641 -35.531 -14.805 1 55.34 51 PHE B O 1
ATOM 3249 N N . THR B 1 52 ? -6.98 -36.281 -13.445 1 53.72 52 THR B N 1
ATOM 3250 C CA . THR B 1 52 ? -6.172 -36.719 -14.57 1 53.72 52 THR B CA 1
ATOM 3251 C C . THR B 1 52 ? -6.496 -38.156 -14.93 1 53.72 52 THR B C 1
ATOM 3253 O O . THR B 1 52 ? -5.855 -38.75 -15.805 1 53.72 52 THR B O 1
ATOM 3256 N N . GLY B 1 53 ? -7.699 -38.656 -14.523 1 53 53 GLY B N 1
ATOM 3257 C CA . GLY B 1 53 ? -8.008 -40.031 -14.828 1 53 53 GLY B CA 1
ATOM 3258 C C . GLY B 1 53 ? -6.992 -41.031 -14.273 1 53 53 GLY B C 1
ATOM 3259 O O . GLY B 1 53 ? -7.07 -42.219 -14.531 1 53 53 GLY B O 1
ATOM 3260 N N . ARG B 1 54 ? -5.926 -40.562 -13.734 1 52.25 54 ARG B N 1
ATOM 3261 C CA . ARG B 1 54 ? -4.871 -41.5 -13.328 1 52.25 54 ARG B CA 1
ATOM 3262 C C . ARG B 1 54 ? -5.199 -42.125 -11.984 1 52.25 54 ARG B C 1
ATOM 3264 O O . ARG B 1 54 ? -5.922 -41.562 -11.172 1 52.25 54 ARG B O 1
ATOM 3271 N N . ALA B 1 55 ? -4.941 -43.469 -11.852 1 48.25 55 ALA B N 1
ATOM 3272 C CA . ALA B 1 55 ? -4.918 -44.344 -10.672 1 48.25 55 ALA B CA 1
ATOM 3273 C C . ALA B 1 55 ? -3.936 -43.812 -9.633 1 48.25 55 ALA B C 1
ATOM 3275 O O . ALA B 1 55 ? -2.797 -43.469 -9.961 1 48.25 55 ALA B O 1
ATOM 3276 N N . GLY B 1 56 ? -4.219 -43 -8.539 1 53.34 56 GLY B N 1
ATOM 3277 C CA . GLY B 1 56 ? -3.436 -42.562 -7.387 1 53.34 56 GLY B CA 1
ATOM 3278 C C . GLY B 1 56 ? -4.156 -41.531 -6.52 1 53.34 56 GLY B C 1
ATOM 3279 O O . GLY B 1 56 ? -5.289 -41.156 -6.824 1 53.34 56 GLY B O 1
ATOM 3280 N N . PRO B 1 57 ? -3.615 -41.344 -5.277 1 57.78 57 PRO B N 1
ATOM 3281 C CA . PRO B 1 57 ? -4.164 -40.281 -4.43 1 57.78 57 PRO B CA 1
ATOM 3282 C C . PRO B 1 57 ? -4.25 -38.938 -5.145 1 57.78 57 PRO B C 1
ATOM 3284 O O . PRO B 1 57 ? -3.229 -38.406 -5.582 1 57.78 57 PRO B O 1
ATOM 3287 N N . GLY B 1 58 ? -5.383 -38.844 -5.984 1 67.12 58 GLY B N 1
ATOM 3288 C CA . GLY B 1 58 ? -5.469 -37.688 -6.871 1 67.12 58 GLY B CA 1
ATOM 3289 C C . GLY B 1 58 ? -6.34 -36.594 -6.328 1 67.12 58 GLY B C 1
ATOM 3290 O O . GLY B 1 58 ? -6.773 -36.625 -5.172 1 67.12 58 GLY B O 1
ATOM 3291 N N . LEU B 1 59 ? -6.191 -35.469 -6.898 1 81.25 59 LEU B N 1
ATOM 3292 C CA . LEU B 1 59 ? -6.973 -34.281 -6.562 1 81.25 59 LEU B CA 1
ATOM 3293 C C . LEU B 1 59 ? -8.312 -34.312 -7.289 1 81.25 59 LEU B C 1
ATOM 3295 O O . LEU B 1 59 ? -8.422 -34.844 -8.391 1 81.25 59 LEU B O 1
ATOM 3299 N N . SER B 1 60 ? -9.344 -33.875 -6.645 1 84.81 60 SER B N 1
ATOM 3300 C CA . SER B 1 60 ? -10.648 -33.688 -7.273 1 84.81 60 SER B CA 1
ATOM 3301 C C . SER B 1 60 ? -10.594 -32.594 -8.32 1 84.81 60 SER B C 1
ATOM 3303 O O . SER B 1 60 ? -11.43 -32.531 -9.227 1 84.81 60 SER B O 1
ATOM 3305 N N . ARG B 1 61 ? -9.633 -31.781 -8.211 1 91.62 61 ARG B N 1
ATOM 3306 C CA . ARG B 1 61 ? -9.336 -30.719 -9.164 1 91.62 61 ARG B CA 1
ATOM 3307 C C . ARG B 1 61 ? -7.867 -30.312 -9.086 1 91.62 61 ARG B C 1
ATOM 3309 O O . ARG B 1 61 ? -7.23 -30.453 -8.047 1 91.62 61 ARG B O 1
ATOM 3316 N N . PRO B 1 62 ? -7.367 -29.844 -10.172 1 95.06 62 PRO B N 1
ATOM 3317 C CA . PRO B 1 62 ? -5.965 -29.438 -10.125 1 95.06 62 PRO B CA 1
ATOM 3318 C C . PRO B 1 62 ? -5.734 -28.219 -9.242 1 95.06 62 PRO B C 1
ATOM 3320 O O . PRO B 1 62 ? -6.645 -27.406 -9.055 1 95.06 62 PRO B O 1
ATOM 3323 N N . ILE B 1 63 ? -4.555 -28.109 -8.664 1 97.31 63 ILE B N 1
ATOM 3324 C CA . ILE B 1 63 ? -4.184 -26.984 -7.805 1 97.31 63 ILE B CA 1
ATOM 3325 C C . ILE B 1 63 ? -3.152 -26.109 -8.516 1 97.31 63 ILE B C 1
ATOM 3327 O O . ILE B 1 63 ? -2.205 -26.625 -9.117 1 97.31 63 ILE B O 1
ATOM 3331 N N . VAL B 1 64 ? -3.402 -24.844 -8.531 1 98.69 64 VAL B N 1
ATOM 3332 C CA . VAL B 1 64 ? -2.41 -23.906 -9.047 1 98.69 64 VAL B CA 1
ATOM 3333 C C . VAL B 1 64 ? -1.978 -22.953 -7.934 1 98.69 64 VAL B C 1
ATOM 3335 O O . VAL B 1 64 ? -2.809 -22.469 -7.156 1 98.69 64 VAL B O 1
ATOM 3338 N N . VAL B 1 65 ? -0.678 -22.734 -7.777 1 98.88 65 VAL B N 1
ATOM 3339 C CA . VAL B 1 65 ? -0.109 -21.703 -6.93 1 98.88 65 VAL B CA 1
ATOM 3340 C C . VAL B 1 65 ? 0.179 -20.453 -7.762 1 98.88 65 VAL B C 1
ATOM 3342 O O . VAL B 1 65 ? 1.007 -20.484 -8.672 1 98.88 65 VAL B O 1
ATOM 3345 N N . VAL B 1 66 ? -0.525 -19.391 -7.453 1 98.94 66 VAL B N 1
ATOM 3346 C CA . VAL B 1 66 ? -0.309 -18.109 -8.133 1 98.94 66 VAL B CA 1
ATOM 3347 C C . VAL B 1 66 ? 0.439 -17.156 -7.207 1 98.94 66 VAL B C 1
ATOM 3349 O O . VAL B 1 66 ? -0.065 -16.797 -6.141 1 98.94 66 VAL B O 1
ATOM 3352 N N . THR B 1 67 ? 1.646 -16.844 -7.582 1 98.75 67 THR B N 1
ATOM 3353 C CA . THR B 1 67 ? 2.322 -15.781 -6.836 1 98.75 67 THR B CA 1
ATOM 3354 C C . THR B 1 67 ? 2.039 -14.422 -7.457 1 98.75 67 THR B C 1
ATOM 3356 O O . THR B 1 67 ? 1.921 -14.297 -8.68 1 98.75 67 THR B O 1
ATOM 3359 N N . SER B 1 68 ? 1.885 -13.422 -6.613 1 98.56 68 SER B N 1
ATOM 3360 C CA . SER B 1 68 ? 1.442 -12.125 -7.117 1 98.56 68 SER B CA 1
ATOM 3361 C C . SER B 1 68 ? 1.943 -10.984 -6.234 1 98.56 68 SER B C 1
ATOM 3363 O O . SER B 1 68 ? 2.092 -11.156 -5.023 1 98.56 68 SER B O 1
ATOM 3365 N N . GLY B 1 69 ? 2.145 -9.82 -6.879 1 97.06 69 GLY B N 1
ATOM 3366 C CA . GLY B 1 69 ? 2.623 -8.656 -6.148 1 97.06 69 GLY B CA 1
ATOM 3367 C C . GLY B 1 69 ? 4.137 -8.562 -6.105 1 97.06 69 GLY B C 1
ATOM 3368 O O . GLY B 1 69 ? 4.832 -9.375 -6.719 1 97.06 69 GLY B O 1
ATOM 3369 N N . GLY B 1 70 ? 4.613 -7.543 -5.445 1 96 70 GLY B N 1
ATOM 3370 C CA . GLY B 1 70 ? 6.047 -7.344 -5.328 1 96 70 GLY B CA 1
ATOM 3371 C C . GLY B 1 70 ? 6.629 -7.926 -4.051 1 96 70 GLY B C 1
ATOM 3372 O O . GLY B 1 70 ? 5.934 -8.625 -3.311 1 96 70 GLY B O 1
ATOM 3373 N N . THR B 1 71 ? 7.918 -7.746 -3.875 1 96.38 71 THR B N 1
ATOM 3374 C CA . THR B 1 71 ? 8.617 -8.117 -2.648 1 96.38 71 THR B CA 1
ATOM 3375 C C . THR B 1 71 ? 9.406 -6.941 -2.096 1 96.38 71 THR B C 1
ATOM 3377 O O . THR B 1 71 ? 9.852 -6.078 -2.852 1 96.38 71 THR B O 1
ATOM 3380 N N . THR B 1 72 ? 9.539 -6.926 -0.819 1 95.62 72 THR B N 1
ATOM 3381 C CA . THR B 1 72 ? 10.367 -5.902 -0.194 1 95.62 72 THR B CA 1
ATOM 3382 C C . THR B 1 72 ? 11.648 -6.512 0.374 1 95.62 72 THR B C 1
ATOM 3384 O O . THR B 1 72 ? 11.688 -7.707 0.671 1 95.62 72 THR B O 1
ATOM 3387 N N . VAL B 1 73 ? 12.609 -5.699 0.43 1 94.81 73 VAL B N 1
ATOM 3388 C CA . VAL B 1 73 ? 13.891 -6.047 1.038 1 94.81 73 VAL B CA 1
ATOM 3389 C C . VAL B 1 73 ? 14.172 -5.109 2.211 1 94.81 73 VAL B C 1
ATOM 3391 O O . VAL B 1 73 ? 14.523 -3.943 2.012 1 94.81 73 VAL B O 1
ATOM 3394 N N . PRO B 1 74 ? 14.078 -5.648 3.395 1 92.44 74 PRO B N 1
ATOM 3395 C CA . PRO B 1 74 ? 14.344 -4.789 4.551 1 92.44 74 PRO B CA 1
ATOM 3396 C C . PRO B 1 74 ? 15.781 -4.266 4.574 1 92.44 74 PRO B C 1
ATOM 3398 O O . PRO B 1 74 ? 16.703 -4.984 4.195 1 92.44 74 PRO B O 1
ATOM 3401 N N . LEU B 1 75 ? 15.914 -3.023 4.977 1 90.5 75 LEU B N 1
ATOM 3402 C CA . LEU B 1 75 ? 17.234 -2.436 5.137 1 90.5 75 LEU B CA 1
ATOM 3403 C C . LEU B 1 75 ? 17.656 -2.438 6.602 1 90.5 75 LEU B C 1
ATOM 3405 O O . LEU B 1 75 ? 18.828 -2.232 6.914 1 90.5 75 LEU B O 1
ATOM 3409 N N . GLU B 1 76 ? 16.734 -2.588 7.422 1 86.56 76 GLU B N 1
ATOM 3410 C CA . GLU B 1 76 ? 16.938 -2.746 8.859 1 86.56 76 GLU B CA 1
ATOM 3411 C C . GLU B 1 76 ? 15.969 -3.779 9.438 1 86.56 76 GLU B C 1
ATOM 3413 O O . GLU B 1 76 ? 14.914 -4.043 8.852 1 86.56 76 GLU B O 1
ATOM 3418 N N . ARG B 1 77 ? 16.375 -4.305 10.578 1 79.5 77 ARG B N 1
ATOM 3419 C CA . ARG B 1 77 ? 15.547 -5.348 11.172 1 79.5 77 ARG B CA 1
ATOM 3420 C C . ARG B 1 77 ? 14.242 -4.77 11.695 1 79.5 77 ARG B C 1
ATOM 3422 O O . ARG B 1 77 ? 13.18 -5.371 11.531 1 79.5 77 ARG B O 1
ATOM 3429 N N . ARG B 1 78 ? 14.406 -3.709 12.445 1 68.31 78 ARG B N 1
ATOM 3430 C CA . ARG B 1 78 ? 13.195 -3.012 12.867 1 68.31 78 ARG B CA 1
ATOM 3431 C C . ARG B 1 78 ? 12.727 -2.033 11.789 1 68.31 78 ARG B C 1
ATOM 3433 O O . ARG B 1 78 ? 13.195 -0.893 11.734 1 68.31 78 ARG B O 1
ATOM 3440 N N . CYS B 1 79 ? 11.961 -2.545 10.93 1 62.12 79 CYS B N 1
ATOM 3441 C CA . CYS B 1 79 ? 11.828 -2.143 9.531 1 62.12 79 CYS B CA 1
ATOM 3442 C C . CYS B 1 79 ? 11.086 -0.816 9.414 1 62.12 79 CYS B C 1
ATOM 3444 O O . CYS B 1 79 ? 9.859 -0.779 9.484 1 62.12 79 CYS B O 1
ATOM 3446 N N . VAL B 1 80 ? 11.883 0.214 9.25 1 75.81 80 VAL B N 1
ATOM 3447 C CA . VAL B 1 80 ? 11.328 1.502 8.852 1 75.81 80 VAL B CA 1
ATOM 3448 C C . VAL B 1 80 ? 11.664 1.782 7.387 1 75.81 80 VAL B C 1
ATOM 3450 O O . VAL B 1 80 ? 10.93 2.492 6.699 1 75.81 80 VAL B O 1
ATOM 3453 N N . ARG B 1 81 ? 12.68 1.062 6.945 1 86.81 81 ARG B N 1
ATOM 3454 C CA . ARG B 1 81 ? 13.07 1.299 5.559 1 86.81 81 ARG B CA 1
ATOM 3455 C C . ARG B 1 81 ? 13.258 -0.016 4.809 1 86.81 81 ARG B C 1
ATOM 3457 O O . ARG B 1 81 ? 13.773 -0.987 5.367 1 86.81 81 ARG B O 1
ATOM 3464 N N . PHE B 1 82 ? 12.828 -0.034 3.58 1 92.88 82 PHE B N 1
ATOM 3465 C CA . PHE B 1 82 ? 13.023 -1.204 2.732 1 92.88 82 PHE B CA 1
ATOM 3466 C C . PHE B 1 82 ? 13.109 -0.802 1.265 1 92.88 82 PHE B C 1
ATOM 3468 O O . PHE B 1 82 ? 12.672 0.29 0.89 1 92.88 82 PHE B O 1
ATOM 3475 N N . ILE B 1 83 ? 13.695 -1.671 0.518 1 92.94 83 ILE B N 1
ATOM 3476 C CA . ILE B 1 83 ? 13.633 -1.562 -0.936 1 92.94 83 ILE B CA 1
ATOM 3477 C C . ILE B 1 83 ? 12.43 -2.34 -1.458 1 92.94 83 ILE B C 1
ATOM 3479 O O . ILE B 1 83 ? 12.219 -3.496 -1.085 1 92.94 83 ILE B O 1
ATOM 3483 N N . ASP B 1 84 ? 11.711 -1.684 -2.223 1 93.38 84 ASP B N 1
ATOM 3484 C CA . ASP B 1 84 ? 10.508 -2.309 -2.773 1 93.38 84 ASP B CA 1
ATOM 3485 C C . ASP B 1 84 ? 10.68 -2.598 -4.262 1 93.38 84 ASP B C 1
ATOM 3487 O O . ASP B 1 84 ? 10.977 -1.695 -5.047 1 93.38 84 ASP B O 1
ATOM 3491 N N . ASN B 1 85 ? 10.547 -3.838 -4.59 1 92.69 85 ASN B N 1
ATOM 3492 C CA . ASN B 1 85 ? 10.297 -4.238 -5.969 1 92.69 85 ASN B CA 1
ATOM 3493 C C . ASN B 1 85 ? 8.805 -4.27 -6.281 1 92.69 85 ASN B C 1
ATOM 3495 O O . ASN B 1 85 ? 8.133 -5.273 -6.031 1 92.69 85 ASN B O 1
ATOM 3499 N N . PHE B 1 86 ? 8.453 -3.221 -6.941 1 89.25 86 PHE B N 1
ATOM 3500 C CA . PHE B 1 86 ? 7.023 -2.926 -6.949 1 89.25 86 PHE B CA 1
ATOM 3501 C C . PHE B 1 86 ? 6.309 -3.73 -8.023 1 89.25 86 PHE B C 1
ATOM 3503 O O . PHE B 1 86 ? 6.828 -3.895 -9.133 1 89.25 86 PHE B O 1
ATOM 3510 N N . SER B 1 87 ? 5.105 -4.145 -7.625 1 92.94 87 SER B N 1
ATOM 3511 C CA . SER B 1 87 ? 4.098 -4.688 -8.531 1 92.94 87 SER B CA 1
ATOM 3512 C C . SER B 1 87 ? 2.691 -4.5 -7.965 1 92.94 87 SER B C 1
ATOM 3514 O O . SER B 1 87 ? 2.438 -4.82 -6.801 1 92.94 87 SER B O 1
ATOM 3516 N N . ALA B 1 88 ? 1.84 -3.994 -8.836 1 92.06 88 ALA B N 1
ATOM 3517 C CA . ALA B 1 88 ? 0.46 -3.795 -8.398 1 92.06 88 ALA B CA 1
ATOM 3518 C C . ALA B 1 88 ? -0.245 -5.133 -8.18 1 92.06 88 ALA B C 1
ATOM 3520 O O . ALA B 1 88 ? -1.26 -5.199 -7.484 1 92.06 88 ALA B O 1
ATOM 3521 N N . GLY B 1 89 ? 0.267 -6.164 -8.781 1 95.25 89 GLY B N 1
ATOM 3522 C CA . GLY B 1 89 ? -0.306 -7.488 -8.602 1 95.25 89 GLY B CA 1
ATOM 3523 C C . GLY B 1 89 ? -1.525 -7.73 -9.477 1 95.25 89 GLY B C 1
ATOM 3524 O O . GLY B 1 89 ? -2.32 -8.633 -9.195 1 95.25 89 GLY B O 1
ATOM 3525 N N . THR B 1 90 ? -1.686 -6.953 -10.547 1 94.69 90 THR B N 1
ATOM 3526 C CA . THR B 1 90 ? -2.857 -7.047 -11.406 1 94.69 90 THR B CA 1
ATOM 3527 C C . THR B 1 90 ? -2.881 -8.383 -12.148 1 94.69 90 THR B C 1
ATOM 3529 O O . THR B 1 90 ? -3.889 -9.094 -12.125 1 94.69 90 THR B O 1
ATOM 3532 N N . ARG B 1 91 ? -1.765 -8.734 -12.719 1 95.5 91 ARG B N 1
ATOM 3533 C CA . ARG B 1 91 ? -1.655 -9.984 -13.469 1 95.5 91 ARG B CA 1
ATOM 3534 C C . ARG B 1 91 ? -2.02 -11.18 -12.594 1 95.5 91 ARG B C 1
ATOM 3536 O O . ARG B 1 91 ? -2.82 -12.023 -13 1 95.5 91 ARG B O 1
ATOM 3543 N N . GLY B 1 92 ? -1.455 -11.258 -11.445 1 97.88 92 GLY B N 1
ATOM 3544 C CA . GLY B 1 92 ? -1.727 -12.375 -10.555 1 97.88 92 GLY B CA 1
ATOM 3545 C C . GLY B 1 92 ? -3.166 -12.422 -10.078 1 97.88 92 GLY B C 1
ATOM 3546 O O . GLY B 1 92 ? -3.779 -13.484 -10.039 1 97.88 92 GLY B O 1
ATOM 3547 N N . ALA B 1 93 ? -3.723 -11.305 -9.773 1 97.94 93 ALA B N 1
ATOM 3548 C CA . ALA B 1 93 ? -5.078 -11.227 -9.234 1 97.94 93 ALA B CA 1
ATOM 3549 C C . ALA B 1 93 ? -6.105 -11.672 -10.273 1 97.94 93 ALA B C 1
ATOM 3551 O O . ALA B 1 93 ? -6.957 -12.516 -9.992 1 97.94 93 ALA B O 1
ATOM 3552 N N . ILE B 1 94 ? -6.008 -11.133 -11.453 1 97.31 94 ILE B N 1
ATOM 3553 C CA . ILE B 1 94 ? -6.973 -11.445 -12.508 1 97.31 94 ILE B CA 1
ATOM 3554 C C . ILE B 1 94 ? -6.797 -12.891 -12.953 1 97.31 94 ILE B C 1
ATOM 3556 O O . ILE B 1 94 ? -7.777 -13.594 -13.219 1 97.31 94 ILE B O 1
ATOM 3560 N N . SER B 1 95 ? -5.539 -13.32 -13.008 1 98.38 95 SER B N 1
ATOM 3561 C CA . SER B 1 95 ? -5.289 -14.719 -13.367 1 98.38 95 SER B CA 1
ATOM 3562 C C . SER B 1 95 ? -5.926 -15.672 -12.359 1 98.38 95 SER B C 1
ATOM 3564 O O . SER B 1 95 ? -6.43 -16.734 -12.734 1 98.38 95 SER B O 1
ATOM 3566 N N . THR B 1 96 ? -5.867 -15.328 -11.117 1 98.62 96 THR B N 1
ATOM 3567 C CA . THR B 1 96 ? -6.488 -16.141 -10.078 1 98.62 96 THR B CA 1
ATOM 3568 C C . THR B 1 96 ? -7.98 -16.312 -10.344 1 98.62 96 THR B C 1
ATOM 3570 O O . THR B 1 96 ? -8.5 -17.422 -10.273 1 98.62 96 THR B O 1
ATOM 3573 N N . GLU B 1 97 ? -8.625 -15.266 -10.742 1 97.81 97 GLU B N 1
ATOM 3574 C CA . GLU B 1 97 ? -10.047 -15.336 -11.07 1 97.81 97 GLU B CA 1
ATOM 3575 C C . GLU B 1 97 ? -10.289 -16.266 -12.25 1 97.81 97 GLU B C 1
ATOM 3577 O O . GLU B 1 97 ? -11.211 -17.094 -12.219 1 97.81 97 GLU B O 1
ATOM 3582 N N . ARG B 1 98 ? -9.453 -16.125 -13.203 1 97.5 98 ARG B N 1
ATOM 3583 C CA . ARG B 1 98 ? -9.625 -16.922 -14.414 1 97.5 98 ARG B CA 1
ATOM 3584 C C . ARG B 1 98 ? -9.336 -18.406 -14.141 1 97.5 98 ARG B C 1
ATOM 3586 O O . ARG B 1 98 ? -9.992 -19.281 -14.695 1 97.5 98 ARG B O 1
ATOM 3593 N N . PHE B 1 99 ? -8.352 -18.703 -13.32 1 98.38 99 PHE B N 1
ATOM 3594 C CA . PHE B 1 99 ? -8.07 -20.078 -12.945 1 98.38 99 PHE B CA 1
ATOM 3595 C C . PHE B 1 99 ? -9.25 -20.688 -12.188 1 98.38 99 PHE B C 1
ATOM 3597 O O . PHE B 1 99 ? -9.602 -21.859 -12.406 1 98.38 99 PHE B O 1
ATOM 3604 N N . LEU B 1 100 ? -9.805 -19.891 -11.289 1 97.69 100 LEU B N 1
ATOM 3605 C CA . LEU B 1 100 ? -10.992 -20.359 -10.57 1 97.69 100 LEU B CA 1
ATOM 3606 C C . LEU B 1 100 ? -12.109 -20.688 -11.547 1 97.69 100 LEU B C 1
ATOM 3608 O O . LEU B 1 100 ? -12.758 -21.734 -11.414 1 97.69 100 LEU B O 1
ATOM 3612 N N . GLU B 1 101 ? -12.328 -19.875 -12.523 1 95.81 101 GLU B N 1
ATOM 3613 C CA . GLU B 1 101 ? -13.344 -20.109 -13.547 1 95.81 101 GLU B CA 1
ATOM 3614 C C . GLU B 1 101 ? -13.031 -21.359 -14.359 1 95.81 101 GLU B C 1
ATOM 3616 O O . GLU B 1 101 ? -13.953 -22.031 -14.828 1 95.81 101 GLU B O 1
ATOM 3621 N N . ALA B 1 102 ? -11.75 -21.641 -14.492 1 96 102 ALA B N 1
ATOM 3622 C CA . ALA B 1 102 ? -11.32 -22.797 -15.281 1 96 102 ALA B CA 1
ATOM 3623 C C . ALA B 1 102 ? -11.375 -24.078 -14.453 1 96 102 ALA B C 1
ATOM 3625 O O . ALA B 1 102 ? -10.992 -25.156 -14.93 1 96 102 ALA B O 1
ATOM 3626 N N . GLY B 1 103 ? -11.742 -24 -13.172 1 95.06 103 GLY B N 1
ATOM 3627 C CA . GLY B 1 103 ? -11.992 -25.172 -12.359 1 95.06 103 GLY B CA 1
ATOM 3628 C C . GLY B 1 103 ? -10.828 -25.531 -11.453 1 95.06 103 GLY B C 1
ATOM 3629 O O . GLY B 1 103 ? -10.82 -26.609 -10.844 1 95.06 103 GLY B O 1
ATOM 3630 N N . TYR B 1 104 ? -9.859 -24.656 -11.352 1 97.19 104 TYR B N 1
ATOM 3631 C CA . TYR B 1 104 ? -8.711 -24.906 -10.484 1 97.19 104 TYR B CA 1
ATOM 3632 C C . TYR B 1 104 ? -9.031 -24.547 -9.039 1 97.19 104 TYR B C 1
ATOM 3634 O O . TYR B 1 104 ? -9.867 -23.672 -8.781 1 97.19 104 TYR B O 1
ATOM 3642 N N . ALA B 1 105 ? -8.438 -25.25 -8.094 1 98 105 ALA B N 1
ATOM 3643 C CA . ALA B 1 105 ? -8.219 -24.688 -6.758 1 98 105 ALA B CA 1
ATOM 3644 C C . ALA B 1 105 ? -6.953 -23.844 -6.727 1 98 105 ALA B C 1
ATOM 3646 O O . ALA B 1 105 ? -5.934 -24.203 -7.312 1 98 105 ALA B O 1
ATOM 3647 N N . VAL B 1 106 ? -7.07 -22.672 -6.055 1 98.81 106 VAL B N 1
ATOM 3648 C CA . VAL B 1 106 ? -5.977 -21.719 -6.195 1 98.81 106 VAL B CA 1
ATOM 3649 C C . VAL B 1 106 ? -5.398 -21.391 -4.82 1 98.81 106 VAL B C 1
ATOM 3651 O O . VAL B 1 106 ? -6.133 -21.031 -3.896 1 98.81 106 VAL B O 1
ATOM 3654 N N . ILE B 1 107 ? -4.109 -21.594 -4.66 1 98.88 107 ILE B N 1
ATOM 3655 C CA . ILE B 1 107 ? -3.342 -20.984 -3.584 1 98.88 107 ILE B CA 1
ATOM 3656 C C . ILE B 1 107 ? -2.746 -19.656 -4.066 1 98.88 107 ILE B C 1
ATOM 3658 O O . ILE B 1 107 ? -1.829 -19.656 -4.891 1 98.88 107 ILE B O 1
ATOM 3662 N N . PHE B 1 108 ? -3.295 -18.609 -3.555 1 98.88 108 PHE B N 1
ATOM 3663 C CA . PHE B 1 108 ? -2.877 -17.281 -3.947 1 98.88 108 PHE B CA 1
ATOM 3664 C C . PHE B 1 108 ? -1.858 -16.719 -2.963 1 98.88 108 PHE B C 1
ATOM 3666 O O . PHE B 1 108 ? -2.229 -16.188 -1.912 1 98.88 108 PHE B O 1
ATOM 3673 N N . LEU B 1 109 ? -0.598 -16.859 -3.293 1 98.88 109 LEU B N 1
ATOM 3674 C CA . LEU B 1 109 ? 0.509 -16.297 -2.531 1 98.88 109 LEU B CA 1
ATOM 3675 C C . LEU B 1 109 ? 0.777 -14.859 -2.953 1 98.88 109 LEU B C 1
ATOM 3677 O O . LEU B 1 109 ? 1.37 -14.609 -4.008 1 98.88 109 LEU B O 1
ATOM 3681 N N . THR B 1 110 ? 0.378 -13.906 -2.1 1 98.69 110 THR B N 1
ATOM 3682 C CA . THR B 1 110 ? 0.275 -12.531 -2.588 1 98.69 110 THR B CA 1
ATOM 3683 C C . THR B 1 110 ? 0.897 -11.555 -1.594 1 98.69 110 THR B C 1
ATOM 3685 O O . THR B 1 110 ? 0.844 -11.781 -0.383 1 98.69 110 THR B O 1
ATOM 3688 N N . ARG B 1 111 ? 1.412 -10.469 -2.162 1 97.88 111 ARG B N 1
ATOM 3689 C CA . ARG B 1 111 ? 1.967 -9.375 -1.368 1 97.88 111 ARG B CA 1
ATOM 3690 C C . ARG B 1 111 ? 0.865 -8.609 -0.646 1 97.88 111 ARG B C 1
ATOM 3692 O O . ARG B 1 111 ? -0.152 -8.258 -1.247 1 97.88 111 ARG B O 1
ATOM 3699 N N . THR B 1 112 ? 1.135 -8.359 0.623 1 95.19 112 THR B N 1
ATOM 3700 C CA . THR B 1 112 ? 0.234 -7.484 1.368 1 95.19 112 THR B CA 1
ATOM 3701 C C . THR B 1 112 ? 0.081 -6.137 0.665 1 95.19 112 THR B C 1
ATOM 3703 O O . THR B 1 112 ? 1.071 -5.531 0.254 1 95.19 112 THR B O 1
ATOM 3706 N N . GLY B 1 113 ? -1.16 -5.746 0.483 1 91.25 113 GLY B N 1
ATOM 3707 C CA 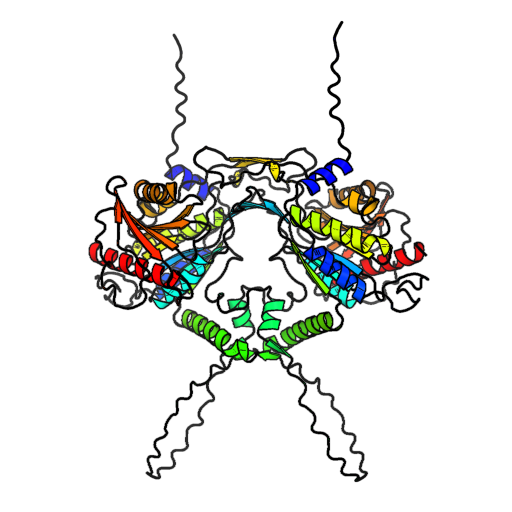. GLY B 1 113 ? -1.436 -4.441 -0.1 1 91.25 113 GLY B CA 1
ATOM 3708 C C . GLY B 1 113 ? -1.565 -4.477 -1.61 1 91.25 113 GLY B C 1
ATOM 3709 O O . GLY B 1 113 ? -1.904 -3.471 -2.234 1 91.25 113 GLY B O 1
ATOM 3710 N N . SER B 1 114 ? -1.247 -5.582 -2.256 1 95.25 114 SER B N 1
ATOM 3711 C CA . SER B 1 114 ? -1.401 -5.695 -3.701 1 95.25 114 SER B CA 1
ATOM 3712 C C . SER B 1 114 ? -2.84 -6.035 -4.078 1 95.25 114 SER B C 1
ATOM 3714 O O . SER B 1 114 ? -3.654 -6.359 -3.213 1 95.25 114 SER B O 1
ATOM 3716 N N . LEU B 1 115 ? -3.096 -5.922 -5.336 1 96.19 115 LEU B N 1
ATOM 3717 C CA . LEU B 1 115 ? -4.445 -6.188 -5.824 1 96.19 115 LEU B CA 1
ATOM 3718 C C . LEU B 1 115 ? -4.855 -7.625 -5.531 1 96.19 115 LEU B C 1
ATOM 3720 O O . LEU B 1 115 ? -4.062 -8.555 -5.711 1 96.19 115 LEU B O 1
ATOM 3724 N N . GLN B 1 116 ? -6.117 -7.758 -5.055 1 97.06 116 GLN B N 1
ATOM 3725 C CA . GLN B 1 116 ? -6.68 -9.07 -4.742 1 97.06 116 GLN B CA 1
ATOM 3726 C C . GLN B 1 116 ? -7.699 -9.492 -5.797 1 97.06 116 GLN B C 1
ATOM 3728 O O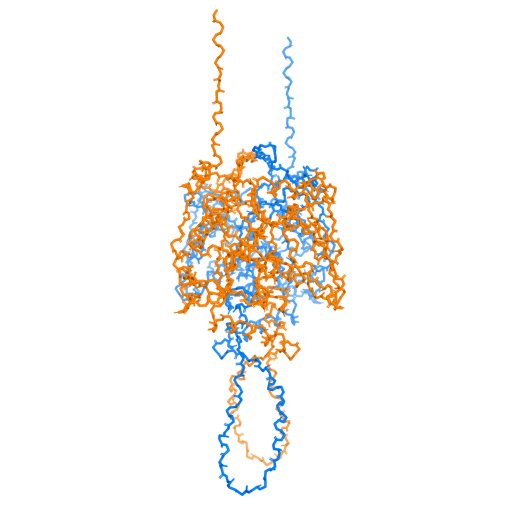 . GLN B 1 116 ? -8.227 -8.656 -6.531 1 97.06 116 GLN B O 1
ATOM 3733 N N . PRO B 1 117 ? -7.906 -10.781 -5.895 1 97.38 117 PRO B N 1
ATOM 3734 C CA . PRO B 1 117 ? -8.984 -11.211 -6.789 1 97.38 117 PRO B CA 1
ATOM 3735 C C . PRO B 1 117 ? -10.312 -10.531 -6.48 1 97.38 117 PRO B C 1
ATOM 3737 O O . PRO B 1 117 ? -10.586 -10.203 -5.324 1 97.38 117 PRO B O 1
ATOM 3740 N N . PHE B 1 118 ? -11.094 -10.242 -7.555 1 95.75 118 PHE B N 1
ATOM 3741 C CA . PHE B 1 118 ? -12.438 -9.68 -7.5 1 95.75 118 PHE B CA 1
ATOM 3742 C C . PHE B 1 118 ? -12.391 -8.195 -7.168 1 95.75 118 PHE B C 1
ATOM 3744 O O . PHE B 1 118 ? -13.406 -7.602 -6.793 1 95.75 118 PHE B O 1
ATOM 3751 N N . SER B 1 119 ? -11.219 -7.629 -7.223 1 93.69 119 SER B N 1
ATOM 3752 C CA . SER B 1 119 ? -11.062 -6.203 -6.949 1 93.69 119 SER B CA 1
ATOM 3753 C C . SER B 1 119 ? -11.43 -5.367 -8.172 1 93.69 119 SER B C 1
ATOM 3755 O O . SER B 1 119 ? -11.773 -4.188 -8.039 1 93.69 119 SER B O 1
ATOM 3757 N N . GLN B 1 120 ? -11.352 -5.949 -9.32 1 87.94 120 GLN B N 1
ATOM 3758 C CA . GLN B 1 120 ? -11.477 -5.188 -10.562 1 87.94 120 GLN B CA 1
ATOM 3759 C C . GLN B 1 120 ? -12.875 -4.586 -10.688 1 87.94 120 GLN B C 1
ATOM 3761 O O . GLN B 1 120 ? -13.062 -3.574 -11.367 1 87.94 120 GLN B O 1
ATOM 3766 N N . MET B 1 121 ? -13.805 -5.152 -10.023 1 87.38 121 MET B N 1
ATOM 3767 C CA . MET B 1 121 ? -15.188 -4.695 -10.164 1 87.38 121 MET B CA 1
ATOM 3768 C C . MET B 1 121 ? -15.5 -3.617 -9.133 1 87.38 121 MET B C 1
ATOM 3770 O O . MET B 1 121 ? -16.609 -3.07 -9.125 1 87.38 121 MET B O 1
ATOM 3774 N N . LEU B 1 122 ? -14.602 -3.375 -8.312 1 92.94 122 LEU B N 1
ATOM 3775 C CA . LEU B 1 122 ? -14.781 -2.373 -7.266 1 92.94 122 LEU B CA 1
ATOM 3776 C C . LEU B 1 122 ? -14.094 -1.065 -7.641 1 92.94 122 LEU B C 1
ATOM 3778 O O . LEU B 1 122 ? -13.141 -1.062 -8.422 1 92.94 122 LEU B O 1
ATOM 3782 N N . PRO B 1 123 ? -14.625 0.055 -7.09 1 91.62 123 PRO B N 1
ATOM 3783 C CA . PRO B 1 123 ? -13.93 1.321 -7.332 1 91.62 123 PRO B CA 1
ATOM 3784 C C . PRO B 1 123 ? -12.477 1.296 -6.859 1 91.62 123 PRO B C 1
ATOM 3786 O O . PRO B 1 123 ? -12.18 0.744 -5.797 1 91.62 123 PRO B O 1
ATOM 3789 N N . ALA B 1 124 ? -11.633 1.824 -7.746 1 89.56 124 ALA B N 1
ATOM 3790 C CA . ALA B 1 124 ? -10.227 1.964 -7.379 1 89.56 124 ALA B CA 1
ATOM 3791 C C . ALA B 1 124 ? -10.008 3.201 -6.512 1 89.56 124 ALA B C 1
ATOM 3793 O O . ALA B 1 124 ? -9.797 4.301 -7.031 1 89.56 124 ALA B O 1
ATOM 3794 N N . ALA B 1 125 ? -10.102 3.086 -5.25 1 91.75 125 ALA B N 1
ATOM 3795 C CA . ALA B 1 125 ? -9.992 4.195 -4.305 1 91.75 125 ALA B CA 1
ATOM 3796 C C . ALA B 1 125 ? -9.656 3.689 -2.906 1 91.75 125 ALA B C 1
ATOM 3798 O O . ALA B 1 125 ? -9.641 2.48 -2.662 1 91.75 125 ALA B O 1
ATOM 3799 N N . ASP B 1 126 ? -9.289 4.641 -2.035 1 92.5 126 ASP B N 1
ATOM 3800 C CA . ASP B 1 126 ? -9.086 4.293 -0.634 1 92.5 126 ASP B CA 1
ATOM 3801 C C . ASP B 1 126 ? -10.391 3.859 0.023 1 92.5 126 ASP B C 1
ATOM 3803 O O . ASP B 1 126 ? -11.477 4.246 -0.422 1 92.5 126 ASP B O 1
ATOM 3807 N N . PRO B 1 127 ? -10.328 3.143 1.134 1 91.31 127 PRO B N 1
ATOM 3808 C CA . PRO B 1 127 ? -11.5 2.484 1.706 1 91.31 127 PRO B CA 1
ATOM 3809 C C . PRO B 1 127 ? -12.641 3.461 1.999 1 91.31 127 PRO B C 1
ATOM 3811 O O . PRO B 1 127 ? -13.789 3.195 1.648 1 91.31 127 PRO B O 1
ATOM 3814 N N . PRO B 1 128 ? -12.398 4.656 2.609 1 93.19 128 PRO B N 1
ATOM 3815 C CA . PRO B 1 128 ? -13.523 5.562 2.842 1 93.19 128 PRO B CA 1
ATOM 3816 C C . PRO B 1 128 ? -14.18 6.027 1.546 1 93.19 128 PRO B C 1
ATOM 3818 O O . PRO B 1 128 ? -15.406 6.172 1.487 1 93.19 128 PRO B O 1
ATOM 3821 N N . GLU B 1 129 ? -13.367 6.172 0.542 1 93.25 129 GLU B N 1
ATOM 3822 C CA . GLU B 1 129 ? -13.898 6.59 -0.752 1 93.25 129 GLU B CA 1
ATOM 3823 C C . GLU B 1 129 ? -14.641 5.449 -1.437 1 93.25 129 GLU B C 1
ATOM 3825 O O . GLU B 1 129 ? -15.641 5.68 -2.127 1 93.25 129 GLU B O 1
ATOM 3830 N N . VAL B 1 130 ? -14.117 4.23 -1.267 1 93.75 130 VAL B N 1
ATOM 3831 C CA . VAL B 1 130 ? -14.828 3.074 -1.795 1 93.75 130 VAL B CA 1
ATOM 3832 C C . VAL B 1 130 ? -16.234 3.023 -1.212 1 93.75 130 VAL B C 1
ATOM 3834 O O . VAL B 1 130 ? -17.219 2.855 -1.945 1 93.75 130 VAL B O 1
ATOM 3837 N N . ILE B 1 131 ? -16.359 3.236 0.066 1 94.5 131 ILE B N 1
ATOM 3838 C CA . ILE B 1 131 ? -17.656 3.195 0.743 1 94.5 131 ILE B CA 1
ATOM 3839 C C . ILE B 1 131 ? -18.562 4.301 0.197 1 94.5 131 ILE B C 1
ATOM 3841 O O . ILE B 1 131 ? -19.734 4.059 -0.103 1 94.5 131 ILE B O 1
ATOM 3845 N N . ALA B 1 132 ? -18.031 5.457 0.001 1 94.25 132 ALA B N 1
ATOM 3846 C CA . ALA B 1 132 ? -18.812 6.59 -0.493 1 94.25 132 ALA B CA 1
ATOM 3847 C C . ALA B 1 132 ? -19.297 6.344 -1.919 1 94.25 132 ALA B C 1
ATOM 3849 O O . ALA B 1 132 ? -20.328 6.887 -2.336 1 94.25 132 ALA B O 1
ATOM 3850 N N . ARG B 1 133 ? -18.562 5.523 -2.613 1 94.62 133 ARG B N 1
ATOM 3851 C CA . ARG B 1 133 ? -18.906 5.27 -4.008 1 94.62 133 ARG B CA 1
ATOM 3852 C C . ARG B 1 133 ? -19.906 4.121 -4.129 1 94.62 133 ARG B C 1
ATOM 3854 O O . ARG B 1 133 ? -20.688 4.062 -5.082 1 94.62 133 ARG B O 1
ATOM 3861 N N . VAL B 1 134 ? -19.891 3.26 -3.137 1 95.56 134 VAL B N 1
ATOM 3862 C CA . VAL B 1 134 ? -20.719 2.076 -3.307 1 95.56 134 VAL B CA 1
ATOM 3863 C C . VAL B 1 134 ? -21.984 2.213 -2.465 1 95.56 134 VAL B C 1
ATOM 3865 O O . VAL B 1 134 ? -22.969 1.509 -2.697 1 95.56 134 VAL B O 1
ATOM 3868 N N . ALA B 1 135 ? -22 3.09 -1.45 1 95.88 135 ALA B N 1
ATOM 3869 C CA . ALA B 1 135 ? -23.125 3.242 -0.526 1 95.88 135 ALA B CA 1
ATOM 3870 C C . ALA B 1 135 ? -23.453 4.715 -0.308 1 95.88 135 ALA B C 1
ATOM 3872 O O . ALA B 1 135 ? -22.672 5.598 -0.651 1 95.88 135 ALA B O 1
ATOM 3873 N N . MET B 1 136 ? -24.641 4.977 0.213 1 95.44 136 MET B N 1
ATOM 3874 C CA . MET B 1 136 ? -25.078 6.336 0.497 1 95.44 136 MET B CA 1
ATOM 3875 C C . MET B 1 136 ? -26.062 6.359 1.666 1 95.44 136 MET B C 1
ATOM 3877 O O . MET B 1 136 ? -26.656 5.336 1.997 1 95.44 136 MET B O 1
ATOM 3881 N N . LEU B 1 137 ? -26.094 7.527 2.314 1 93.88 137 LEU B N 1
ATOM 3882 C CA . LEU B 1 137 ? -27.094 7.734 3.352 1 93.88 137 LEU B CA 1
ATOM 3883 C C . LEU B 1 137 ? -28.5 7.805 2.746 1 93.88 137 LEU B C 1
ATOM 3885 O O . LEU B 1 137 ? -28.703 8.422 1.699 1 93.88 137 LEU B O 1
ATOM 3889 N N . GLN B 1 138 ? -29.406 7.094 3.375 1 86.5 138 GLN B N 1
ATOM 3890 C CA . GLN B 1 138 ? -30.797 7.172 2.92 1 86.5 138 GLN B CA 1
ATOM 3891 C C . GLN B 1 138 ? -31.438 8.492 3.346 1 86.5 138 GLN B C 1
ATOM 3893 O O . GLN B 1 138 ? -31.375 8.867 4.52 1 86.5 138 GLN B O 1
ATOM 3898 N N . PRO B 1 139 ? -31.938 9.219 2.445 1 72.81 139 PRO B N 1
ATOM 3899 C CA . PRO B 1 139 ? -32.656 10.445 2.826 1 72.81 139 PRO B CA 1
ATOM 3900 C C . PRO B 1 139 ? -33.875 10.18 3.693 1 72.81 139 PRO B C 1
ATOM 3902 O O . PRO B 1 139 ? -34.5 9.109 3.592 1 72.81 139 PRO B O 1
ATOM 3905 N N . PRO B 1 140 ? -34.062 10.984 4.758 1 66 140 PRO B N 1
ATOM 3906 C CA . PRO B 1 140 ? -35.281 10.82 5.547 1 66 140 PRO B CA 1
ATOM 3907 C C . PRO B 1 140 ? -36.562 10.742 4.68 1 66 140 PRO B C 1
ATOM 3909 O O . PRO B 1 140 ? -36.594 11.32 3.59 1 66 140 PRO B O 1
ATOM 3912 N N . PRO B 1 141 ? -37.375 9.742 4.957 1 61.03 141 PRO B N 1
ATOM 3913 C CA . PRO B 1 141 ? -38.625 9.695 4.168 1 61.03 141 PRO B CA 1
ATOM 3914 C C . PRO B 1 141 ? -39.312 11.055 4.07 1 61.03 141 PRO B C 1
ATOM 3916 O O . PRO B 1 141 ? -39.25 11.852 5.012 1 61.03 141 PRO B O 1
ATOM 3919 N N . ALA B 1 142 ? -39.531 11.555 2.922 1 54.06 142 ALA B N 1
ATOM 3920 C CA . ALA B 1 142 ? -40.312 12.773 2.738 1 54.06 142 ALA B CA 1
ATOM 3921 C C . ALA B 1 142 ? -41.562 12.75 3.594 1 54.06 142 ALA B C 1
ATOM 3923 O O . ALA B 1 142 ? -42.344 11.789 3.545 1 54.06 142 ALA B O 1
ATOM 3924 N N . VAL B 1 143 ? -41.469 13.258 4.758 1 50.03 143 VAL B N 1
ATOM 3925 C CA . VAL B 1 143 ? -42.75 13.422 5.453 1 50.03 143 VAL B CA 1
ATOM 3926 C C . VAL B 1 143 ? -43.781 14 4.496 1 50.03 143 VAL B C 1
ATOM 3928 O O . VAL B 1 143 ? -43.531 15 3.826 1 50.03 143 VAL B O 1
ATOM 3931 N N . ALA B 1 144 ? -44.688 13.258 3.955 1 48.44 144 ALA B N 1
ATOM 3932 C CA . ALA B 1 144 ? -45.844 13.82 3.25 1 48.44 144 ALA B CA 1
ATOM 3933 C C . ALA B 1 144 ? -46.438 15 4.023 1 48.44 144 ALA B C 1
ATOM 3935 O O . ALA B 1 144 ? -46.562 14.953 5.25 1 48.44 144 ALA B O 1
ATOM 3936 N N . PRO B 1 145 ? -46.438 16.172 3.354 1 44.97 145 PRO B N 1
ATOM 3937 C CA . PRO B 1 145 ? -47.125 17.25 4.047 1 44.97 145 PRO B CA 1
ATOM 3938 C C . PRO B 1 145 ? -48.406 16.797 4.715 1 44.97 145 PRO B C 1
ATOM 3940 O O . PRO B 1 145 ? -49.188 16.031 4.121 1 44.97 145 PRO B O 1
ATOM 3943 N N . ALA B 1 146 ? -48.375 16.75 5.98 1 40.41 146 ALA B N 1
ATOM 3944 C CA . ALA B 1 146 ? -49.688 16.578 6.613 1 40.41 146 ALA B CA 1
ATOM 3945 C C . ALA B 1 146 ? -50.75 17.438 5.934 1 40.41 146 ALA B C 1
ATOM 3947 O O . ALA B 1 146 ? -50.531 18.641 5.734 1 40.41 146 ALA B O 1
ATOM 3948 N N . GLU B 1 147 ? -51.594 16.969 5.246 1 42 147 GLU B N 1
ATOM 3949 C CA . GLU B 1 147 ? -52.812 17.719 4.996 1 42 147 GLU B CA 1
ATOM 3950 C C . GLU B 1 147 ? -53.375 18.312 6.285 1 42 147 GLU B C 1
ATOM 3952 O O . GLU B 1 147 ? -53.438 17.625 7.312 1 42 147 GLU B O 1
ATOM 3957 N N . GLY B 1 148 ? -53.281 19.625 6.527 1 37 148 GLY B N 1
ATOM 3958 C CA . GLY B 1 148 ? -53.844 20.469 7.57 1 37 148 GLY B CA 1
ATOM 3959 C C . GLY B 1 148 ? -55.25 20.109 7.965 1 37 148 GLY B C 1
ATOM 3960 O O . GLY B 1 148 ? -56.188 20.828 7.66 1 37 148 GLY B O 1
ATOM 3961 N N . SER B 1 149 ? -55.719 18.891 8.164 1 37.94 149 SER B N 1
ATOM 3962 C CA . SER B 1 149 ? -57.031 19.047 8.789 1 37.94 149 SER B CA 1
ATOM 3963 C C . SER B 1 149 ? -56.906 19.781 10.125 1 37.94 149 SER B C 1
ATOM 3965 O O . SER B 1 149 ? -55.969 19.547 10.898 1 37.94 149 SER B O 1
ATOM 3967 N N . LEU B 1 150 ? -57.562 21.062 10.344 1 32.72 150 LEU B N 1
ATOM 3968 C CA . LEU B 1 150 ? -57.844 22.062 11.375 1 32.72 150 LEU B CA 1
ATOM 3969 C C . LEU B 1 150 ? -58.281 21.406 12.672 1 32.72 150 LEU B C 1
ATOM 3971 O O . LEU B 1 150 ? -58.688 22.078 13.609 1 32.72 150 LEU B O 1
ATOM 3975 N N . ASP B 1 151 ? -58.781 20.25 12.75 1 36.81 151 ASP B N 1
ATOM 3976 C CA . ASP B 1 151 ? -59.344 20.094 14.086 1 36.81 151 ASP B CA 1
ATOM 3977 C C . ASP B 1 151 ? -58.25 20.203 15.156 1 36.81 151 ASP B C 1
ATOM 3979 O O . ASP B 1 151 ? -57.094 19.797 14.938 1 36.81 151 ASP B O 1
ATOM 3983 N N . GLY B 1 152 ? -58.344 21.031 16.266 1 28.88 152 GLY B N 1
ATOM 3984 C CA . GLY B 1 152 ? -57.656 21.531 17.453 1 28.88 152 GLY B CA 1
ATOM 3985 C C . GLY B 1 152 ? -56.875 20.469 18.172 1 28.88 152 GLY B C 1
ATOM 3986 O O . GLY B 1 152 ? -56.344 20.703 19.25 1 28.88 152 GLY B O 1
ATOM 3987 N N . LYS B 1 153 ? -57.438 19.297 18.281 1 34.94 153 LYS B N 1
ATOM 3988 C CA . LYS B 1 153 ? -56.75 18.656 19.406 1 34.94 153 LYS B CA 1
ATOM 3989 C C . LYS B 1 153 ? -55.25 18.5 19.109 1 34.94 153 LYS B C 1
ATOM 3991 O O . LYS B 1 153 ? -54.875 17.875 18.125 1 34.94 153 LYS B O 1
ATOM 3996 N N . ALA B 1 154 ? -54.406 19.438 19.672 1 30.45 154 ALA B N 1
ATOM 3997 C CA . ALA B 1 154 ? -52.938 19.484 19.75 1 30.45 154 ALA B CA 1
ATOM 3998 C C . ALA B 1 154 ? -52.375 18.109 20.094 1 30.45 154 ALA B C 1
ATOM 4000 O O . ALA B 1 154 ? -52.406 17.688 21.25 1 30.45 154 ALA B O 1
ATOM 4001 N N . VAL B 1 155 ? -52.781 17.047 19.516 1 32.16 155 VAL B N 1
ATOM 4002 C CA . VAL B 1 155 ? -51.969 15.914 19.984 1 32.16 155 VAL B CA 1
ATOM 4003 C C . VAL B 1 155 ? -50.5 16.266 19.906 1 32.16 155 VAL B C 1
ATOM 4005 O O . VAL B 1 155 ? -50.031 16.922 18.969 1 32.16 155 VAL B O 1
ATOM 4008 N N . SER B 1 156 ? -49.844 16.375 21.094 1 31.34 156 SER B N 1
ATOM 4009 C CA . SER B 1 156 ? -48.406 16.422 21.328 1 31.34 156 SER B CA 1
ATOM 4010 C C . SER B 1 156 ? -47.688 15.461 20.406 1 31.34 156 SER B C 1
ATOM 4012 O O . SER B 1 156 ? -47.938 14.25 20.406 1 31.34 156 SER B O 1
ATOM 4014 N N . ALA B 1 157 ? -47.594 15.797 19.203 1 31.86 157 ALA B N 1
ATOM 4015 C CA . ALA B 1 157 ? -46.656 15.102 18.359 1 31.86 157 ALA B CA 1
ATOM 4016 C C . ALA B 1 157 ? -45.344 14.859 19.094 1 31.86 157 ALA B C 1
ATOM 4018 O O . ALA B 1 157 ? -44.562 15.789 19.297 1 31.86 157 ALA B O 1
ATOM 4019 N N . SER B 1 158 ? -45.406 14.188 20.188 1 31.92 158 SER B N 1
ATOM 4020 C CA . SER B 1 158 ? -44.125 13.641 20.594 1 31.92 158 SER B CA 1
ATOM 4021 C C . SER B 1 158 ? -43.312 13.188 19.375 1 31.92 158 SER B C 1
ATOM 4023 O O . SER B 1 158 ? -43.719 12.289 18.641 1 31.92 158 SER B O 1
ATOM 4025 N N . SER B 1 159 ? -42.906 14.133 18.609 1 32.75 159 SER B N 1
ATOM 4026 C CA . SER B 1 159 ? -41.719 13.891 17.75 1 32.75 159 SER B CA 1
ATOM 4027 C C . SER B 1 159 ? -40.781 12.898 18.406 1 32.75 159 SER B C 1
ATOM 4029 O O . SER B 1 159 ? -39.969 13.281 19.25 1 32.75 159 SER B O 1
ATOM 4031 N N . SER B 1 160 ? -41.281 11.938 19.062 1 33.31 160 SER B N 1
ATOM 4032 C CA . SER B 1 160 ? -40.219 10.969 19.25 1 33.31 160 SER B CA 1
ATOM 4033 C C . SER B 1 160 ? -39.219 11 18.078 1 33.31 160 SER B C 1
ATOM 4035 O O . SER B 1 160 ? -39.562 10.617 16.969 1 33.31 160 SER B O 1
ATOM 4037 N N . GLY B 1 161 ? -38.656 12.109 17.828 1 35.31 161 GLY B N 1
ATOM 4038 C CA . GLY B 1 161 ? -37.375 12.203 17.125 1 35.31 161 GLY B CA 1
ATOM 4039 C C . GLY B 1 161 ? -36.625 10.891 17.094 1 35.31 161 GLY B C 1
ATOM 4040 O O . GLY B 1 161 ? -35.719 10.656 17.922 1 35.31 161 GLY B O 1
ATOM 4041 N N . GLY B 1 162 ? -37.312 9.898 17.219 1 37.09 162 GLY B N 1
ATOM 4042 C CA . GLY B 1 162 ? -36.469 8.727 16.953 1 37.09 162 GLY B CA 1
ATOM 4043 C C . GLY B 1 162 ? -35.312 9.008 16.047 1 37.09 162 GLY B C 1
ATOM 4044 O O . GLY B 1 162 ? -35.375 9.883 15.18 1 37.09 162 GLY B O 1
ATOM 4045 N N . ALA B 1 163 ? -34.188 8.852 16.625 1 38.62 163 ALA B N 1
ATOM 4046 C CA . ALA B 1 163 ? -32.938 8.867 15.844 1 38.62 163 ALA B CA 1
ATOM 4047 C C . ALA B 1 163 ? -33.188 8.469 14.398 1 38.62 163 ALA B C 1
ATOM 4049 O O . ALA B 1 163 ? -33.625 7.352 14.117 1 38.62 163 ALA B O 1
ATOM 4050 N N . ASP B 1 164 ? -33.969 9.188 13.625 1 45.88 164 ASP B N 1
ATOM 4051 C CA . ASP B 1 164 ? -33.875 9.016 12.18 1 45.88 164 ASP B CA 1
ATOM 4052 C C . ASP B 1 164 ? -32.719 8.094 11.812 1 45.88 164 ASP B C 1
ATOM 4054 O O . ASP B 1 164 ? -31.547 8.469 11.938 1 45.88 164 ASP B O 1
ATOM 4058 N N . ALA B 1 165 ? -32.75 6.906 12.258 1 51.47 165 ALA B N 1
ATOM 4059 C CA . ALA B 1 165 ? -31.859 5.766 12.047 1 51.47 165 ALA B CA 1
ATOM 4060 C C . ALA B 1 165 ? -31.141 5.867 10.703 1 51.47 165 ALA B C 1
ATOM 4062 O O . ALA B 1 165 ? -31.781 5.992 9.664 1 51.47 165 ALA B O 1
ATOM 4063 N N . ASP B 1 166 ? -29.969 6.543 10.641 1 67.25 166 ASP B N 1
ATOM 4064 C CA . ASP B 1 166 ? -28.953 6.637 9.594 1 67.25 166 ASP B CA 1
ATOM 4065 C C . ASP B 1 166 ? -28.875 5.336 8.797 1 67.25 166 ASP B C 1
ATOM 4067 O O . ASP B 1 166 ? -28.266 4.367 9.25 1 67.25 166 ASP B O 1
ATOM 4071 N N . ASN B 1 167 ? -29.891 5.23 7.957 1 86.94 167 ASN B N 1
ATOM 4072 C CA . ASN B 1 167 ? -29.875 4.051 7.098 1 86.94 167 ASN B CA 1
ATOM 4073 C C . ASN B 1 167 ? -28.922 4.227 5.922 1 86.94 167 ASN B C 1
ATOM 4075 O O . ASN B 1 167 ? -28.906 5.281 5.277 1 86.94 167 ASN B O 1
ATOM 4079 N N . VAL B 1 168 ? -28.062 3.348 5.809 1 95.25 168 VAL B N 1
ATOM 4080 C CA . VAL B 1 168 ? -27.125 3.287 4.695 1 95.25 168 VAL B CA 1
ATOM 4081 C C . VAL B 1 168 ? -27.594 2.254 3.676 1 95.25 168 VAL B C 1
ATOM 4083 O O . VAL B 1 168 ? -27.969 1.141 4.043 1 95.25 168 VAL B O 1
ATOM 4086 N N . VAL B 1 169 ? -27.641 2.65 2.434 1 94.75 169 VAL B N 1
ATOM 4087 C CA . VAL B 1 169 ? -28.062 1.739 1.375 1 94.75 169 VAL B CA 1
ATOM 4088 C C . VAL B 1 169 ? -27 1.692 0.277 1 94.75 169 VAL B C 1
ATOM 4090 O O . VAL B 1 169 ? -26.188 2.609 0.151 1 94.75 169 VAL B O 1
ATOM 4093 N N . ILE B 1 170 ? -27.078 0.601 -0.469 1 96 170 ILE B N 1
ATOM 4094 C CA . ILE B 1 170 ? -26.188 0.457 -1.606 1 96 170 ILE B CA 1
ATOM 4095 C C . ILE B 1 170 ? -26.672 1.333 -2.76 1 96 170 ILE B C 1
ATOM 4097 O O . ILE B 1 170 ? -27.859 1.389 -3.049 1 96 170 ILE B O 1
ATOM 4101 N N . ARG B 1 171 ? -25.703 2.012 -3.359 1 95.12 171 ARG B N 1
ATOM 4102 C CA . ARG B 1 171 ? -26.062 2.785 -4.543 1 95.12 171 ARG B CA 1
ATOM 4103 C C . ARG B 1 171 ? -26.547 1.873 -5.664 1 95.12 171 ARG B C 1
ATOM 4105 O O . ARG B 1 171 ? -25.906 0.868 -5.98 1 95.12 171 ARG B O 1
ATOM 4112 N N . PRO B 1 172 ? -27.625 2.236 -6.273 1 93.88 172 PRO B N 1
ATOM 4113 C CA . PRO B 1 172 ? -28.219 1.365 -7.289 1 93.88 172 PRO B CA 1
ATOM 4114 C C . PRO B 1 172 ? -27.25 1.039 -8.43 1 93.88 172 PRO B C 1
ATOM 4116 O O . PRO B 1 172 ? -27.25 -0.089 -8.93 1 93.88 172 PRO B O 1
ATOM 4119 N N . GLU B 1 173 ? -26.438 1.973 -8.82 1 94.31 173 GLU B N 1
ATOM 4120 C CA . GLU B 1 173 ? -25.531 1.784 -9.953 1 94.31 173 GLU B CA 1
ATOM 4121 C C . GLU B 1 173 ? -24.422 0.798 -9.609 1 94.31 173 GLU B C 1
ATOM 4123 O O . GLU B 1 173 ? -23.719 0.313 -10.5 1 94.31 173 GLU B O 1
ATOM 4128 N N . GLN B 1 174 ? -24.281 0.501 -8.312 1 94.5 174 GLN B N 1
ATOM 4129 C CA . GLN B 1 174 ? -23.203 -0.377 -7.867 1 94.5 174 GLN B CA 1
ATOM 4130 C C . GLN B 1 174 ? -23.734 -1.755 -7.484 1 94.5 174 GLN B C 1
ATOM 4132 O O . GLN B 1 174 ? -22.953 -2.672 -7.207 1 94.5 174 GLN B O 1
ATOM 4137 N N . MET B 1 175 ? -24.984 -1.959 -7.566 1 94.25 175 MET B N 1
ATOM 4138 C CA . MET B 1 175 ? -25.656 -3.156 -7.07 1 94.25 175 MET B CA 1
ATOM 4139 C C . MET B 1 175 ? -25.156 -4.398 -7.809 1 94.25 175 MET B C 1
ATOM 4141 O O . MET B 1 175 ? -24.75 -5.375 -7.18 1 94.25 175 MET B O 1
ATOM 4145 N N . ALA B 1 176 ? -25.172 -4.336 -9.047 1 93.06 176 ALA B N 1
ATOM 4146 C CA . ALA B 1 176 ? -24.812 -5.496 -9.852 1 93.06 176 ALA B CA 1
ATOM 4147 C C . ALA B 1 176 ? -23.359 -5.906 -9.625 1 93.06 176 ALA B C 1
ATOM 4149 O O . ALA B 1 176 ? -23.062 -7.09 -9.453 1 93.06 176 ALA B O 1
ATOM 4150 N N . ALA B 1 177 ? -22.484 -4.965 -9.641 1 93.31 177 ALA B N 1
ATOM 4151 C CA . ALA B 1 177 ? -21.062 -5.227 -9.453 1 93.31 177 ALA B CA 1
ATOM 4152 C C . ALA B 1 177 ? -20.781 -5.832 -8.078 1 93.31 177 ALA B C 1
ATOM 4154 O O . ALA B 1 177 ? -20.047 -6.816 -7.957 1 93.31 177 ALA B O 1
ATOM 4155 N N . LEU B 1 178 ? -21.422 -5.309 -7.094 1 95.94 178 LEU B N 1
ATOM 4156 C CA . LEU B 1 178 ? -21.219 -5.801 -5.734 1 95.94 178 LEU B CA 1
ATOM 4157 C C . LEU B 1 178 ? -21.781 -7.211 -5.578 1 95.94 178 LEU B C 1
ATOM 4159 O O . LEU B 1 178 ? -21.172 -8.055 -4.914 1 95.94 178 LEU B O 1
ATOM 4163 N N . ALA B 1 179 ? -22.875 -7.402 -6.191 1 95.31 179 ALA B N 1
ATOM 4164 C CA . ALA B 1 179 ? -23.469 -8.734 -6.133 1 95.31 179 ALA B CA 1
ATOM 4165 C C . ALA B 1 179 ? -22.547 -9.773 -6.766 1 95.31 179 ALA B C 1
ATOM 4167 O O . ALA B 1 179 ? -22.391 -10.875 -6.234 1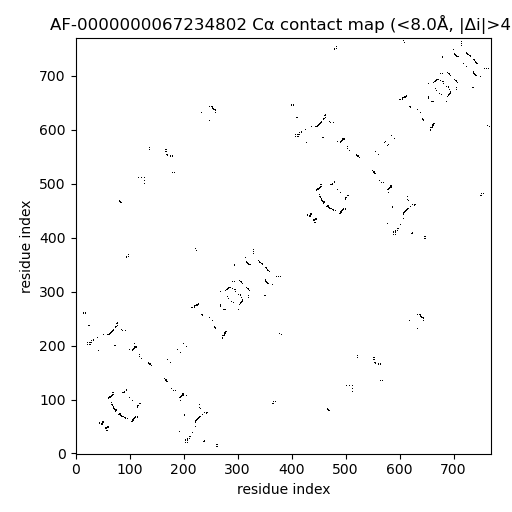 95.31 179 ALA B O 1
ATOM 4168 N N . ARG B 1 180 ? -22.016 -9.422 -7.844 1 93.69 180 ARG B N 1
ATOM 4169 C CA . ARG B 1 180 ? -21.094 -10.32 -8.539 1 93.69 180 ARG B CA 1
ATOM 4170 C C . ARG B 1 180 ? -19.891 -10.656 -7.668 1 93.69 180 ARG B C 1
ATOM 4172 O O . ARG B 1 180 ? -19.5 -11.82 -7.566 1 93.69 180 ARG B O 1
ATOM 4179 N N . VAL B 1 181 ? -19.297 -9.664 -7.02 1 94.75 181 VAL B N 1
ATOM 4180 C CA . VAL B 1 181 ? -18.141 -9.844 -6.156 1 94.75 181 VAL B CA 1
ATOM 4181 C C . VAL B 1 181 ? -18.5 -10.742 -4.98 1 94.75 181 VAL B C 1
ATOM 4183 O O . VAL B 1 181 ? -17.797 -11.711 -4.684 1 94.75 181 VAL B O 1
ATOM 4186 N N . LEU B 1 182 ? -19.609 -10.461 -4.383 1 96.19 182 LEU B N 1
ATOM 4187 C CA . LEU B 1 182 ? -20.031 -11.203 -3.201 1 96.19 182 LEU B CA 1
ATOM 4188 C C . LEU B 1 182 ? -20.344 -12.656 -3.553 1 96.19 182 LEU B C 1
ATOM 4190 O O . LEU B 1 182 ? -20.016 -13.57 -2.797 1 96.19 182 LEU B O 1
ATOM 4194 N N . ARG B 1 183 ? -20.906 -12.891 -4.707 1 95.25 183 ARG B N 1
ATOM 4195 C CA . ARG B 1 183 ? -21.219 -14.242 -5.148 1 95.25 183 ARG B CA 1
ATOM 4196 C C . ARG B 1 183 ? -19.938 -15.031 -5.422 1 95.25 183 ARG B C 1
ATOM 4198 O O . ARG B 1 183 ? -19.828 -16.203 -5.051 1 95.25 183 ARG B O 1
ATOM 4205 N N . ALA B 1 184 ? -19.094 -14.367 -6.078 1 94.81 184 ALA B N 1
ATOM 4206 C CA . ALA B 1 184 ? -17.812 -15.023 -6.379 1 94.81 184 ALA B CA 1
ATOM 4207 C C . ALA B 1 184 ? -17.078 -15.406 -5.102 1 94.81 184 ALA B C 1
ATOM 4209 O O . ALA B 1 184 ? -16.547 -16.516 -4.992 1 94.81 184 ALA B O 1
ATOM 4210 N N . GLN B 1 185 ? -17.062 -14.531 -4.176 1 94.94 185 GLN B N 1
ATOM 4211 C CA . GLN B 1 185 ? -16.406 -14.805 -2.896 1 94.94 185 GLN B CA 1
ATOM 4212 C C . GLN B 1 185 ? -17.125 -15.93 -2.148 1 94.94 185 GLN B C 1
ATOM 4214 O O . GLN B 1 185 ? -16.469 -16.797 -1.551 1 94.94 185 GLN B O 1
ATOM 4219 N N . GLN B 1 186 ? -18.406 -15.891 -2.211 1 94.62 186 GLN B N 1
ATOM 4220 C CA . GLN B 1 186 ? -19.188 -16.938 -1.559 1 94.62 186 GLN B CA 1
ATOM 4221 C C . GLN B 1 186 ? -18.906 -18.297 -2.182 1 94.62 186 GLN B C 1
ATOM 4223 O O . GLN B 1 186 ? -18.766 -19.297 -1.468 1 94.62 186 GLN B O 1
ATOM 4228 N N . ALA B 1 187 ? -18.875 -18.344 -3.436 1 95.38 187 ALA B N 1
ATOM 4229 C CA . ALA B 1 187 ? -18.578 -19.594 -4.137 1 95.38 187 ALA B CA 1
ATOM 4230 C C . ALA B 1 187 ? -17.219 -20.141 -3.729 1 95.38 187 ALA B C 1
ATOM 4232 O O . ALA B 1 187 ? -17.078 -21.344 -3.484 1 95.38 187 ALA B O 1
ATOM 4233 N N . CYS B 1 188 ? -16.234 -19.297 -3.617 1 96.31 188 CYS B N 1
ATOM 4234 C CA . CYS B 1 188 ? -14.906 -19.719 -3.207 1 96.31 188 CYS B CA 1
ATOM 4235 C C . CYS B 1 188 ? -14.914 -20.266 -1.788 1 96.31 188 CYS B C 1
ATOM 4237 O O . CYS B 1 188 ? -14.25 -21.266 -1.5 1 96.31 188 CYS B O 1
ATOM 4239 N N . ARG B 1 189 ? -15.633 -19.641 -0.93 1 94.62 189 ARG B N 1
ATOM 4240 C CA . ARG B 1 189 ? -15.711 -20.062 0.462 1 94.62 189 ARG B CA 1
ATOM 4241 C C . ARG B 1 189 ? -16.422 -21.406 0.575 1 94.62 189 ARG B C 1
ATOM 4243 O O . ARG B 1 189 ? -15.969 -22.297 1.296 1 94.62 189 ARG B O 1
ATOM 4250 N N . GLU B 1 190 ? -17.516 -21.547 -0.1 1 94.44 190 GLU B N 1
ATOM 4251 C CA . GLU B 1 190 ? -18.328 -22.75 -0.034 1 94.44 190 GLU B CA 1
ATOM 4252 C C . GLU B 1 190 ? -17.562 -23.953 -0.588 1 94.44 190 GLU B C 1
ATOM 4254 O O . GLU B 1 190 ? -17.594 -25.047 -0.002 1 94.44 190 GLU B O 1
ATOM 4259 N N . HIS B 1 191 ? -16.859 -23.781 -1.618 1 94.81 191 HIS B N 1
ATOM 4260 C CA . HIS B 1 191 ? -16.172 -24.891 -2.268 1 94.81 191 HIS B CA 1
ATOM 4261 C C . HIS B 1 191 ? -14.719 -25 -1.791 1 94.81 191 HIS B C 1
ATOM 4263 O O . HIS B 1 191 ? -14.039 -25.984 -2.078 1 94.81 191 HIS B O 1
ATOM 4269 N N . GLY B 1 192 ? -14.258 -23.938 -1.091 1 96.44 192 GLY B N 1
ATOM 4270 C CA . GLY B 1 192 ? -12.898 -23.938 -0.572 1 96.44 192 GLY B CA 1
ATOM 4271 C C . GLY B 1 192 ? -11.844 -23.922 -1.662 1 96.44 192 GLY B C 1
ATOM 4272 O O . GLY B 1 192 ? -10.836 -24.625 -1.568 1 96.44 192 GLY B O 1
ATOM 4273 N N . THR B 1 193 ? -12.086 -23.156 -2.695 1 97.94 193 THR B N 1
ATOM 4274 C CA . THR B 1 193 ? -11.242 -23.25 -3.885 1 97.94 193 THR B CA 1
ATOM 4275 C C . THR B 1 193 ? -10.18 -22.156 -3.893 1 97.94 193 THR B C 1
ATOM 4277 O O . THR B 1 193 ? -9.328 -22.125 -4.777 1 97.94 193 THR B O 1
ATOM 4280 N N . LEU B 1 194 ? -10.203 -21.281 -2.863 1 98.5 194 LEU B N 1
ATOM 4281 C CA . LEU B 1 194 ? -9.242 -20.172 -2.838 1 98.5 194 LEU B CA 1
ATOM 4282 C C . LEU B 1 194 ? -8.602 -20.047 -1.461 1 98.5 194 LEU B C 1
ATOM 4284 O O . LEU B 1 194 ? -9.297 -19.844 -0.463 1 98.5 194 LEU B O 1
ATOM 4288 N N . LEU B 1 195 ? -7.355 -20.25 -1.373 1 98.62 195 LEU B N 1
ATOM 4289 C CA . LEU B 1 195 ? -6.551 -20 -0.181 1 98.62 195 LEU B CA 1
ATOM 4290 C C . LEU B 1 195 ? -5.609 -18.812 -0.396 1 98.62 195 LEU B C 1
ATOM 4292 O O . LEU B 1 195 ? -4.77 -18.844 -1.302 1 98.62 195 LEU B O 1
ATOM 4296 N N . ILE B 1 196 ? -5.75 -17.797 0.391 1 98.44 196 ILE B N 1
ATOM 4297 C CA . ILE B 1 196 ? -4.922 -16.594 0.262 1 98.44 196 ILE B CA 1
ATOM 4298 C C . ILE B 1 196 ? -3.842 -16.609 1.344 1 98.44 196 ILE B C 1
ATOM 4300 O O . ILE B 1 196 ? -4.148 -16.719 2.533 1 98.44 196 ILE B O 1
ATOM 4304 N N . ILE B 1 197 ? -2.652 -16.547 0.969 1 98.56 197 ILE B N 1
ATOM 4305 C CA . ILE B 1 197 ? -1.503 -16.453 1.863 1 98.56 197 ILE B CA 1
ATOM 4306 C C . ILE B 1 197 ? -0.742 -15.156 1.586 1 98.56 197 ILE B C 1
ATOM 4308 O O . ILE B 1 197 ? -0.307 -14.914 0.458 1 98.56 197 ILE B O 1
ATOM 4312 N N . LYS B 1 198 ? -0.545 -14.375 2.617 1 98.06 198 LYS B N 1
ATOM 4313 C CA . LYS B 1 198 ? 0.078 -13.062 2.461 1 98.06 198 LYS B CA 1
ATOM 4314 C C . LYS B 1 198 ? 1.564 -13.117 2.803 1 98.06 198 LYS B C 1
ATOM 4316 O O . LYS B 1 198 ? 1.965 -13.797 3.748 1 98.06 198 LYS B O 1
ATOM 4321 N N . TYR B 1 199 ? 2.375 -12.422 2.014 1 97.62 199 TYR B N 1
ATOM 4322 C CA . TYR B 1 199 ? 3.779 -12.172 2.316 1 97.62 199 TYR B CA 1
ATOM 4323 C C . TYR B 1 199 ? 4.117 -10.695 2.152 1 97.62 199 TYR B C 1
ATOM 4325 O O . TYR B 1 199 ? 3.314 -9.922 1.626 1 97.62 199 TYR B O 1
ATOM 4333 N N . GLU B 1 200 ? 5.238 -10.305 2.646 1 95.62 200 GLU B N 1
ATOM 4334 C CA . GLU B 1 200 ? 5.695 -8.93 2.469 1 95.62 200 GLU B CA 1
ATOM 4335 C C . GLU B 1 200 ? 7.137 -8.883 1.971 1 95.62 200 GLU B C 1
ATOM 4337 O O . GLU B 1 200 ? 7.43 -8.242 0.958 1 95.62 200 GLU B O 1
ATOM 4342 N N . THR B 1 201 ? 8 -9.57 2.596 1 96 201 THR B N 1
ATOM 4343 C CA . THR B 1 201 ? 9.43 -9.469 2.299 1 96 201 THR B CA 1
ATOM 4344 C C . THR B 1 201 ? 9.867 -10.602 1.379 1 96 201 THR B C 1
ATOM 4346 O O . THR B 1 201 ? 9.156 -11.594 1.222 1 96 201 THR B O 1
ATOM 4349 N N . ILE B 1 202 ? 11.055 -10.422 0.879 1 96 202 ILE B N 1
ATOM 4350 C CA . ILE B 1 202 ? 11.68 -11.469 0.074 1 96 202 ILE B CA 1
ATOM 4351 C C . ILE B 1 202 ? 11.859 -12.727 0.916 1 96 202 ILE B C 1
ATOM 4353 O O . ILE B 1 202 ? 11.734 -13.844 0.408 1 96 202 ILE B O 1
ATOM 4357 N N . PHE B 1 203 ? 12.039 -12.562 2.193 1 95.56 203 PHE B N 1
ATOM 4358 C CA . PHE B 1 203 ? 12.203 -13.703 3.096 1 95.56 203 PHE B CA 1
ATOM 4359 C C . PHE B 1 203 ? 10.891 -14.461 3.24 1 95.56 203 PHE B C 1
ATOM 4361 O O . PHE B 1 203 ? 10.867 -15.695 3.176 1 95.56 203 PHE B O 1
ATOM 4368 N N . ASP B 1 204 ? 9.805 -13.703 3.463 1 96.88 204 ASP B N 1
ATOM 4369 C CA . ASP B 1 204 ? 8.484 -14.328 3.494 1 96.88 204 ASP B CA 1
ATOM 4370 C C . ASP B 1 204 ? 8.234 -15.133 2.223 1 96.88 204 ASP B C 1
ATOM 4372 O O . ASP B 1 204 ? 7.891 -16.312 2.289 1 96.88 204 ASP B O 1
ATOM 4376 N N . TYR B 1 205 ? 8.422 -14.445 1.152 1 97.19 205 TYR B N 1
ATOM 4377 C CA . TYR B 1 205 ? 8.078 -15 -0.154 1 97.19 205 TYR B CA 1
ATOM 4378 C C . TYR B 1 205 ? 8.781 -16.328 -0.387 1 97.19 205 TYR B C 1
ATOM 4380 O O . TYR B 1 205 ? 8.133 -17.344 -0.689 1 97.19 205 TYR B O 1
ATOM 4388 N N . LEU B 1 206 ? 10.039 -16.359 -0.241 1 96.25 206 LEU B N 1
ATOM 4389 C CA . LEU B 1 206 ? 10.82 -17.531 -0.583 1 96.25 206 LEU B CA 1
ATOM 4390 C C . LEU B 1 206 ? 10.586 -18.656 0.43 1 96.25 206 LEU B C 1
ATOM 4392 O O . LEU B 1 206 ? 10.547 -19.828 0.064 1 96.25 206 LEU B O 1
ATOM 4396 N N . THR B 1 207 ? 10.445 -18.328 1.675 1 96.38 207 THR B N 1
ATOM 4397 C CA . THR B 1 207 ? 10.141 -19.328 2.693 1 96.38 207 THR B CA 1
ATOM 4398 C C . THR B 1 207 ? 8.805 -20 2.41 1 96.38 207 THR B C 1
ATOM 4400 O O . THR B 1 207 ? 8.703 -21.234 2.436 1 96.38 207 THR B O 1
ATOM 4403 N N . TYR B 1 208 ? 7.816 -19.219 2.121 1 98.12 208 TYR B N 1
ATOM 4404 C CA . TYR B 1 208 ? 6.488 -19.766 1.86 1 98.12 208 TYR B CA 1
ATOM 4405 C C . TYR B 1 208 ? 6.473 -20.562 0.561 1 98.12 208 TYR B C 1
ATOM 4407 O O . TYR B 1 208 ? 5.844 -21.609 0.481 1 98.12 208 TYR B O 1
ATOM 4415 N N . LEU B 1 209 ? 7.129 -20.016 -0.439 1 97.56 209 LEU B N 1
ATOM 4416 C CA . LEU B 1 209 ? 7.18 -20.719 -1.713 1 97.56 209 LEU B CA 1
ATOM 4417 C C . LEU B 1 209 ? 7.785 -22.109 -1.54 1 97.56 209 LEU B C 1
ATOM 4419 O O . LEU B 1 209 ? 7.258 -23.094 -2.064 1 97.56 209 LEU B O 1
ATOM 4423 N N . ARG B 1 210 ? 8.875 -22.25 -0.798 1 96.06 210 ARG B N 1
ATOM 4424 C CA . ARG B 1 210 ? 9.508 -23.531 -0.539 1 96.06 210 ARG B CA 1
ATOM 4425 C C . ARG B 1 210 ? 8.562 -24.469 0.2 1 96.06 210 ARG B C 1
ATOM 4427 O O . ARG B 1 210 ? 8.367 -25.609 -0.209 1 96.06 210 ARG B O 1
ATOM 4434 N N . LEU B 1 211 ? 8.023 -23.953 1.191 1 96.88 211 LEU B N 1
ATOM 4435 C CA . LEU B 1 211 ? 7.137 -24.766 2.02 1 96.88 211 LEU B CA 1
ATOM 4436 C C . LEU B 1 211 ? 5.949 -25.266 1.209 1 96.88 211 LEU B C 1
ATOM 4438 O O . LEU B 1 211 ? 5.613 -26.453 1.271 1 96.88 211 LEU B O 1
ATOM 4442 N N . ILE B 1 212 ? 5.32 -24.422 0.472 1 98.38 212 ILE B N 1
ATOM 4443 C CA . ILE B 1 212 ? 4.168 -24.766 -0.35 1 98.38 212 ILE B CA 1
ATOM 4444 C C . ILE B 1 212 ? 4.578 -25.812 -1.395 1 98.38 212 ILE B C 1
ATOM 4446 O O . ILE B 1 212 ? 3.875 -26.797 -1.602 1 98.38 212 ILE B O 1
ATOM 4450 N N . SER B 1 213 ? 5.707 -25.578 -2.02 1 97.88 213 SER B N 1
ATOM 4451 C CA . SER B 1 213 ? 6.203 -26.5 -3.047 1 97.88 213 SER B CA 1
ATOM 4452 C C . SER B 1 213 ? 6.434 -27.891 -2.486 1 97.88 213 SER B C 1
ATOM 4454 O O . SER B 1 213 ? 6.027 -28.891 -3.094 1 97.88 213 SER B O 1
ATOM 4456 N N . GLU B 1 214 ? 6.992 -27.922 -1.348 1 96.44 214 GLU B N 1
ATOM 4457 C CA . GLU B 1 214 ? 7.297 -29.219 -0.732 1 96.44 214 GLU B CA 1
ATOM 4458 C C . GLU B 1 214 ? 6.016 -29.953 -0.366 1 96.44 214 GLU B C 1
ATOM 4460 O O . GLU B 1 214 ? 5.938 -31.172 -0.532 1 96.44 214 GLU B O 1
ATOM 4465 N N . LEU B 1 215 ? 5.094 -29.266 0.099 1 97.5 215 LEU B N 1
ATOM 4466 C CA . LEU B 1 215 ? 3.83 -29.891 0.484 1 97.5 215 LEU B CA 1
ATOM 4467 C C . LEU B 1 215 ? 3.068 -30.375 -0.743 1 97.5 215 LEU B C 1
ATOM 4469 O O . LEU B 1 215 ? 2.344 -31.375 -0.672 1 97.5 215 LEU B O 1
ATOM 4473 N N . LEU B 1 216 ? 3.279 -29.75 -1.862 1 96.94 216 LEU B N 1
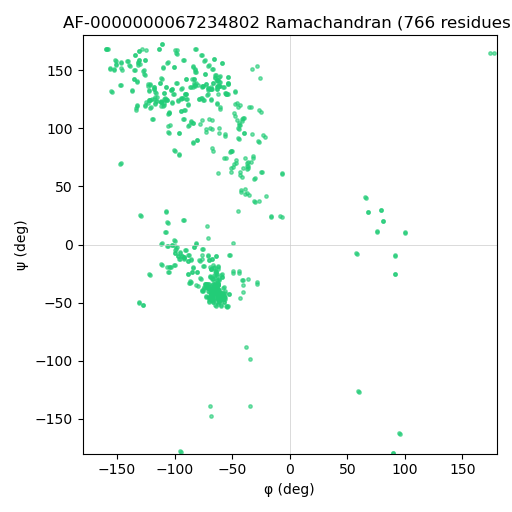ATOM 4474 C CA . LEU B 1 216 ? 2.539 -30.094 -3.074 1 96.94 216 LEU B CA 1
ATOM 4475 C C . LEU B 1 216 ? 3.301 -31.109 -3.916 1 96.94 216 LEU B C 1
ATOM 4477 O O . LEU B 1 216 ? 2.748 -31.672 -4.859 1 96.94 216 LEU B O 1
ATOM 4481 N N . ARG B 1 217 ? 4.512 -31.359 -3.57 1 96.06 217 ARG B N 1
ATOM 4482 C CA . ARG B 1 217 ? 5.426 -32.188 -4.344 1 96.06 217 ARG B CA 1
ATOM 4483 C C . ARG B 1 217 ? 4.801 -33.531 -4.66 1 96.06 217 ARG B C 1
ATOM 4485 O O . ARG B 1 217 ? 4.84 -34 -5.805 1 96.06 217 ARG B O 1
ATOM 4492 N N . PRO B 1 218 ? 4.105 -34.188 -3.693 1 93.62 218 PRO B N 1
ATOM 4493 C CA . PRO B 1 218 ? 3.572 -35.531 -3.953 1 93.62 218 PRO B CA 1
ATOM 4494 C C . PRO B 1 218 ? 2.453 -35.531 -4.992 1 93.62 218 PRO B C 1
ATOM 4496 O O . PRO B 1 218 ? 2.117 -36.562 -5.547 1 93.62 218 PRO B O 1
ATOM 4499 N N . LEU B 1 219 ? 1.938 -34.406 -5.324 1 92.88 219 LEU B N 1
ATOM 4500 C CA . LEU B 1 219 ? 0.77 -34.344 -6.191 1 92.88 219 LEU B CA 1
ATOM 4501 C C . LEU B 1 219 ? 1.187 -34.219 -7.656 1 92.88 219 LEU B C 1
ATOM 4503 O O . LEU B 1 219 ? 0.348 -34.344 -8.555 1 92.88 219 LEU B O 1
ATOM 4507 N N . GLY B 1 220 ? 2.416 -33.969 -7.883 1 91.94 220 GLY B N 1
ATOM 4508 C CA . GLY B 1 220 ? 3.023 -34.094 -9.195 1 91.94 220 GLY B CA 1
ATOM 4509 C C . GLY B 1 220 ? 2.373 -33.188 -10.242 1 91.94 220 GLY B C 1
ATOM 4510 O O . GLY B 1 220 ? 2.209 -32 -10.031 1 91.94 220 GLY B O 1
ATOM 4511 N N . PRO B 1 221 ? 1.968 -33.844 -11.352 1 93.12 221 PRO B N 1
ATOM 4512 C CA . PRO B 1 221 ? 1.517 -33.062 -12.516 1 93.12 221 PRO B CA 1
ATOM 4513 C C . PRO B 1 221 ? 0.167 -32.375 -12.281 1 93.12 221 PRO B C 1
ATOM 4515 O O . PRO B 1 221 ? -0.254 -31.547 -13.094 1 93.12 221 PRO B O 1
ATOM 4518 N N . ASP B 1 222 ? -0.489 -32.719 -11.195 1 93 222 ASP B N 1
ATOM 4519 C CA . ASP B 1 222 ? -1.766 -32.062 -10.867 1 93 222 ASP B CA 1
ATOM 4520 C C . ASP B 1 222 ? -1.559 -30.656 -10.336 1 93 222 ASP B C 1
ATOM 4522 O O . ASP B 1 222 ? -2.525 -29.922 -10.125 1 93 222 ASP B O 1
ATOM 4526 N N . VAL B 1 223 ? -0.318 -30.328 -10.188 1 96.31 223 VAL B N 1
ATOM 4527 C CA . VAL B 1 223 ? 0.014 -29.031 -9.594 1 96.31 223 VAL B CA 1
ATOM 4528 C C . VAL B 1 223 ? 0.666 -28.141 -10.641 1 96.31 223 VAL B C 1
ATOM 4530 O O . VAL B 1 223 ? 1.487 -28.594 -11.438 1 96.31 223 VAL B O 1
ATOM 4533 N N . MET B 1 224 ? 0.275 -26.906 -10.594 1 97.88 224 MET B N 1
ATOM 4534 C CA . MET B 1 224 ? 0.911 -25.875 -11.406 1 97.88 224 MET B CA 1
ATOM 4535 C C . MET B 1 224 ? 1.447 -24.734 -10.539 1 97.88 224 MET B C 1
ATOM 4537 O O . MET B 1 224 ? 0.794 -24.328 -9.578 1 97.88 224 MET B O 1
ATOM 4541 N N . PHE B 1 225 ? 2.631 -24.297 -10.844 1 98.5 225 PHE B N 1
ATOM 4542 C CA . PHE B 1 225 ? 3.162 -23.047 -10.289 1 98.5 225 PHE B CA 1
ATOM 4543 C C . PHE B 1 225 ? 3.141 -21.938 -11.328 1 98.5 225 PHE B C 1
ATOM 4545 O O . PHE B 1 225 ? 3.791 -22.047 -12.367 1 98.5 225 PHE B O 1
ATOM 4552 N N . TYR B 1 226 ? 2.332 -20.953 -11.086 1 98.69 226 TYR B N 1
ATOM 4553 C CA . TYR B 1 226 ? 2.18 -19.734 -11.883 1 98.69 226 TYR B CA 1
ATOM 4554 C C . TYR B 1 226 ? 2.828 -18.547 -11.188 1 98.69 226 TYR B C 1
ATOM 4556 O O . TYR B 1 226 ? 2.195 -17.891 -10.359 1 98.69 226 TYR B O 1
ATOM 4564 N N . LEU B 1 227 ? 4.062 -18.219 -11.562 1 97.94 227 LEU B N 1
ATOM 4565 C CA . LEU B 1 227 ? 4.926 -17.359 -10.75 1 97.94 227 LEU B CA 1
ATOM 4566 C C . LEU B 1 227 ? 4.938 -15.938 -11.297 1 97.94 227 LEU B C 1
ATOM 4568 O O . LEU B 1 227 ? 5.949 -15.477 -11.828 1 97.94 227 LEU B O 1
ATOM 4572 N N . ALA B 1 228 ? 3.92 -15.141 -10.969 1 97.19 228 ALA B N 1
ATOM 4573 C CA . ALA B 1 228 ? 3.715 -13.82 -11.555 1 97.19 228 ALA B CA 1
ATOM 4574 C C . ALA B 1 228 ? 4.199 -12.719 -10.617 1 97.19 228 ALA B C 1
ATOM 4576 O O . ALA B 1 228 ? 4.078 -11.531 -10.922 1 97.19 228 ALA B O 1
ATOM 4577 N N . ALA B 1 229 ? 4.781 -13.031 -9.492 1 96.94 229 ALA B N 1
ATOM 4578 C CA . ALA B 1 229 ? 5.246 -12.023 -8.539 1 96.94 229 ALA B CA 1
ATOM 4579 C C . ALA B 1 229 ? 6.504 -11.336 -9.047 1 96.94 229 ALA B C 1
ATOM 4581 O O . ALA B 1 229 ? 7.312 -11.938 -9.758 1 96.94 229 ALA B O 1
ATOM 4582 N N . ALA B 1 230 ? 6.605 -10.047 -8.703 1 94.31 230 ALA B N 1
ATOM 4583 C CA . ALA B 1 230 ? 7.859 -9.32 -8.898 1 94.31 230 ALA B CA 1
ATOM 4584 C C . ALA B 1 230 ? 8.812 -9.555 -7.727 1 94.31 230 ALA B C 1
ATOM 4586 O O . ALA B 1 230 ? 8.664 -8.953 -6.664 1 94.31 230 ALA B O 1
ATOM 4587 N N . VAL B 1 231 ? 9.789 -10.375 -7.992 1 93.75 231 VAL B N 1
ATOM 4588 C CA . VAL B 1 231 ? 10.68 -10.82 -6.926 1 93.75 231 VAL B CA 1
ATOM 4589 C C . VAL B 1 231 ? 12 -10.055 -7.008 1 93.75 231 VAL B C 1
ATOM 4591 O O . VAL B 1 231 ? 12.586 -9.938 -8.086 1 93.75 231 VAL B O 1
ATOM 4594 N N . SER B 1 232 ? 12.406 -9.602 -5.859 1 92.69 232 SER B N 1
ATOM 4595 C CA . SER B 1 232 ? 13.664 -8.859 -5.824 1 92.69 232 SER B CA 1
ATOM 4596 C C . SER B 1 232 ? 14.836 -9.734 -6.25 1 92.69 232 SER B C 1
ATOM 4598 O O . SER B 1 232 ? 14.914 -10.906 -5.863 1 92.69 232 SER B O 1
ATOM 4600 N N . ASP B 1 233 ? 15.734 -9.094 -7 1 88.5 233 ASP B N 1
ATOM 4601 C CA . ASP B 1 233 ? 16.938 -9.789 -7.434 1 88.5 233 ASP B CA 1
ATOM 4602 C C . ASP B 1 233 ? 18.062 -9.648 -6.402 1 88.5 233 ASP B C 1
ATOM 4604 O O . ASP B 1 233 ? 19.047 -10.383 -6.441 1 88.5 233 ASP B O 1
ATOM 4608 N N . PHE B 1 234 ? 17.859 -8.695 -5.473 1 91.38 234 PHE B N 1
ATOM 4609 C CA . PHE B 1 234 ? 18.906 -8.406 -4.484 1 91.38 234 PHE B CA 1
ATOM 4610 C C . PHE B 1 234 ? 18.312 -8.359 -3.08 1 91.38 234 PHE B C 1
ATOM 4612 O O . PHE B 1 234 ? 17.109 -8.18 -2.912 1 91.38 234 PHE B O 1
ATOM 4619 N N . TYR B 1 235 ? 19.188 -8.602 -2.141 1 92.62 235 TYR B N 1
ATOM 4620 C CA . TYR B 1 235 ? 18.75 -8.523 -0.75 1 92.62 235 TYR B CA 1
ATOM 4621 C C . TYR B 1 235 ? 19.938 -8.297 0.18 1 92.62 235 TYR B C 1
ATOM 4623 O O . TYR B 1 235 ? 21.078 -8.281 -0.263 1 92.62 235 TYR B O 1
ATOM 4631 N N . ILE B 1 236 ? 19.672 -7.977 1.403 1 91 236 ILE B N 1
ATOM 4632 C CA . ILE B 1 236 ? 20.641 -7.973 2.486 1 91 236 ILE B CA 1
ATOM 4633 C C . ILE B 1 236 ? 20.359 -9.133 3.436 1 91 236 ILE B C 1
ATOM 4635 O O . ILE B 1 236 ? 19.25 -9.281 3.939 1 91 236 ILE B O 1
ATOM 4639 N N . PRO B 1 237 ? 21.453 -9.945 3.602 1 91.81 237 PRO B N 1
ATOM 4640 C CA . PRO B 1 237 ? 21.25 -11.047 4.547 1 91.81 237 PRO B CA 1
ATOM 4641 C C . PRO B 1 237 ? 20.75 -10.562 5.91 1 91.81 237 PRO B C 1
ATOM 4643 O O . PRO B 1 237 ? 21.188 -9.523 6.402 1 91.81 237 PRO B O 1
ATOM 4646 N N . TRP B 1 238 ? 19.797 -11.328 6.453 1 89.44 238 TRP B N 1
ATOM 4647 C CA . TRP B 1 238 ? 19.156 -10.93 7.703 1 89.44 238 TRP B CA 1
ATOM 4648 C C . TRP B 1 238 ? 20.188 -10.719 8.805 1 89.44 238 TRP B C 1
ATOM 4650 O O . TRP B 1 238 ? 20.094 -9.773 9.586 1 89.44 238 TRP B O 1
ATOM 4660 N N . SER B 1 239 ? 21.141 -11.547 8.859 1 89.69 239 SER B N 1
ATOM 4661 C CA . SER B 1 239 ? 22.172 -11.508 9.883 1 89.69 239 SER B CA 1
ATOM 4662 C C . SER B 1 239 ? 23.047 -10.258 9.742 1 89.69 239 SER B C 1
ATOM 4664 O O . SER B 1 239 ? 23.75 -9.867 10.68 1 89.69 239 SER B O 1
ATOM 4666 N N . GLU B 1 240 ? 23 -9.617 8.562 1 88.06 240 GLU B N 1
ATOM 4667 C CA . GLU B 1 240 ? 23.828 -8.438 8.305 1 88.06 240 GLU B CA 1
ATOM 4668 C C . GLU B 1 240 ? 23.031 -7.152 8.484 1 88.06 240 GLU B C 1
ATOM 4670 O O . GLU B 1 240 ? 23.594 -6.055 8.422 1 88.06 240 GLU B O 1
ATOM 4675 N N . LEU B 1 241 ? 21.797 -7.266 8.727 1 85.38 241 LEU B N 1
ATOM 4676 C CA . LEU B 1 241 ? 20.953 -6.094 8.883 1 85.38 241 LEU B CA 1
ATOM 4677 C C . LEU B 1 241 ? 21.234 -5.387 10.203 1 85.38 241 LEU B C 1
ATOM 4679 O O . LEU B 1 241 ? 21.453 -6.039 11.227 1 85.38 241 LEU B O 1
ATOM 4683 N N . ALA B 1 242 ? 21.266 -4.012 10.078 1 77.31 242 ALA B N 1
ATOM 4684 C CA . ALA B 1 242 ? 21.359 -3.223 11.305 1 77.31 242 ALA B CA 1
ATOM 4685 C C . ALA B 1 242 ? 20.094 -3.402 12.156 1 77.31 242 ALA B C 1
ATOM 4687 O O . ALA B 1 242 ? 19 -3.582 11.625 1 77.31 242 ALA B O 1
ATOM 4688 N N . GLU B 1 243 ? 20.328 -3.408 13.484 1 71.38 243 GLU B N 1
ATOM 4689 C CA . GLU B 1 243 ? 19.203 -3.605 14.383 1 71.38 243 GLU B CA 1
ATOM 4690 C C . GLU B 1 243 ? 18.281 -2.383 14.391 1 71.38 243 GLU B C 1
ATOM 4692 O O . GLU B 1 243 ? 17.062 -2.516 14.367 1 71.38 243 GLU B O 1
ATOM 4697 N N . HIS B 1 244 ? 19.078 -1.211 14.484 1 66.69 244 HIS B N 1
ATOM 4698 C CA . HIS B 1 244 ? 18.297 0.014 14.641 1 66.69 244 HIS B CA 1
ATOM 4699 C C . HIS B 1 244 ? 18.375 0.887 13.398 1 66.69 244 HIS B C 1
ATOM 4701 O O . HIS B 1 244 ? 19.141 0.584 12.477 1 66.69 244 HIS B O 1
ATOM 4707 N N . LYS B 1 245 ? 17.562 1.944 13.414 1 65 245 LYS B N 1
ATOM 4708 C CA . LYS B 1 245 ? 17.453 2.875 12.297 1 65 245 LYS B CA 1
ATOM 4709 C C . LYS B 1 245 ? 18.812 3.459 11.922 1 65 245 LYS B C 1
ATOM 4711 O O . LYS B 1 245 ? 19.578 3.85 12.789 1 65 245 LYS B O 1
ATOM 4716 N N . ILE B 1 246 ? 19.078 3.387 10.602 1 66.69 246 ILE B N 1
ATOM 4717 C CA . ILE B 1 246 ? 20.281 4.004 10.078 1 66.69 246 ILE B CA 1
ATOM 4718 C C . ILE B 1 246 ? 20.234 5.516 10.297 1 66.69 246 ILE B C 1
ATOM 4720 O O . ILE B 1 246 ? 19.234 6.16 9.961 1 66.69 246 ILE B O 1
ATOM 4724 N N . GLN B 1 247 ? 21.203 6.02 11 1 65.56 247 GLN B N 1
ATOM 4725 C CA . GLN B 1 247 ? 21.234 7.441 11.328 1 65.56 247 GLN B CA 1
ATOM 4726 C C . GLN B 1 247 ? 21.812 8.258 10.188 1 65.56 247 GLN B C 1
ATOM 4728 O O . GLN B 1 247 ? 22.75 7.82 9.516 1 65.56 247 GLN B O 1
ATOM 4733 N N . SER B 1 248 ? 21.25 9.391 9.82 1 63.84 248 SER B N 1
ATOM 4734 C CA . SER B 1 248 ? 21.656 10.258 8.719 1 63.84 248 SER B CA 1
ATOM 4735 C C . SER B 1 248 ? 22.859 11.117 9.102 1 63.84 248 SER B C 1
ATOM 4737 O O . SER B 1 248 ? 23.453 11.773 8.242 1 63.84 248 SER B O 1
ATOM 4739 N N . ALA B 1 249 ? 23.188 11.195 10.281 1 58.91 249 ALA B N 1
ATOM 4740 C CA . ALA B 1 249 ? 24.234 12.148 10.672 1 58.91 249 ALA B CA 1
ATOM 4741 C C . ALA B 1 249 ? 25.578 11.789 10.039 1 58.91 249 ALA B C 1
ATOM 4743 O O . ALA B 1 249 ? 26.453 12.641 9.898 1 58.91 249 ALA B O 1
ATOM 4744 N N . ASP B 1 250 ? 25.672 10.688 9.461 1 60.78 250 ASP B N 1
ATOM 4745 C CA . ASP B 1 250 ? 27 10.203 9.156 1 60.78 250 ASP B CA 1
ATOM 4746 C C . ASP B 1 250 ? 27.297 10.289 7.656 1 60.78 250 ASP B C 1
ATOM 4748 O O . ASP B 1 250 ? 28.109 9.539 7.129 1 60.78 250 ASP B O 1
ATOM 4752 N N . GLY B 1 251 ? 26.734 11.203 6.883 1 67.75 251 GLY B N 1
ATOM 4753 C CA . GLY B 1 251 ? 27.094 11.312 5.477 1 67.75 251 GLY B CA 1
ATOM 4754 C C . GLY B 1 251 ? 26.172 10.547 4.559 1 67.75 251 GLY B C 1
ATOM 4755 O O . GLY B 1 251 ? 25.016 10.281 4.918 1 67.75 251 GLY B O 1
ATOM 4756 N N . PRO B 1 252 ? 26.734 10.336 3.328 1 79.31 252 PRO B N 1
ATOM 4757 C CA . PRO B 1 252 ? 25.938 9.586 2.357 1 79.31 252 PRO B CA 1
ATOM 4758 C C . PRO B 1 252 ? 25.672 8.148 2.789 1 79.31 252 PRO B C 1
ATOM 4760 O O . PRO B 1 252 ? 26.438 7.582 3.574 1 79.31 252 PRO B O 1
ATOM 4763 N N . LEU B 1 253 ? 24.578 7.664 2.451 1 83.69 253 LEU B N 1
ATOM 4764 C CA . LEU B 1 253 ? 24.234 6.281 2.768 1 83.69 253 LEU B CA 1
ATOM 4765 C C . LEU B 1 253 ? 24.703 5.34 1.663 1 83.69 253 LEU B C 1
ATOM 4767 O O . LEU B 1 253 ? 24.359 5.516 0.497 1 83.69 253 LEU B O 1
ATOM 4771 N N . GLU B 1 254 ? 25.578 4.426 2.109 1 86.44 254 GLU B N 1
ATOM 4772 C CA . GLU B 1 254 ? 26.047 3.393 1.191 1 86.44 254 GLU B CA 1
ATOM 4773 C C . GLU B 1 254 ? 25.422 2.041 1.509 1 86.44 254 GLU B C 1
ATOM 4775 O O . GLU B 1 254 ? 25.453 1.585 2.654 1 86.44 254 GLU B O 1
ATOM 4780 N N . LEU B 1 255 ? 24.797 1.496 0.463 1 87.62 255 LEU B N 1
ATOM 4781 C CA . LEU B 1 255 ? 24.172 0.187 0.617 1 87.62 255 LEU B CA 1
ATOM 4782 C C . LEU B 1 255 ? 24.812 -0.831 -0.326 1 87.62 255 LEU B C 1
ATOM 4784 O O . LEU B 1 255 ? 25.125 -0.509 -1.474 1 87.62 255 LEU B O 1
ATOM 4788 N N . SER B 1 256 ? 25.062 -2.002 0.264 1 88.12 256 SER B N 1
ATOM 4789 C CA . SER B 1 256 ? 25.531 -3.135 -0.519 1 88.12 256 SER B CA 1
ATOM 4790 C C . SER B 1 256 ? 24.578 -4.324 -0.411 1 88.12 256 SER B C 1
ATOM 4792 O O . SER B 1 256 ? 24.359 -4.852 0.681 1 88.12 256 SER B O 1
ATOM 4794 N N . LEU B 1 257 ? 24.047 -4.688 -1.547 1 90.94 257 LEU B N 1
ATOM 4795 C CA . LEU B 1 257 ? 23.078 -5.781 -1.565 1 90.94 257 LEU B CA 1
ATOM 4796 C C . LEU B 1 257 ? 23.656 -7 -2.277 1 90.94 257 LEU B C 1
ATOM 4798 O O . LEU B 1 257 ? 24.359 -6.863 -3.281 1 90.94 257 LEU B O 1
ATOM 4802 N N . LYS B 1 258 ? 23.297 -8.156 -1.752 1 91 258 LYS B N 1
ATOM 4803 C CA . LYS B 1 258 ? 23.688 -9.422 -2.367 1 91 258 LYS B CA 1
ATOM 4804 C C . LYS B 1 258 ? 22.625 -9.914 -3.334 1 91 258 LYS B C 1
ATOM 4806 O O . LYS B 1 258 ? 21.453 -9.523 -3.234 1 91 258 LYS B O 1
ATOM 4811 N N . ARG B 1 259 ? 23.016 -10.742 -4.207 1 90.38 259 ARG B N 1
ATOM 4812 C CA . ARG B 1 259 ? 22.062 -11.328 -5.152 1 90.38 259 ARG B CA 1
ATOM 4813 C C . ARG B 1 259 ? 21.203 -12.391 -4.473 1 90.38 259 ARG B C 1
ATOM 4815 O O . ARG B 1 259 ? 21.719 -13.188 -3.676 1 90.38 259 ARG B O 1
ATOM 4822 N N . VAL B 1 260 ? 19.953 -12.328 -4.781 1 90.19 260 VAL B N 1
ATOM 4823 C CA . VAL B 1 260 ? 19.078 -13.398 -4.312 1 90.19 260 VAL B CA 1
ATOM 4824 C C . VAL B 1 260 ? 19.375 -14.688 -5.062 1 90.19 260 VAL B C 1
ATOM 4826 O O . VAL B 1 260 ? 19.531 -14.68 -6.289 1 90.19 260 VAL B O 1
ATOM 4829 N N . PRO B 1 261 ? 19.484 -15.758 -4.277 1 86.56 261 PRO B N 1
ATOM 4830 C CA . PRO B 1 261 ? 19.734 -17.016 -4.98 1 86.56 261 PRO B CA 1
ATOM 4831 C C . PRO B 1 261 ? 18.609 -17.391 -5.949 1 86.56 261 PRO B C 1
ATOM 4833 O O . PRO B 1 261 ? 17.453 -17.062 -5.703 1 86.56 261 PRO B O 1
ATOM 4836 N N . LYS B 1 262 ? 19.016 -17.969 -7.02 1 78.38 262 LYS B N 1
ATOM 4837 C CA . LYS B 1 262 ? 18.047 -18.328 -8.055 1 78.38 262 LYS B CA 1
ATOM 4838 C C . LYS B 1 262 ? 17.109 -19.438 -7.586 1 78.38 262 LYS B C 1
ATOM 4840 O O . LYS B 1 262 ? 17.422 -20.625 -7.77 1 78.38 262 LYS B O 1
ATOM 4845 N N . MET B 1 263 ? 16.062 -19.156 -7.207 1 86 263 MET B N 1
ATOM 4846 C CA . MET B 1 263 ? 15.133 -20.078 -6.566 1 86 263 MET B CA 1
ATOM 4847 C C . MET B 1 263 ? 14.328 -20.844 -7.609 1 86 263 MET B C 1
ATOM 4849 O O . MET B 1 263 ? 13.844 -21.953 -7.336 1 86 263 MET B O 1
ATOM 4853 N N . LEU B 1 264 ? 14.211 -20.297 -8.742 1 89.88 264 LEU B N 1
ATOM 4854 C CA . LEU B 1 264 ? 13.422 -20.938 -9.789 1 89.88 264 LEU B CA 1
ATOM 4855 C C . LEU B 1 264 ? 13.984 -22.312 -10.125 1 89.88 264 LEU B C 1
ATOM 4857 O O . LEU B 1 264 ? 13.227 -23.281 -10.25 1 89.88 264 LEU B O 1
ATOM 4861 N N . GLY B 1 265 ? 15.273 -22.375 -10.203 1 89.06 265 GLY B N 1
ATOM 4862 C CA . GLY B 1 265 ? 15.906 -23.672 -10.461 1 89.06 265 GLY B CA 1
ATOM 4863 C C . GLY B 1 265 ? 15.641 -24.688 -9.383 1 89.06 265 GLY B C 1
ATOM 4864 O O . GLY B 1 265 ? 15.391 -25.859 -9.672 1 89.06 265 GLY B O 1
ATOM 4865 N N . GLU B 1 266 ? 15.664 -24.25 -8.18 1 92.25 266 GLU B N 1
ATOM 4866 C CA . GLU B 1 266 ? 15.398 -25.141 -7.055 1 92.25 266 GLU B CA 1
ATOM 4867 C C . GLU B 1 266 ? 13.961 -25.656 -7.074 1 92.25 266 GLU B C 1
ATOM 4869 O O . GLU B 1 266 ? 13.703 -26.812 -6.781 1 92.25 266 GLU B O 1
ATOM 4874 N N . LEU B 1 267 ? 13.094 -24.797 -7.41 1 94.94 267 LEU B N 1
ATOM 4875 C CA . LEU B 1 267 ? 11.688 -25.156 -7.473 1 94.94 267 LEU B CA 1
ATOM 4876 C C . LEU B 1 267 ? 11.453 -26.266 -8.5 1 94.94 267 LEU B C 1
ATOM 4878 O O . LEU B 1 267 ? 10.852 -27.297 -8.195 1 94.94 267 LEU B O 1
ATOM 4882 N N . VAL B 1 268 ? 11.977 -26.141 -9.656 1 93.69 268 VAL B N 1
ATOM 4883 C CA . VAL B 1 268 ? 11.711 -27 -10.797 1 93.69 268 VAL B CA 1
ATOM 4884 C C . VAL B 1 268 ? 12.469 -28.312 -10.633 1 93.69 268 VAL B C 1
ATOM 4886 O O . VAL B 1 268 ? 11.969 -29.375 -11.016 1 93.69 268 VAL B O 1
ATOM 4889 N N . ASN B 1 269 ? 13.602 -28.25 -9.961 1 92.06 269 ASN B N 1
ATOM 4890 C CA . ASN B 1 269 ? 14.453 -29.438 -9.969 1 92.06 269 ASN B CA 1
ATOM 4891 C C . ASN B 1 269 ? 14.383 -30.188 -8.641 1 92.06 269 ASN B C 1
ATOM 4893 O O . ASN B 1 269 ? 14.664 -31.391 -8.586 1 92.06 269 ASN B O 1
ATOM 4897 N N . LYS B 1 270 ? 14.023 -29.484 -7.602 1 93.62 270 LYS B N 1
ATOM 4898 C CA . LYS B 1 270 ? 14.141 -30.125 -6.293 1 93.62 270 LYS B CA 1
ATOM 4899 C C . LYS B 1 270 ? 12.82 -30.031 -5.523 1 93.62 270 LYS B C 1
ATOM 4901 O O . LYS B 1 270 ? 12.273 -31.062 -5.102 1 93.62 270 LYS B O 1
ATOM 4906 N N . TRP B 1 271 ? 12.273 -28.938 -5.391 1 96.06 271 TRP B N 1
ATOM 4907 C CA . TRP B 1 271 ? 11.133 -28.75 -4.504 1 96.06 271 TRP B CA 1
ATOM 4908 C C . TRP B 1 271 ? 9.875 -29.391 -5.09 1 96.06 271 TRP B C 1
ATOM 4910 O O . TRP B 1 271 ? 9.125 -30.062 -4.375 1 96.06 271 TRP B O 1
ATOM 4920 N N . ALA B 1 272 ? 9.609 -29.203 -6.418 1 96.12 272 ALA B N 1
ATOM 4921 C CA . ALA B 1 272 ? 8.445 -29.75 -7.102 1 96.12 272 ALA B CA 1
ATOM 4922 C C . ALA B 1 272 ? 8.766 -30.094 -8.555 1 96.12 272 ALA B C 1
ATOM 4924 O O . ALA B 1 272 ? 8.172 -29.531 -9.477 1 96.12 272 ALA B O 1
ATOM 4925 N N . PRO B 1 273 ? 9.547 -31.078 -8.734 1 94.75 273 PRO B N 1
ATOM 4926 C CA . PRO B 1 273 ? 10.086 -31.359 -10.07 1 94.75 273 PRO B CA 1
ATOM 4927 C C . PRO B 1 273 ? 9.023 -31.859 -11.039 1 94.75 273 PRO B C 1
ATOM 4929 O O . PRO B 1 273 ? 9.211 -31.797 -12.258 1 94.75 273 PRO B O 1
ATOM 4932 N N . ARG B 1 274 ? 7.914 -32.344 -10.57 1 94.31 274 ARG B N 1
ATOM 4933 C CA . ARG B 1 274 ? 6.914 -32.938 -11.461 1 94.31 274 ARG B CA 1
ATOM 4934 C C . ARG B 1 274 ? 5.758 -31.969 -11.688 1 94.31 274 ARG B C 1
ATOM 4936 O O . ARG B 1 274 ? 4.801 -32.312 -12.398 1 94.31 274 ARG B O 1
ATOM 4943 N N . ALA B 1 275 ? 5.832 -30.828 -11.078 1 95.5 275 ALA B N 1
ATOM 4944 C CA . ALA B 1 275 ? 4.785 -29.828 -11.273 1 95.5 275 ALA B CA 1
ATOM 4945 C C . ALA B 1 275 ? 5.016 -29.031 -12.555 1 95.5 275 ALA B C 1
ATOM 4947 O O . ALA B 1 275 ? 6.148 -28.906 -13.023 1 95.5 275 ALA B O 1
ATOM 4948 N N . PHE B 1 276 ? 3.898 -28.531 -13.18 1 96.06 276 PHE B N 1
ATOM 4949 C CA . PHE B 1 276 ? 3.979 -27.625 -14.312 1 96.06 276 PHE B CA 1
ATOM 4950 C C . PHE B 1 276 ? 4.328 -26.219 -13.852 1 96.06 276 PHE B C 1
ATOM 4952 O O . PHE B 1 276 ? 3.648 -25.656 -13 1 96.06 276 PHE B O 1
ATOM 4959 N N . THR B 1 277 ? 5.367 -25.625 -14.406 1 96.88 277 THR B N 1
ATOM 4960 C CA . THR B 1 277 ? 5.848 -24.344 -13.906 1 96.88 277 THR B CA 1
ATOM 4961 C C . THR B 1 277 ? 5.82 -23.281 -15 1 96.88 277 THR B C 1
ATOM 4963 O O . THR B 1 277 ? 6.383 -23.484 -16.078 1 96.88 277 THR B O 1
ATOM 4966 N N . VAL B 1 278 ? 5.125 -22.188 -14.703 1 97.31 278 VAL B N 1
ATOM 4967 C CA . VAL B 1 278 ? 5.035 -21.016 -15.57 1 97.31 278 VAL B CA 1
ATOM 4968 C C . VAL B 1 278 ? 5.758 -19.844 -14.93 1 97.31 278 VAL B C 1
ATOM 4970 O O . VAL B 1 278 ? 5.457 -19.469 -13.789 1 97.31 278 VAL B O 1
ATOM 4973 N N . SER B 1 279 ? 6.711 -19.281 -15.586 1 96.06 279 SER B N 1
ATOM 4974 C CA . SER B 1 279 ? 7.406 -18.094 -15.094 1 96.06 279 SER B CA 1
ATOM 4975 C C . SER B 1 279 ? 7.121 -16.891 -15.984 1 96.06 279 SER B C 1
ATOM 4977 O O . SER B 1 279 ? 6.492 -17.016 -17.031 1 96.06 279 SER B O 1
ATOM 4979 N N . PHE B 1 280 ? 7.523 -15.727 -15.469 1 94.44 280 PHE B N 1
ATOM 4980 C CA . PHE B 1 280 ? 7.238 -14.469 -16.156 1 94.44 280 PHE B CA 1
ATOM 4981 C C . PHE B 1 280 ? 8.516 -13.672 -16.375 1 94.44 280 PHE B C 1
ATOM 4983 O O . PHE B 1 280 ? 9.445 -13.758 -15.578 1 94.44 280 PHE B O 1
ATOM 4990 N N . LYS B 1 281 ? 8.531 -12.977 -17.484 1 89.25 281 LYS B N 1
ATOM 4991 C CA . LYS B 1 281 ? 9.609 -12.047 -17.797 1 89.25 281 LYS B CA 1
ATOM 4992 C C . LYS B 1 281 ? 9.062 -10.703 -18.281 1 89.25 281 LYS B C 1
ATOM 4994 O O . LYS B 1 281 ? 8.266 -10.664 -19.219 1 89.25 281 LYS B O 1
ATOM 4999 N N . LEU B 1 282 ? 9.406 -9.734 -17.547 1 85.69 282 LEU B N 1
ATOM 5000 C CA . LEU B 1 282 ? 9.062 -8.367 -17.938 1 85.69 282 LEU B CA 1
ATOM 5001 C C . LEU B 1 282 ? 10.297 -7.605 -18.406 1 85.69 282 LEU B C 1
ATOM 5003 O O . LEU B 1 282 ? 11.312 -7.578 -17.703 1 85.69 282 LEU B O 1
ATOM 5007 N N . GLU B 1 283 ? 10.18 -7.07 -19.609 1 78.62 283 GLU B N 1
ATOM 5008 C CA . GLU B 1 283 ? 11.297 -6.309 -20.172 1 78.62 283 GLU B CA 1
ATOM 5009 C C . GLU B 1 283 ? 10.82 -4.969 -20.719 1 78.62 283 GLU B C 1
ATOM 5011 O O . GLU B 1 283 ? 9.625 -4.746 -20.891 1 78.62 283 GLU B O 1
ATOM 5016 N N . THR B 1 284 ? 11.719 -4.074 -20.844 1 76.69 284 THR B N 1
ATOM 5017 C CA . THR B 1 284 ? 11.406 -2.775 -21.438 1 76.69 284 THR B CA 1
ATOM 5018 C C . THR B 1 284 ? 11.844 -2.723 -22.891 1 76.69 284 THR B C 1
ATOM 5020 O O . THR B 1 284 ? 11.492 -1.791 -23.625 1 76.69 284 THR B O 1
ATOM 5023 N N . ASP B 1 285 ? 12.57 -3.781 -23.344 1 77.12 285 ASP B N 1
ATOM 5024 C CA . ASP B 1 285 ? 13.109 -3.84 -24.688 1 77.12 285 ASP B CA 1
ATOM 5025 C C . ASP B 1 285 ? 12.664 -5.113 -25.406 1 77.12 285 ASP B C 1
ATOM 5027 O O . ASP B 1 285 ? 13.039 -6.219 -25.016 1 77.12 285 ASP B O 1
ATOM 5031 N N . GLN B 1 286 ? 11.953 -4.887 -26.516 1 78.25 286 GLN B N 1
ATOM 5032 C CA . GLN B 1 286 ? 11.398 -5.996 -27.297 1 78.25 286 GLN B CA 1
ATOM 5033 C C . GLN B 1 286 ? 12.5 -6.887 -27.844 1 78.25 286 GLN B C 1
ATOM 5035 O O . GLN B 1 286 ? 12.328 -8.102 -27.984 1 78.25 286 GLN B O 1
ATOM 5040 N N . ARG B 1 287 ? 13.617 -6.289 -28.172 1 78.12 287 ARG B N 1
ATOM 5041 C CA . ARG B 1 287 ? 14.703 -6.973 -28.859 1 78.12 287 ARG B CA 1
ATOM 5042 C C . ARG B 1 287 ? 15.289 -8.086 -28 1 78.12 287 ARG B C 1
ATOM 5044 O O . ARG B 1 287 ? 15.828 -9.062 -28.516 1 78.12 287 ARG B O 1
ATOM 5051 N N . ILE B 1 288 ? 15.086 -7.898 -26.656 1 81.31 288 ILE B N 1
ATOM 5052 C CA . ILE B 1 288 ? 15.742 -8.859 -25.781 1 81.31 288 ILE B CA 1
ATOM 5053 C C . ILE B 1 288 ? 14.695 -9.742 -25.109 1 81.31 288 ILE B C 1
ATOM 5055 O O . ILE B 1 288 ? 15.039 -10.672 -24.375 1 81.31 288 ILE B O 1
ATOM 5059 N N . LEU B 1 289 ? 13.484 -9.555 -25.406 1 83.44 289 LEU B N 1
ATOM 5060 C CA . LEU B 1 289 ? 12.398 -10.195 -24.672 1 83.44 289 LEU B CA 1
ATOM 5061 C C . LEU B 1 289 ? 12.445 -11.711 -24.859 1 83.44 289 LEU B C 1
ATOM 5063 O O . LEU B 1 289 ? 12.531 -12.453 -23.875 1 83.44 289 LEU B O 1
ATOM 5067 N N . VAL B 1 290 ? 12.492 -12.156 -26.031 1 85.62 290 VAL B N 1
ATOM 5068 C CA . VAL B 1 290 ? 12.438 -13.578 -26.328 1 85.62 290 VAL B CA 1
ATOM 5069 C C . VAL B 1 290 ? 13.742 -14.25 -25.906 1 85.62 290 VAL B C 1
ATOM 5071 O O . VAL B 1 290 ? 13.727 -15.352 -25.344 1 85.62 290 VAL B O 1
ATOM 5074 N N . HIS B 1 291 ? 14.781 -13.562 -26.109 1 86.31 291 HIS B N 1
ATOM 5075 C CA . HIS B 1 291 ? 16.078 -14.102 -25.719 1 86.31 291 HIS B CA 1
ATOM 5076 C C . HIS B 1 291 ? 16.141 -14.32 -24.203 1 86.31 291 HIS B C 1
ATOM 5078 O O . HIS B 1 291 ? 16.578 -15.383 -23.75 1 86.31 291 HIS B O 1
ATOM 5084 N N . LYS B 1 292 ? 15.695 -13.422 -23.5 1 84.5 292 LYS B N 1
ATOM 5085 C CA . LYS B 1 292 ? 15.703 -13.547 -22.031 1 84.5 292 LYS B CA 1
ATOM 5086 C C . LYS B 1 292 ? 14.758 -14.648 -21.578 1 84.5 292 LYS B C 1
ATOM 5088 O O . LYS B 1 292 ? 15.07 -15.391 -20.641 1 84.5 292 LYS B O 1
ATOM 5093 N N . ALA B 1 293 ? 13.688 -14.656 -22.219 1 88.38 293 ALA B N 1
ATOM 5094 C CA . ALA B 1 293 ? 12.727 -15.703 -21.891 1 88.38 293 ALA B CA 1
ATOM 5095 C C . ALA B 1 293 ? 13.297 -17.078 -22.188 1 88.38 293 ALA B C 1
ATOM 5097 O O . ALA B 1 293 ? 13.125 -18.016 -21.391 1 88.38 293 ALA B O 1
ATOM 5098 N N . SER B 1 294 ? 13.992 -17.188 -23.25 1 88.69 294 SER B N 1
ATOM 5099 C CA . SER B 1 294 ? 14.586 -18.453 -23.641 1 88.69 294 SER B CA 1
ATOM 5100 C C . SER B 1 294 ? 15.672 -18.891 -22.656 1 88.69 294 SER B C 1
ATOM 5102 O O . SER B 1 294 ? 15.812 -20.062 -22.344 1 88.69 294 SER B O 1
ATOM 5104 N N . THR B 1 295 ? 16.312 -17.922 -22.156 1 84.12 295 THR B N 1
ATOM 5105 C CA . THR B 1 295 ? 17.359 -18.219 -21.188 1 84.12 295 THR B CA 1
ATOM 5106 C C . THR B 1 295 ? 16.766 -18.812 -19.922 1 84.12 295 THR B C 1
ATOM 5108 O O . THR B 1 295 ? 17.328 -19.75 -19.344 1 84.12 295 THR B O 1
ATOM 5111 N N . ALA B 1 296 ? 15.672 -18.344 -19.516 1 81.62 296 ALA B N 1
ATOM 5112 C CA . ALA B 1 296 ? 15 -18.875 -18.328 1 81.62 296 ALA B CA 1
ATOM 5113 C C . ALA B 1 296 ? 14.531 -20.297 -18.562 1 81.62 296 ALA B C 1
ATOM 5115 O O . ALA B 1 296 ? 14.648 -21.156 -17.688 1 81.62 296 ALA B O 1
ATOM 5116 N N . LEU B 1 297 ? 14.047 -20.5 -19.719 1 87.5 297 LEU B N 1
ATOM 5117 C CA . LEU B 1 297 ? 13.578 -21.828 -20.078 1 87.5 297 LEU B CA 1
ATOM 5118 C C . LEU B 1 297 ? 14.711 -22.844 -20.016 1 87.5 297 LEU B C 1
ATOM 5120 O O . LEU B 1 297 ? 14.57 -23.891 -19.391 1 87.5 297 LEU B O 1
ATOM 5124 N N . HIS B 1 298 ? 15.766 -22.453 -20.531 1 85.5 298 HIS B N 1
ATOM 5125 C CA . HIS B 1 298 ? 16.875 -23.391 -20.656 1 85.5 298 HIS B CA 1
ATOM 5126 C C . HIS B 1 298 ? 17.641 -23.5 -19.344 1 85.5 298 HIS B C 1
ATOM 5128 O O . HIS B 1 298 ? 18.094 -24.578 -18.969 1 85.5 298 HIS B O 1
ATOM 5134 N N . ARG B 1 299 ? 17.719 -22.438 -18.688 1 84.62 299 ARG B N 1
ATOM 5135 C CA . ARG B 1 299 ? 18.516 -22.391 -17.469 1 84.62 299 ARG B CA 1
ATOM 5136 C C . ARG B 1 299 ? 17.797 -23.062 -16.312 1 84.62 299 ARG B C 1
ATOM 5138 O O . ARG B 1 299 ? 18.406 -23.797 -15.523 1 84.62 299 ARG B O 1
ATOM 5145 N N . TYR B 1 300 ? 16.531 -22.875 -16.219 1 87.62 300 TYR B N 1
ATOM 5146 C CA . TYR B 1 300 ? 15.828 -23.312 -15.008 1 87.62 300 TYR B CA 1
ATOM 5147 C C . TYR B 1 300 ? 14.914 -24.484 -15.305 1 87.62 300 TYR B C 1
ATOM 5149 O O . TYR B 1 300 ? 14.461 -25.172 -14.391 1 87.62 300 TYR B O 1
ATOM 5157 N N . GLY B 1 301 ? 14.617 -24.688 -16.531 1 87.81 301 GLY B N 1
ATOM 5158 C CA . GLY B 1 301 ? 13.789 -25.828 -16.906 1 87.81 301 GLY B CA 1
ATOM 5159 C C . GLY B 1 301 ? 12.312 -25.594 -16.672 1 87.81 301 GLY B C 1
ATOM 5160 O O . GLY B 1 301 ? 11.562 -26.516 -16.375 1 87.81 301 GLY B O 1
ATOM 5161 N N . VAL B 1 302 ? 11.938 -24.375 -16.781 1 92.12 302 VAL B N 1
ATOM 5162 C CA . VAL B 1 302 ? 10.508 -24.094 -16.656 1 92.12 302 VAL B CA 1
ATOM 5163 C C . VAL B 1 302 ? 9.781 -24.531 -17.922 1 92.12 302 VAL B C 1
ATOM 5165 O O . VAL B 1 302 ? 10.398 -24.734 -18.969 1 92.12 302 VAL B O 1
ATOM 5168 N N . HIS B 1 303 ? 8.508 -24.75 -17.781 1 92.81 303 HIS B N 1
ATOM 5169 C CA . HIS B 1 303 ? 7.742 -25.312 -18.891 1 92.81 303 HIS B CA 1
ATOM 5170 C C . HIS B 1 303 ? 7.234 -24.219 -19.828 1 92.81 303 HIS B C 1
ATOM 5172 O O . HIS B 1 303 ? 7.039 -24.453 -21.016 1 92.81 303 HIS B O 1
ATOM 5178 N N . LEU B 1 304 ? 6.938 -23.094 -19.297 1 95.06 304 LEU B N 1
ATOM 5179 C CA . LEU B 1 304 ? 6.406 -21.969 -20.047 1 95.06 304 LEU B CA 1
ATOM 5180 C C . LEU B 1 304 ? 6.883 -20.656 -19.469 1 95.06 304 LEU B C 1
ATOM 5182 O O . LEU B 1 304 ? 6.918 -20.484 -18.25 1 95.06 304 LEU B O 1
ATOM 5186 N N . VAL B 1 305 ? 7.27 -19.719 -20.359 1 95.25 305 VAL B N 1
ATOM 5187 C CA . VAL B 1 305 ? 7.598 -18.359 -19.938 1 95.25 305 VAL B CA 1
ATOM 5188 C C . VAL B 1 305 ? 6.621 -17.375 -20.578 1 95.25 305 VAL B C 1
ATOM 5190 O O . VAL B 1 305 ? 6.414 -17.391 -21.797 1 95.25 305 VAL B O 1
ATOM 5193 N N . VAL B 1 306 ? 5.949 -16.656 -19.766 1 95.62 306 VAL B N 1
ATOM 5194 C CA . VAL B 1 306 ? 5.109 -15.562 -20.234 1 95.62 306 VAL B CA 1
ATOM 5195 C C . VAL B 1 306 ? 5.914 -14.266 -20.25 1 95.62 306 VAL B C 1
ATOM 5197 O O . VAL B 1 306 ? 6.328 -13.766 -19.203 1 95.62 306 VAL B O 1
ATOM 5200 N N . ALA B 1 307 ? 6.113 -13.727 -21.422 1 92.69 307 ALA B N 1
ATOM 5201 C CA . ALA B 1 307 ? 6.961 -12.547 -21.594 1 92.69 307 ALA B CA 1
ATOM 5202 C C . ALA B 1 307 ? 6.156 -11.359 -22.094 1 92.69 307 ALA B C 1
ATOM 5204 O O . ALA B 1 307 ? 5.312 -11.508 -22.984 1 92.69 307 ALA B O 1
ATOM 5205 N N . ASN B 1 308 ? 6.367 -10.258 -21.391 1 88.88 308 ASN B N 1
ATOM 5206 C CA . ASN B 1 308 ? 5.695 -9.055 -21.875 1 88.88 308 ASN B CA 1
ATOM 5207 C C . ASN B 1 308 ? 6.539 -7.809 -21.625 1 88.88 308 ASN B C 1
ATOM 5209 O O . ASN B 1 308 ? 7.473 -7.84 -20.812 1 88.88 308 ASN B O 1
ATOM 5213 N N . LEU B 1 309 ? 6.18 -6.848 -22.469 1 83.69 309 LEU B N 1
ATOM 5214 C CA . LEU B 1 309 ? 6.797 -5.539 -22.281 1 83.69 309 LEU B CA 1
ATOM 5215 C C . LEU B 1 309 ? 6.047 -4.727 -21.234 1 83.69 309 LEU B C 1
ATOM 5217 O O . LEU B 1 309 ? 4.832 -4.867 -21.078 1 83.69 309 LEU B O 1
ATOM 5221 N N . LEU B 1 310 ? 6.812 -3.859 -20.641 1 78.19 310 LEU B N 1
ATOM 5222 C CA . LEU B 1 310 ? 6.242 -3.062 -19.547 1 78.19 310 LEU B CA 1
ATOM 5223 C C . LEU B 1 310 ? 5.113 -2.176 -20.062 1 78.19 310 LEU B C 1
ATOM 5225 O O . LEU B 1 310 ? 4.066 -2.061 -19.422 1 78.19 310 LEU B O 1
ATOM 5229 N N . HIS B 1 311 ? 5.223 -1.589 -21.219 1 79.5 311 HIS B N 1
ATOM 5230 C CA . HIS B 1 311 ? 4.336 -0.511 -21.656 1 79.5 311 HIS B CA 1
ATOM 5231 C C . HIS B 1 311 ? 3.057 -1.062 -22.266 1 79.5 311 HIS B C 1
ATOM 5233 O O . HIS B 1 311 ? 2.047 -0.356 -22.344 1 79.5 311 HIS B O 1
ATOM 5239 N N . ASN B 1 312 ? 3.049 -2.346 -22.703 1 83.88 312 ASN B N 1
ATOM 5240 C CA . ASN B 1 312 ? 1.841 -2.881 -23.312 1 83.88 312 ASN B CA 1
ATOM 5241 C C . ASN B 1 312 ? 1.436 -4.215 -22.703 1 83.88 312 ASN B C 1
ATOM 5243 O O . ASN B 1 312 ? 0.784 -5.035 -23.344 1 83.88 312 ASN B O 1
ATOM 5247 N N . ARG B 1 313 ? 1.819 -4.426 -21.516 1 82 313 ARG B N 1
ATOM 5248 C CA . ARG B 1 313 ? 1.663 -5.707 -20.828 1 82 313 ARG B CA 1
ATOM 5249 C C . ARG B 1 313 ? 0.19 -6.074 -20.688 1 82 313 ARG B C 1
ATOM 5251 O O . ARG B 1 313 ? -0.149 -7.246 -20.531 1 82 313 ARG B O 1
ATOM 5258 N N . LYS B 1 314 ? -0.681 -5.137 -20.812 1 87.31 314 LYS B N 1
ATOM 5259 C CA . LYS B 1 314 ? -2.104 -5.422 -20.641 1 87.31 314 LYS B CA 1
ATOM 5260 C C . LYS B 1 314 ? -2.732 -5.859 -21.953 1 87.31 314 LYS B C 1
ATOM 5262 O O . LYS B 1 314 ? -3.832 -6.418 -21.969 1 87.31 314 LYS B O 1
ATOM 5267 N N . ASP B 1 315 ? -1.93 -5.715 -23.016 1 90.12 315 ASP B N 1
ATOM 5268 C CA . ASP B 1 315 ? -2.549 -5.922 -24.328 1 90.12 315 ASP B CA 1
ATOM 5269 C C . ASP B 1 315 ? -1.842 -7.031 -25.094 1 90.12 315 ASP B C 1
ATOM 5271 O O . ASP B 1 315 ? -2.43 -7.641 -25.984 1 90.12 315 ASP B O 1
ATOM 5275 N N . VAL B 1 316 ? -0.59 -7.207 -24.75 1 91.44 316 VAL B N 1
ATOM 5276 C CA . VAL B 1 316 ? 0.173 -8.188 -25.516 1 91.44 316 VAL B CA 1
ATOM 5277 C C . VAL B 1 316 ? 1.025 -9.031 -24.578 1 91.44 316 VAL B C 1
ATOM 5279 O O . VAL B 1 316 ? 1.703 -8.492 -23.688 1 91.44 316 VAL B O 1
ATOM 5282 N N . VAL B 1 317 ? 0.943 -10.352 -24.797 1 93.56 317 VAL B N 1
ATOM 5283 C CA . VAL B 1 317 ? 1.822 -11.273 -24.094 1 93.56 317 VAL B CA 1
ATOM 5284 C C . VAL B 1 317 ? 2.389 -12.305 -25.062 1 93.56 317 VAL B C 1
ATOM 5286 O O . VAL B 1 317 ? 1.713 -12.703 -26.016 1 93.56 317 VAL B O 1
ATOM 5289 N N . THR B 1 318 ? 3.613 -12.641 -24.859 1 92.56 318 THR B N 1
ATOM 5290 C CA . THR B 1 318 ? 4.266 -13.672 -25.656 1 92.56 318 THR B CA 1
ATOM 5291 C C . THR B 1 318 ? 4.551 -14.906 -24.812 1 92.56 318 THR B C 1
ATOM 5293 O O . THR B 1 318 ? 5.227 -14.82 -23.781 1 92.56 318 THR B O 1
ATOM 5296 N N . LEU B 1 319 ? 4.008 -16.016 -25.297 1 94.38 319 LEU B N 1
ATOM 5297 C CA . LEU B 1 319 ? 4.309 -17.297 -24.672 1 94.38 319 LEU B CA 1
ATOM 5298 C C . LEU B 1 319 ? 5.535 -17.938 -25.297 1 94.38 319 LEU B C 1
ATOM 5300 O O . LEU B 1 319 ? 5.609 -18.078 -26.531 1 94.38 319 LEU B O 1
ATOM 5304 N N . VAL B 1 320 ? 6.477 -18.25 -24.469 1 93.44 320 VAL B N 1
ATOM 5305 C CA . VAL B 1 320 ? 7.707 -18.891 -24.938 1 93.44 320 VAL B CA 1
ATOM 5306 C C . VAL B 1 320 ? 7.824 -20.297 -24.344 1 93.44 320 VAL B C 1
ATOM 5308 O O . VAL B 1 320 ? 7.758 -20.453 -23.109 1 93.44 320 VAL B O 1
ATOM 5311 N N . GLU B 1 321 ? 7.945 -21.328 -25.125 1 93.31 321 GLU B N 1
ATOM 5312 C CA . GLU B 1 321 ? 8.047 -22.719 -24.672 1 93.31 321 GLU B CA 1
ATOM 5313 C C . GLU B 1 321 ? 9.078 -23.484 -25.484 1 93.31 321 GLU B C 1
ATOM 5315 O O . GLU B 1 321 ? 9.453 -23.062 -26.594 1 93.31 321 GLU B O 1
ATOM 5320 N N . PRO B 1 322 ? 9.703 -24.562 -24.922 1 88.75 322 PRO B N 1
ATOM 5321 C CA . PRO B 1 322 ? 10.688 -25.344 -25.672 1 88.75 322 PRO B CA 1
ATOM 5322 C C . PRO B 1 322 ? 10.117 -25.938 -26.953 1 88.75 322 PRO B C 1
ATOM 5324 O O . PRO B 1 322 ? 8.914 -26.219 -27.031 1 88.75 322 PRO B O 1
ATOM 5327 N N . LEU B 1 323 ? 11.172 -26.156 -27.797 1 82.25 323 LEU B N 1
ATOM 5328 C CA . LEU B 1 323 ? 10.773 -26.828 -29.031 1 82.25 323 LEU B CA 1
ATOM 5329 C C . LEU B 1 323 ? 10.297 -28.25 -28.766 1 82.25 323 LEU B C 1
ATOM 5331 O O . LEU B 1 323 ? 10.875 -28.953 -27.938 1 82.25 323 LEU B O 1
ATOM 5335 N N . GLY B 1 324 ? 9.281 -28.766 -29.344 1 70.5 324 GLY B N 1
ATOM 5336 C CA . GLY B 1 324 ? 8.805 -30.125 -29.203 1 70.5 324 GLY B CA 1
ATOM 5337 C C . GLY B 1 324 ? 7.777 -30.281 -28.094 1 70.5 324 GLY B C 1
ATOM 5338 O O . GLY B 1 324 ? 7.234 -31.375 -27.891 1 70.5 324 GLY B O 1
ATOM 5339 N N . ALA B 1 325 ? 7.902 -29.375 -27.188 1 62.69 325 ALA B N 1
ATOM 5340 C CA . ALA B 1 325 ? 6.828 -29.453 -26.203 1 62.69 325 ALA B CA 1
ATOM 5341 C C . ALA B 1 325 ? 5.477 -29.656 -26.891 1 62.69 325 ALA B C 1
ATOM 5343 O O . ALA B 1 325 ? 5.258 -29.172 -28 1 62.69 325 ALA B O 1
ATOM 5344 N N . ALA B 1 326 ? 4.98 -30.906 -26.938 1 51.16 326 ALA B N 1
ATOM 5345 C CA . ALA B 1 326 ? 3.738 -31.297 -27.594 1 51.16 326 ALA B CA 1
ATOM 5346 C C . ALA B 1 326 ? 2.805 -30.109 -27.766 1 51.16 326 ALA B C 1
ATOM 5348 O O . ALA B 1 326 ? 2.561 -29.359 -26.812 1 51.16 326 ALA B O 1
ATOM 5349 N N . ALA B 1 327 ? 2.961 -29.531 -28.922 1 47.5 327 ALA B N 1
ATOM 5350 C CA . ALA B 1 327 ? 2.01 -28.5 -29.328 1 47.5 327 ALA B CA 1
ATOM 5351 C C . ALA B 1 327 ? 0.603 -28.828 -28.844 1 47.5 327 ALA B C 1
ATOM 5353 O O . ALA B 1 327 ? -0.085 -29.672 -29.422 1 47.5 327 ALA B O 1
ATOM 5354 N N . ALA B 1 328 ? 0.513 -29.281 -27.641 1 44.12 328 ALA B N 1
ATOM 5355 C CA . ALA B 1 328 ? -0.88 -29.672 -27.422 1 44.12 328 ALA B CA 1
ATOM 5356 C C . ALA B 1 328 ? -1.826 -28.734 -28.172 1 44.12 328 ALA B C 1
ATOM 5358 O O . ALA B 1 328 ? -2.615 -29.172 -29.016 1 44.12 328 ALA B O 1
ATOM 5359 N N . GLY B 1 329 ? -2.352 -27.766 -27.359 1 42.22 329 GLY B N 1
ATOM 5360 C CA . GLY B 1 329 ? -3.617 -27.078 -27.547 1 42.22 329 GLY B CA 1
ATOM 5361 C C . GLY B 1 329 ? -3.596 -26.094 -28.703 1 42.22 329 GLY B C 1
ATOM 5362 O O . GLY B 1 329 ? -3.736 -24.891 -28.5 1 42.22 329 GLY B O 1
ATOM 5363 N N . ALA B 1 330 ? -2.611 -26.172 -29.594 1 41.06 330 ALA B N 1
ATOM 5364 C CA . ALA B 1 330 ? -3.154 -25.297 -30.625 1 41.06 330 ALA B CA 1
ATOM 5365 C C . ALA B 1 330 ? -4.633 -25.594 -30.875 1 41.06 330 ALA B C 1
ATOM 5367 O O . ALA B 1 330 ? -4.973 -26.438 -31.703 1 41.06 330 ALA B O 1
ATOM 5368 N N . ALA B 1 331 ? -5.332 -26.078 -29.859 1 37.41 331 ALA B N 1
ATOM 5369 C CA . ALA B 1 331 ? -6.754 -26.125 -30.188 1 37.41 331 ALA B CA 1
ATOM 5370 C C . ALA B 1 331 ? -7.109 -25.094 -31.25 1 37.41 331 ALA B C 1
ATOM 5372 O O . ALA B 1 331 ? -6.426 -24.078 -31.406 1 37.41 331 ALA B O 1
ATOM 5373 N N . ALA B 1 332 ? -8.055 -25.625 -32.094 1 33.16 332 ALA B N 1
ATOM 5374 C CA . ALA B 1 332 ? -8.867 -24.953 -33.125 1 33.16 332 ALA B CA 1
ATOM 5375 C C . ALA B 1 332 ? -9.188 -23.516 -32.688 1 33.16 332 ALA B C 1
ATOM 5377 O O . ALA B 1 332 ? -9.625 -23.281 -31.562 1 33.16 332 ALA B O 1
ATOM 5378 N N . ALA B 1 333 ? -8.438 -22.531 -33.094 1 35.78 333 ALA B N 1
ATOM 5379 C CA . ALA B 1 333 ? -9.055 -21.219 -33.188 1 35.78 333 ALA B CA 1
ATOM 5380 C C . ALA B 1 333 ? -10.578 -21.328 -33.281 1 35.78 333 ALA B C 1
ATOM 5382 O O . ALA B 1 333 ? -11.125 -21.766 -34.281 1 35.78 333 ALA B O 1
ATOM 5383 N N . GLY B 1 334 ? -11.211 -22.25 -32.469 1 34.12 334 GLY B N 1
ATOM 5384 C CA . GLY B 1 334 ? -12.609 -21.969 -32.75 1 34.12 334 GLY B CA 1
ATOM 5385 C C . GLY B 1 334 ? -12.875 -20.531 -33.156 1 34.12 334 GLY B C 1
ATOM 5386 O O . GLY B 1 334 ? -12.031 -19.656 -32.906 1 34.12 334 GLY B O 1
ATOM 5387 N N . PRO B 1 335 ? -13.891 -20.375 -33.875 1 34.38 335 PRO B N 1
ATOM 5388 C CA . PRO B 1 335 ? -14.25 -19.062 -34.406 1 34.38 335 PRO B CA 1
ATOM 5389 C C . PRO B 1 335 ? -14.031 -17.953 -33.375 1 34.38 335 PRO B C 1
ATOM 5391 O O . PRO B 1 335 ? -14.273 -16.781 -33.688 1 34.38 335 PRO B O 1
ATOM 5394 N N . ALA B 1 336 ? -14.266 -18.25 -32.031 1 37.78 336 ALA B N 1
ATOM 5395 C CA . ALA B 1 336 ? -14.57 -16.953 -31.438 1 37.78 336 ALA B CA 1
ATOM 5396 C C . ALA B 1 336 ? -13.336 -16.062 -31.406 1 37.78 336 ALA B C 1
ATOM 5398 O O . ALA B 1 336 ? -12.266 -16.453 -31.875 1 37.78 336 ALA B O 1
ATOM 5399 N N . GLY B 1 337 ? -12.883 -15.094 -30.188 1 44.28 337 GLY B N 1
ATOM 5400 C CA . GLY B 1 337 ? -12.133 -13.859 -30.297 1 44.28 337 GLY B CA 1
ATOM 5401 C C . GLY B 1 337 ? -10.648 -14.078 -30.5 1 44.28 337 GLY B C 1
ATOM 5402 O O . GLY B 1 337 ? -10.062 -14.992 -29.922 1 44.28 337 GLY B O 1
ATOM 5403 N N . GLY B 1 338 ? -9.906 -13.922 -31.781 1 54.22 338 GLY B N 1
ATOM 5404 C CA . GLY B 1 338 ? -8.781 -13.672 -32.656 1 54.22 338 GLY B CA 1
ATOM 5405 C C . GLY B 1 338 ? -7.539 -13.203 -31.938 1 54.22 338 GLY B C 1
ATOM 5406 O O . GLY B 1 338 ? -6.676 -12.555 -32.531 1 54.22 338 GLY B O 1
ATOM 5407 N N . GLY B 1 339 ? -7.457 -13.539 -30.672 1 62.38 339 GLY B N 1
ATOM 5408 C CA . GLY B 1 339 ? -6.355 -12.734 -30.156 1 62.38 339 GLY B CA 1
ATOM 5409 C C . GLY B 1 339 ? -5.031 -13.477 -30.156 1 62.38 339 GLY B C 1
ATOM 5410 O O . GLY B 1 339 ? -4.004 -12.914 -29.781 1 62.38 339 GLY B O 1
ATOM 5411 N N . ALA B 1 340 ? -4.984 -14.953 -30.5 1 70.31 340 ALA B N 1
ATOM 5412 C CA . ALA B 1 340 ? -3.695 -15.633 -30.5 1 70.31 340 ALA B CA 1
ATOM 5413 C C . ALA B 1 340 ? -3.129 -15.719 -31.922 1 70.31 340 ALA B C 1
ATOM 5415 O O . ALA B 1 340 ? -3.832 -16.109 -32.844 1 70.31 340 ALA B O 1
ATOM 5416 N N . ALA B 1 341 ? -1.943 -15.203 -32.031 1 71.12 341 ALA B N 1
ATOM 5417 C CA . ALA B 1 341 ? -1.254 -15.305 -33.312 1 71.12 341 ALA B CA 1
ATOM 5418 C C . ALA B 1 341 ? -0.682 -16.703 -33.531 1 71.12 341 ALA B C 1
ATOM 5420 O O . ALA B 1 341 ? -0.653 -17.516 -32.594 1 71.12 341 ALA B O 1
ATOM 5421 N N . ALA B 1 342 ? -0.364 -16.969 -34.781 1 70.5 342 ALA B N 1
ATOM 5422 C CA . ALA B 1 342 ? 0.266 -18.234 -35.094 1 70.5 342 ALA B CA 1
ATOM 5423 C C . ALA B 1 342 ? 1.6 -18.391 -34.375 1 70.5 342 ALA B C 1
ATOM 5425 O O . ALA B 1 342 ? 2.336 -17.422 -34.188 1 70.5 342 ALA B O 1
ATOM 5426 N N . ALA B 1 343 ? 1.771 -19.594 -33.938 1 77 343 ALA B N 1
ATOM 5427 C CA . ALA B 1 343 ? 3.029 -19.922 -33.281 1 77 343 ALA B CA 1
ATOM 5428 C C . ALA B 1 343 ? 4.211 -19.766 -34.219 1 77 343 ALA B C 1
ATOM 5430 O O . ALA B 1 343 ? 4.109 -20.109 -35.406 1 77 343 ALA B O 1
ATOM 5431 N N . VAL B 1 344 ? 5.25 -19.188 -33.75 1 80.5 344 VAL B N 1
ATOM 5432 C CA . VAL B 1 344 ? 6.484 -19.016 -34.531 1 80.5 344 VAL B CA 1
ATOM 5433 C C . VAL B 1 344 ? 7.609 -19.797 -33.844 1 80.5 344 VAL B C 1
ATOM 5435 O O . VAL B 1 344 ? 7.766 -19.766 -32.625 1 80.5 344 VAL B O 1
ATOM 5438 N N . GLU B 1 345 ? 8.25 -20.625 -34.625 1 80.94 345 GLU B N 1
ATOM 5439 C CA . GLU B 1 345 ? 9.383 -21.375 -34.094 1 80.94 345 GLU B CA 1
ATOM 5440 C C . GLU B 1 345 ? 10.695 -20.656 -34.344 1 80.94 345 GLU B C 1
ATOM 5442 O O . GLU B 1 345 ? 10.922 -20.109 -35.438 1 80.94 345 GLU B O 1
ATOM 5447 N N . ASP B 1 346 ? 11.359 -20.484 -33.312 1 79.88 346 ASP B N 1
ATOM 5448 C CA . ASP B 1 346 ? 12.727 -19.969 -33.406 1 79.88 346 ASP B CA 1
ATOM 5449 C C . ASP B 1 346 ? 13.742 -21.094 -33.188 1 79.88 346 ASP B C 1
ATOM 5451 O O . ASP B 1 346 ? 14.062 -21.422 -32.031 1 79.88 346 ASP B O 1
ATOM 5455 N N . GLN B 1 347 ? 14.312 -21.562 -34.219 1 75.56 347 GLN B N 1
ATOM 5456 C CA . GLN B 1 347 ? 15.219 -22.703 -34.156 1 75.56 347 GLN B CA 1
ATOM 5457 C C . GLN B 1 347 ? 16.531 -22.312 -33.469 1 75.56 347 GLN B C 1
ATOM 5459 O O . GLN B 1 347 ? 17.125 -23.125 -32.781 1 75.56 347 GLN B O 1
ATOM 5464 N N . ALA B 1 348 ? 16.875 -21.094 -33.719 1 75.5 348 ALA B N 1
ATOM 5465 C CA . ALA B 1 348 ? 18.141 -20.641 -33.156 1 75.5 348 ALA B CA 1
ATOM 5466 C C . ALA B 1 348 ? 18.078 -20.625 -31.641 1 75.5 348 ALA B C 1
ATOM 5468 O O . ALA B 1 348 ? 19.047 -21.016 -30.969 1 75.5 348 ALA B O 1
ATOM 5469 N N . GLU B 1 349 ? 16.984 -20.328 -31.125 1 80.19 349 GLU B N 1
ATOM 5470 C CA . GLU B 1 349 ? 16.812 -20.219 -29.688 1 80.19 349 GLU B CA 1
ATOM 5471 C C . GLU B 1 349 ? 16.234 -21.516 -29.094 1 80.19 349 GLU B C 1
ATOM 5473 O O . GLU B 1 349 ? 16.266 -21.703 -27.875 1 80.19 349 GLU B O 1
ATOM 5478 N N . GLY B 1 350 ? 15.805 -22.406 -30.016 1 81.94 350 GLY B N 1
ATOM 5479 C CA . GLY B 1 350 ? 15.219 -23.656 -29.562 1 81.94 350 GLY B CA 1
ATOM 5480 C C . GLY B 1 350 ? 13.891 -23.484 -28.859 1 81.94 350 GLY B C 1
ATOM 5481 O O . GLY B 1 350 ? 13.602 -24.188 -27.891 1 81.94 350 GLY B O 1
ATOM 5482 N N . VAL B 1 351 ? 13.203 -22.391 -29.281 1 89.31 351 VAL B N 1
ATOM 5483 C CA . VAL B 1 351 ? 11.953 -22.125 -28.578 1 89.31 351 VAL B CA 1
ATOM 5484 C C . VAL B 1 351 ? 10.836 -21.875 -29.594 1 89.31 351 VAL B C 1
ATOM 5486 O O . VAL B 1 351 ? 11.109 -21.625 -30.781 1 89.31 351 VAL B O 1
ATOM 5489 N N . ARG B 1 352 ? 9.688 -22.125 -29.172 1 90.62 352 ARG B N 1
ATOM 5490 C CA . ARG B 1 352 ? 8.453 -21.766 -29.859 1 90.62 352 ARG B CA 1
ATOM 5491 C C . ARG B 1 352 ? 7.75 -20.609 -29.141 1 90.62 352 ARG B C 1
ATOM 5493 O O . ARG B 1 352 ? 7.695 -20.578 -27.906 1 90.62 352 ARG B O 1
ATOM 5500 N N . THR B 1 353 ? 7.277 -19.625 -30 1 90.38 353 THR B N 1
ATOM 5501 C CA . THR B 1 353 ? 6.629 -18.453 -29.406 1 90.38 353 THR B CA 1
ATOM 5502 C C . THR B 1 353 ? 5.199 -18.312 -29.922 1 90.38 353 THR B C 1
ATOM 5504 O O . THR B 1 353 ? 4.93 -18.594 -31.094 1 90.38 353 THR B O 1
ATOM 5507 N N . VAL B 1 354 ? 4.309 -18.016 -29.062 1 90.19 354 VAL B N 1
ATOM 5508 C CA . VAL B 1 354 ? 2.932 -17.672 -29.391 1 90.19 354 VAL B CA 1
ATOM 5509 C C . VAL B 1 354 ? 2.588 -16.297 -28.828 1 90.19 354 VAL B C 1
ATOM 5511 O O . VAL B 1 354 ? 2.674 -16.062 -27.625 1 90.19 354 VAL B O 1
ATOM 5514 N N . GLU B 1 355 ? 2.209 -15.414 -29.672 1 90.94 355 GLU B N 1
ATOM 5515 C CA . GLU B 1 355 ? 1.816 -14.078 -29.234 1 90.94 355 GLU B CA 1
ATOM 5516 C C . GLU B 1 355 ? 0.308 -13.984 -29.031 1 90.94 355 GLU B C 1
ATOM 5518 O O . GLU B 1 355 ? -0.47 -14.367 -29.906 1 90.94 355 GLU B O 1
ATOM 5523 N N . LEU B 1 356 ? -0.076 -13.562 -27.875 1 92.44 356 LEU B N 1
ATOM 5524 C CA . LEU B 1 356 ? -1.473 -13.289 -27.547 1 92.44 356 LEU B CA 1
ATOM 5525 C C . LEU B 1 356 ? -1.745 -11.789 -27.547 1 92.44 356 LEU B C 1
ATOM 5527 O O . LEU B 1 356 ? -0.99 -11.023 -26.953 1 92.44 356 LEU B O 1
ATOM 5531 N N . ARG B 1 357 ? -2.799 -11.391 -28.188 1 91.75 357 ARG B N 1
ATOM 5532 C CA . ARG B 1 357 ? -3.248 -10 -28.219 1 91.75 357 ARG B CA 1
ATOM 5533 C C . ARG B 1 357 ? -4.676 -9.883 -27.688 1 91.75 357 ARG B C 1
ATOM 5535 O O . ARG B 1 357 ? -5.555 -10.648 -28.094 1 91.75 357 ARG B O 1
ATOM 5542 N N . ARG B 1 358 ? -4.828 -8.977 -26.859 1 90.25 358 ARG B N 1
ATOM 5543 C CA . ARG B 1 358 ? -6.152 -8.781 -26.266 1 90.25 358 ARG B CA 1
ATOM 5544 C C . ARG B 1 358 ? -7.145 -8.273 -27.312 1 90.25 358 ARG B C 1
ATOM 5546 O O . ARG B 1 358 ? -6.934 -7.215 -27.906 1 90.25 358 ARG B O 1
ATOM 5553 N N . PRO B 1 359 ? -8.234 -9.031 -27.422 1 88.38 359 PRO B N 1
ATOM 5554 C CA . PRO B 1 359 ? -9.273 -8.508 -28.312 1 88.38 359 PRO B CA 1
ATOM 5555 C C . PRO B 1 359 ? -9.969 -7.277 -27.75 1 88.38 359 PRO B C 1
ATOM 5557 O O . PRO B 1 359 ? -10.031 -7.098 -26.531 1 88.38 359 PRO B O 1
ATOM 5560 N N . PRO B 1 360 ? -10.516 -6.422 -28.562 1 84.38 360 PRO B N 1
ATOM 5561 C CA . PRO B 1 360 ? -11.141 -5.168 -28.125 1 84.38 360 PRO B CA 1
ATOM 5562 C C . PRO B 1 360 ? -12.289 -5.395 -27.141 1 84.38 360 PRO B C 1
ATOM 5564 O O . PRO B 1 360 ? -12.516 -4.57 -26.25 1 84.38 360 PRO B O 1
ATOM 5567 N N . LEU B 1 361 ? -12.914 -6.492 -27.234 1 84.31 361 LEU B N 1
ATOM 5568 C CA . LEU B 1 361 ? -14.109 -6.688 -26.422 1 84.31 361 LEU B CA 1
ATOM 5569 C C . LEU B 1 361 ? -13.758 -7.355 -25.094 1 84.31 361 LEU B C 1
ATOM 5571 O O . LEU B 1 361 ? -14.594 -7.426 -24.188 1 84.31 361 LEU B O 1
ATOM 5575 N N . GLU B 1 362 ? -12.578 -7.797 -25.016 1 86 362 GLU B N 1
ATOM 5576 C CA . GLU B 1 362 ? -12.172 -8.477 -23.797 1 86 362 GLU B CA 1
ATOM 5577 C C . GLU B 1 362 ? -11.672 -7.477 -22.75 1 86 362 GLU B C 1
ATOM 5579 O O . GLU B 1 362 ? -10.914 -6.555 -23.078 1 86 362 GLU B O 1
ATOM 5584 N N . HIS B 1 363 ? -12.117 -7.684 -21.547 1 85.25 363 HIS B N 1
ATOM 5585 C CA . HIS B 1 363 ? -11.781 -6.766 -20.469 1 85.25 363 HIS B CA 1
ATOM 5586 C C . HIS B 1 363 ? -10.32 -6.914 -20.047 1 85.25 363 HIS B C 1
ATOM 5588 O O . HIS B 1 363 ? -9.695 -5.949 -19.609 1 85.25 363 HIS B O 1
ATOM 5594 N N . ASP B 1 364 ? -9.867 -8.117 -20.125 1 91 364 ASP B N 1
ATOM 5595 C CA . ASP B 1 364 ? -8.5 -8.391 -19.703 1 91 364 ASP B CA 1
ATOM 5596 C C . ASP B 1 364 ? -7.859 -9.477 -20.562 1 91 364 ASP B C 1
ATOM 5598 O O . ASP B 1 364 ? -8.555 -10.336 -21.109 1 91 364 ASP B O 1
ATOM 5602 N N . ILE B 1 365 ? -6.555 -9.438 -20.734 1 93.81 365 ILE B N 1
ATOM 5603 C CA . ILE B 1 365 ? -5.828 -10.398 -21.547 1 93.81 365 ILE B CA 1
ATOM 5604 C C . ILE B 1 365 ? -5.719 -11.727 -20.812 1 93.81 365 ILE B C 1
ATOM 5606 O O . ILE B 1 365 ? -5.414 -12.758 -21.406 1 93.81 365 ILE B O 1
ATOM 5610 N N . GLU B 1 366 ? -5.922 -11.703 -19.5 1 95.06 366 GLU B N 1
ATOM 5611 C CA . GLU B 1 366 ? -5.742 -12.883 -18.656 1 95.06 366 GLU B CA 1
ATOM 5612 C C . GLU B 1 366 ? -6.73 -13.984 -19.031 1 95.06 366 GLU B C 1
ATOM 5614 O O . GLU B 1 366 ? -6.434 -15.172 -18.891 1 95.06 366 GLU B O 1
ATOM 5619 N N . ARG B 1 367 ? -7.852 -13.625 -19.594 1 93.5 367 ARG B N 1
ATOM 5620 C CA . ARG B 1 367 ? -8.773 -14.664 -20.047 1 93.5 367 ARG B CA 1
ATOM 5621 C C . ARG B 1 367 ? -8.133 -15.547 -21.109 1 93.5 367 ARG B C 1
ATOM 5623 O O . ARG B 1 367 ? -8.148 -16.781 -21 1 93.5 367 ARG B O 1
ATOM 5630 N N . LEU B 1 368 ? -7.539 -14.891 -22.062 1 93.56 368 LEU B N 1
ATOM 5631 C CA . LEU B 1 368 ? -6.848 -15.625 -23.109 1 93.56 368 LEU B CA 1
ATOM 5632 C C . LEU B 1 368 ? -5.617 -16.344 -22.562 1 93.56 368 LEU B C 1
ATOM 5634 O O . LEU B 1 368 ? -5.359 -17.484 -22.906 1 93.56 368 LEU B O 1
ATOM 5638 N N . LEU B 1 369 ? -4.898 -15.641 -21.781 1 95.81 369 LEU B N 1
ATOM 5639 C CA . LEU B 1 369 ? -3.66 -16.172 -21.219 1 95.81 369 LEU B CA 1
ATOM 5640 C C . LEU B 1 369 ? -3.924 -17.453 -20.422 1 95.81 369 LEU B C 1
ATOM 5642 O O . LEU B 1 369 ? -3.252 -18.453 -20.641 1 95.81 369 LEU B O 1
ATOM 5646 N N . ILE B 1 370 ? -4.934 -17.453 -19.562 1 97.38 370 ILE B N 1
ATOM 5647 C CA . ILE B 1 370 ? -5.188 -18.594 -18.703 1 97.38 370 ILE B CA 1
ATOM 5648 C C . ILE B 1 370 ? -5.777 -19.75 -19.516 1 97.38 370 ILE B C 1
ATOM 5650 O O . ILE B 1 370 ? -5.508 -20.906 -19.234 1 97.38 370 ILE B O 1
ATOM 5654 N N . GLU B 1 371 ? -6.551 -19.406 -20.5 1 94.75 371 GLU B N 1
ATOM 5655 C CA . GLU B 1 371 ? -7.016 -20.453 -21.406 1 94.75 371 GLU B CA 1
ATOM 5656 C C . GLU B 1 371 ? -5.844 -21.203 -22.031 1 94.75 371 GLU B C 1
ATOM 5658 O O . GLU B 1 371 ? -5.828 -22.438 -22.047 1 94.75 371 GL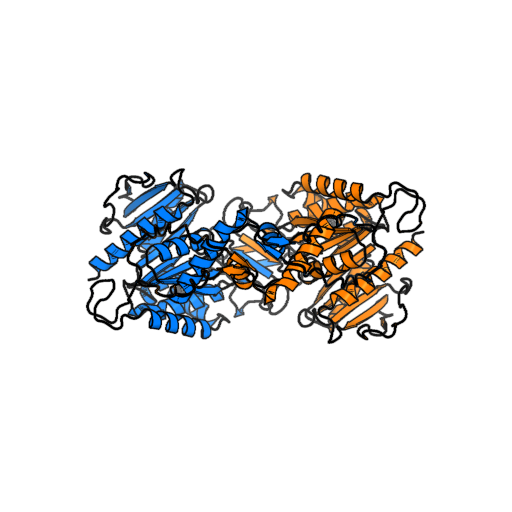U B O 1
ATOM 5663 N N . GLU B 1 372 ? -4.887 -20.469 -22.469 1 94.75 372 GLU B N 1
ATOM 5664 C CA . GLU B 1 372 ? -3.699 -21.047 -23.094 1 94.75 372 GLU B CA 1
ATOM 5665 C C . GLU B 1 372 ? -2.863 -21.812 -22.062 1 94.75 372 GLU B C 1
ATOM 5667 O O . GLU B 1 372 ? -2.395 -22.922 -22.344 1 94.75 372 GLU B O 1
ATOM 5672 N N . VAL B 1 373 ? -2.693 -21.281 -20.953 1 96.62 373 VAL B N 1
ATOM 5673 C CA . VAL B 1 373 ? -1.875 -21.906 -19.922 1 96.62 373 VAL B CA 1
ATOM 5674 C C . VAL B 1 373 ? -2.541 -23.188 -19.422 1 96.62 373 VAL B C 1
ATOM 5676 O O . VAL B 1 373 ? -1.88 -24.219 -19.266 1 96.62 373 VAL B O 1
ATOM 5679 N N . ALA B 1 374 ? -3.84 -23.156 -19.219 1 95.62 374 ALA B N 1
ATOM 5680 C CA . ALA B 1 374 ? -4.586 -24.328 -18.766 1 95.62 374 ALA B CA 1
ATOM 5681 C C . ALA B 1 374 ? -4.535 -25.453 -19.797 1 95.62 374 ALA B C 1
ATOM 5683 O O . ALA B 1 374 ? -4.422 -26.625 -19.438 1 95.62 374 ALA B O 1
ATOM 5684 N N . ALA B 1 375 ? -4.625 -25.078 -21.031 1 93.25 375 ALA B N 1
ATOM 5685 C CA . ALA B 1 375 ? -4.535 -26.078 -22.094 1 93.25 375 ALA B CA 1
ATOM 5686 C C . ALA B 1 375 ? -3.184 -26.781 -22.078 1 93.25 375 ALA B C 1
ATOM 5688 O O . ALA B 1 375 ? -3.115 -28 -22.219 1 93.25 375 ALA B O 1
ATOM 5689 N N . ARG B 1 376 ? -2.164 -26.062 -21.891 1 93.38 376 ARG B N 1
ATOM 5690 C CA . ARG B 1 376 ? -0.817 -26.625 -21.844 1 93.38 376 ARG B CA 1
ATOM 5691 C C . ARG B 1 376 ? -0.624 -27.484 -20.594 1 93.38 376 ARG B C 1
ATOM 5693 O O . ARG B 1 376 ? 0.048 -28.516 -20.656 1 93.38 376 ARG B O 1
ATOM 5700 N N . HIS B 1 377 ? -1.21 -27.078 -19.531 1 94.81 377 HIS B N 1
ATOM 5701 C CA . HIS B 1 377 ? -1.145 -27.875 -18.312 1 94.81 377 HIS B CA 1
ATOM 5702 C C . HIS B 1 377 ? -1.867 -29.203 -18.484 1 94.81 377 HIS B C 1
ATOM 5704 O O . HIS B 1 377 ? -1.364 -30.25 -18.062 1 94.81 377 HIS B O 1
ATOM 5710 N N . ARG B 1 378 ? -3.006 -29.172 -19.141 1 90.44 378 ARG B N 1
ATOM 5711 C CA . ARG B 1 378 ? -3.76 -30.391 -19.406 1 90.44 378 ARG B CA 1
ATOM 5712 C C . ARG B 1 378 ? -2.959 -31.359 -20.266 1 90.44 378 ARG B C 1
ATOM 5714 O O . ARG B 1 378 ? -2.977 -32.562 -20.047 1 90.44 378 ARG B O 1
ATOM 5721 N N . ALA B 1 379 ? -2.334 -30.781 -21.219 1 88.62 379 ALA B N 1
ATOM 5722 C CA . ALA B 1 379 ? -1.5 -31.594 -22.094 1 88.62 379 ALA B CA 1
ATOM 5723 C C . ALA B 1 379 ? -0.325 -32.188 -21.328 1 88.62 379 ALA B C 1
ATOM 5725 O O . ALA B 1 379 ? 0.107 -33.312 -21.625 1 88.62 379 ALA B O 1
ATOM 5726 N N . PHE B 1 380 ? 0.172 -31.5 -20.453 1 89.06 380 PHE B N 1
ATOM 5727 C CA . PHE B 1 380 ? 1.289 -31.938 -19.625 1 89.06 380 PHE B CA 1
ATOM 5728 C C . PHE B 1 380 ? 0.904 -33.125 -18.781 1 89.06 380 PHE B C 1
ATOM 5730 O O . PHE B 1 380 ? 1.701 -34.062 -18.609 1 89.06 380 PHE B O 1
ATOM 5737 N N . PHE B 1 381 ? -0.335 -33.156 -18.359 1 77.5 381 PHE B N 1
ATOM 5738 C CA . PHE B 1 381 ? -0.906 -34.281 -17.625 1 77.5 381 PHE B CA 1
ATOM 5739 C C . PHE B 1 381 ? -0.827 -35.562 -18.453 1 77.5 381 PHE B C 1
ATOM 5741 O O . PHE B 1 381 ? -0.499 -36.625 -17.922 1 77.5 381 PHE B O 1
ATOM 5748 N N . GLY B 1 382 ? -1.349 -35.344 -19.656 1 71 382 GLY B N 1
ATOM 5749 C CA . GLY B 1 382 ? -1.504 -36.5 -20.547 1 71 382 GLY B CA 1
ATOM 5750 C C . GLY B 1 382 ? -0.191 -37.188 -20.859 1 71 382 GLY B C 1
ATOM 5751 O O . GLY B 1 382 ? -0.148 -38.406 -21.016 1 71 382 GLY B O 1
ATOM 5752 N N . LYS B 1 383 ? 0.853 -36.438 -20.781 1 63.75 383 LYS B N 1
ATOM 5753 C CA . LYS B 1 383 ? 2.156 -37 -21.109 1 63.75 383 LYS B CA 1
ATOM 5754 C C . LYS B 1 383 ? 2.773 -37.688 -19.891 1 63.75 383 LYS B C 1
ATOM 5756 O O . LYS B 1 383 ? 3.549 -38.656 -20.031 1 63.75 383 LYS B O 1
ATOM 5761 N N . ALA B 1 384 ? 2.461 -37.156 -18.766 1 57.78 384 ALA B N 1
ATOM 5762 C CA . ALA B 1 384 ? 3.041 -37.719 -17.562 1 57.78 384 ALA B CA 1
ATOM 5763 C C . ALA B 1 384 ? 2.352 -39.031 -17.172 1 57.78 384 ALA B C 1
ATOM 5765 O O . ALA B 1 384 ? 2.883 -39.812 -16.375 1 57.78 384 ALA B O 1
ATOM 5766 N N . ALA B 1 385 ? 1.15 -39.344 -17.812 1 45.16 385 ALA B N 1
ATOM 5767 C CA . ALA B 1 385 ? 0.468 -40.625 -17.609 1 45.16 385 ALA B CA 1
ATOM 5768 C C . ALA B 1 385 ? 1.052 -41.688 -18.5 1 45.16 385 ALA B C 1
ATOM 5770 O O . ALA B 1 385 ? 1.438 -41.438 -19.641 1 45.16 385 ALA B O 1
#

Sequence (770 aa):
MENGGSNGDQEVSTSDAVEAFLADSPVSGEAVADSVAAFIERHRSSGNTAFTGRAGPGLSRPIVVVTSGGTTVPLERRCVRFIDNFSAGTRGAISTERFLEAGYAVIFLTRTGSLQPFSQMLPAADPPEVIARVAMLQPPPAVAPAEGSLDGKAVSASSSGGADADNVVIRPEQMAALARVLRAQQACREHGTLLIIKYETIFDYLTYLRLISELLRPLGPDVMFYLAAAVSDFYIPWSELAEHKIQSADGPLELSLKRVPKMLGELVNKWAPRAFTVSFKLETDQRILVHKASTALHRYGVHLVVANLLHNRKDVVTLVEPLGAAAAGAAAAGPAGGGAAAAVEDQAEGVRTVELRRPPLEHDIERLLIEEVAARHRAFFGKAAMENGGSNGDQEVSTSDAVEAFLADSPVSGEAVADSVAAFIERHRSSGNTAFTGRAGPGLSRPIVVVTSGGTTVPLERRCVRFIDNFSAGTRGAISTERFLEAGYAVIFLTRTGSLQPFSQMLPAADPPEVIARVAMLQPPPAVAPAEGSLDGKAVSASSSGGADADNVVIRPEQMAALARVLRAQQACREHGTLLIIKYETIFDYLTYLRLISELLRPLGPDVMFYLAAAVSDFYIPWSELAEHKIQSADGPLELSLKRVPKMLGELVNKWAPRAFTVSFKLETDQRILVHKASTALHRYGVHLVVANLLHNRKDVVTLVEPLGAAAAGAAAAGPAGGGAAAAVEDQAEGVRTVELRRPPLEHDIERLLIEEVAARHRAFFGKAA

Organism: Chlamydomonas reinhardtii (NCBI:txid3055)

Radius of gyration: 31.12 Å; Cα contacts (8 Å, |Δi|>4): 1399; chains: 2; bounding box: 119×88×70 Å

Secondary structure (DSSP, 8-state):
-------------HHHHHHHHHHH-----HHHHHHHHHHHHHTB-SSS--TT--SSS-BSS-EEEEEES-EEEESBSS-SEEEEE----HHHHHHHHHHHHTT-EEEEEEETTS--TT-TTS-SS-HHHHHHHHEEEPPPP--------------------------EEE-GGGHHHHHHHHHHHHHHHHHT-EEEEEE-BHHHHHHHHHHHHHHHGGGGGGEEEEE-----SEE--GGGSBSSPPPGGGSSEEEEEEEPP-HHHHIIIIISTTSEEEEEEEES-HHHHHHHHHHHHHHH--SEEEEEESTTTTTEEEEEEETTS---S-----SS---BPPPEEETTTTEEEEEEE--TT-S-THHHHHHHHHHHHHHHHHHH-/-------------HHHHHHHHHHH-----HHHHHHHHHHHHHTB-SSS--TT--SSS-BSS-EEEEEES-EEEESBSS-SEEEEE----HHHHHHHHHHHHTT-EEEEEEETTS--TT-TTS-SS-HHHHHHHHEEEPPP---------------------------EEE-GGGHHHHHHHHHHHHHHHHHT-EEEEEE-BHHHHHHHHHHHHHHHGGGGGGEEEEE-----SEE--GGGSBSSPPPGGGSSEEEEEEEPP-HHHHIIIIISTTSEEEEEEEES-HHHHHHHHHHHHHHH--SEEEEEESTTTTTEEEEEEETTS---------SS---BPPPEEETTTTEEEEEEE--TT-S-THHHHHHHHHHHHHHHHHHH-